Protein AF-A0A7K2KLT6-F1 (afdb_monomer)

Sequence (417 aa):
MTGYIWFFVAAAIFWMIYDQGGSTLSLFADDKTADTVFGFGFPATWYQSLNPLFVMALAPVFAWLWLWLARKNQEPSTVVKFAMGLVLVGASFFVFVVPMNMAGGGDKVSPMWLVSIYMIQTIGELCLSPVGLSVTTKMAPQKYASQMMGVWFLAVTAGDGTVNEVVNGLLHGGPDPDRLPGLAVVPGGSTNVFARALGLPNDAVEATGALLDALRERRARTVSLGLASGTPDTEDESVPSRWFTFCAGLGFDASVIGRVEQQRERGKRSTHALYLRQVVRQFLEEPHRRHGTITLERPGAEPVEDLVLSIICNTSPWTYLGNRPVYASPEASFETALDVLGLRRLSTPAVARYATQLLTSTPERGPRGKHATTLHDLTDFTLHSKVPLPLQMDGDHLGLRTSVTFTGVRRALRVIV

Foldseek 3Di:
DVVLVVLLLLLLLLLVLLVCCVPVQLVCLQQAADQDDPRDGDHSVVLVVLLVVLCVVCLVVLVVVQVVCVVVVNHDDLVVLSVQLSVLSVVLVVLVVVSVVVSVVVHHHYPVSSSVSSNSNSSSCSSRPVSSLVVLQVVDDPVCSVLSVVSNVCSNQEALVVVQVVLCVQQVVFFDPVDFDEDEHFQDYQWRVQCVLVVADNDRSRSSVLLVVLVVVVDKDFFKKKKKAADPPDPRNPPHIGIFRWKKKWLDDLCLVVVVVVVVVVVDPDDPVVSLVSLLVVCVPDPCQAFAFKWKFDPPDDIDPQFNMKMKTQGPPNTDPRPRTFRQPLQHHRQAFIKIKTFNHSDSVLSVQQSVQRVVDDSVGHDDDPRIDIDTRGAKMKMAGPDFTWMDGSSDTPGTDRMMIMGIGHSRHMYRD

Radius of gyration: 24.04 Å; Cα contacts (8 Å, |Δi|>4): 742; chains: 1; bounding box: 51×60×77 Å

Structure (mmCIF, N/CA/C/O backbone):
data_AF-A0A7K2KLT6-F1
#
_entry.id   AF-A0A7K2KLT6-F1
#
loop_
_atom_site.group_PDB
_atom_site.id
_atom_site.type_symbol
_atom_site.label_atom_id
_atom_site.label_alt_id
_atom_site.label_comp_id
_atom_site.label_asym_id
_atom_site.label_entity_id
_atom_site.label_seq_id
_atom_site.pdbx_PDB_ins_code
_atom_site.Cartn_x
_atom_site.Cartn_y
_atom_site.Cartn_z
_atom_site.occupancy
_atom_site.B_iso_or_equiv
_atom_site.auth_seq_id
_atom_site.auth_comp_id
_atom_site.auth_asym_id
_atom_site.auth_atom_id
_atom_site.pdbx_PDB_model_num
ATOM 1 N N . MET A 1 1 ? -9.830 14.707 24.391 1.00 48.97 1 MET A N 1
ATOM 2 C CA . MET A 1 1 ? -9.421 14.154 23.079 1.00 48.97 1 MET A CA 1
ATOM 3 C C . MET A 1 1 ? -8.037 13.503 23.115 1.00 48.97 1 MET A C 1
ATOM 5 O O . MET A 1 1 ? -7.914 12.402 22.605 1.00 48.97 1 MET A O 1
ATOM 9 N N . THR A 1 2 ? -7.029 14.070 23.791 1.00 55.75 2 THR A N 1
ATOM 10 C CA . THR A 1 2 ? -5.650 13.526 23.844 1.00 55.75 2 THR A CA 1
ATOM 11 C C . THR A 1 2 ? -5.527 12.092 24.384 1.00 55.75 2 THR A C 1
ATOM 13 O O . THR A 1 2 ? -4.686 11.339 23.914 1.00 55.75 2 THR A O 1
ATOM 16 N N . GLY A 1 3 ? -6.374 11.680 25.336 1.00 65.88 3 GLY A N 1
ATOM 17 C CA . GLY A 1 3 ? -6.362 10.310 25.878 1.00 65.88 3 GLY A CA 1
ATOM 18 C C . GLY A 1 3 ? -6.922 9.243 24.929 1.00 65.88 3 GLY A C 1
ATOM 19 O O . GLY A 1 3 ? -6.469 8.105 24.961 1.00 65.88 3 GLY A O 1
ATOM 20 N N . TYR A 1 4 ? -7.864 9.609 24.052 1.00 66.88 4 TYR A N 1
ATOM 21 C CA . TYR A 1 4 ? -8.463 8.680 23.087 1.00 66.88 4 TYR A CA 1
ATOM 22 C C . TYR A 1 4 ? -7.458 8.230 22.021 1.00 66.88 4 TYR A C 1
ATOM 24 O O . TYR A 1 4 ? -7.455 7.066 21.638 1.00 66.88 4 TYR A O 1
ATOM 32 N N . ILE A 1 5 ? -6.560 9.131 21.606 1.00 64.94 5 ILE A N 1
ATOM 33 C CA . ILE A 1 5 ? -5.508 8.846 20.618 1.00 64.94 5 ILE A CA 1
ATOM 34 C C . ILE A 1 5 ? -4.667 7.640 21.052 1.00 64.94 5 ILE A C 1
ATOM 36 O O . ILE A 1 5 ? -4.373 6.772 20.241 1.00 64.94 5 ILE A O 1
ATOM 40 N N . TRP A 1 6 ? -4.333 7.532 22.339 1.00 75.19 6 TRP A N 1
ATOM 41 C CA . TRP A 1 6 ? -3.556 6.403 22.851 1.00 75.19 6 TRP A CA 1
ATOM 42 C C . TRP A 1 6 ? -4.324 5.080 22.823 1.00 75.19 6 TRP A C 1
ATOM 44 O O . TRP A 1 6 ? -3.733 4.049 22.512 1.00 75.19 6 TRP A O 1
ATOM 54 N N . PHE A 1 7 ? -5.634 5.099 23.088 1.00 75.62 7 PHE A N 1
ATOM 55 C CA . PHE A 1 7 ? -6.478 3.911 22.926 1.00 75.62 7 PHE A CA 1
ATOM 56 C C . PHE A 1 7 ? -6.604 3.507 21.456 1.00 75.62 7 PHE A C 1
ATOM 58 O O . PHE A 1 7 ? -6.539 2.322 21.148 1.00 75.62 7 PHE A O 1
ATOM 65 N N . PHE A 1 8 ? -6.722 4.480 20.554 1.00 68.62 8 PHE A N 1
ATOM 66 C CA . PHE A 1 8 ? -6.750 4.236 19.115 1.00 68.62 8 PHE A CA 1
ATOM 67 C C . PHE A 1 8 ? -5.437 3.620 18.611 1.00 68.62 8 PHE A C 1
ATOM 69 O O . PHE A 1 8 ? -5.465 2.589 17.951 1.00 68.62 8 PHE A O 1
ATOM 76 N N . VAL A 1 9 ? -4.283 4.181 18.986 1.00 70.62 9 VAL A N 1
ATOM 77 C CA . VAL A 1 9 ? -2.963 3.631 18.622 1.00 70.62 9 VAL A CA 1
ATOM 78 C C . VAL A 1 9 ? -2.781 2.216 19.174 1.00 70.62 9 VAL A C 1
ATOM 80 O O . VAL A 1 9 ? -2.306 1.334 18.465 1.00 70.62 9 VAL A O 1
ATOM 83 N N . ALA A 1 10 ? -3.189 1.973 20.421 1.00 78.06 10 ALA A N 1
ATOM 84 C CA . ALA A 1 10 ? -3.154 0.638 21.009 1.00 78.06 10 ALA A CA 1
ATOM 85 C C . ALA A 1 10 ? -4.048 -0.357 20.246 1.00 78.06 10 ALA A C 1
ATOM 87 O O . ALA A 1 10 ? -3.628 -1.485 20.002 1.00 78.06 10 ALA A O 1
ATOM 88 N N . ALA A 1 11 ? -5.248 0.060 19.832 1.00 74.19 11 ALA A N 1
ATOM 89 C CA . ALA A 1 11 ? -6.126 -0.758 18.999 1.00 74.19 11 ALA A CA 1
ATOM 90 C C . ALA A 1 11 ? -5.510 -1.040 17.621 1.00 74.19 11 ALA A C 1
ATOM 92 O O . ALA A 1 11 ? -5.527 -2.185 17.185 1.00 74.19 11 ALA A O 1
ATOM 93 N N . ALA A 1 12 ? -4.904 -0.043 16.974 1.00 69.88 12 ALA A N 1
ATOM 94 C CA . ALA A 1 12 ? -4.254 -0.215 15.676 1.00 69.88 12 ALA A CA 1
ATOM 95 C C . ALA A 1 12 ? -3.084 -1.211 15.736 1.00 69.88 12 ALA A C 1
ATOM 97 O O . ALA A 1 12 ? -2.983 -2.103 14.898 1.00 69.88 12 ALA A O 1
ATOM 98 N N . ILE A 1 13 ? -2.230 -1.120 16.765 1.00 76.19 13 ILE A N 1
ATOM 99 C CA . ILE A 1 13 ? -1.141 -2.089 16.983 1.00 76.19 13 ILE A CA 1
ATOM 100 C C . ILE A 1 13 ? -1.703 -3.492 17.227 1.00 76.19 13 ILE A C 1
ATOM 102 O O . ILE A 1 13 ? -1.163 -4.467 16.709 1.00 76.19 13 ILE A O 1
ATOM 106 N N . PHE A 1 14 ? -2.777 -3.599 18.014 1.00 81.75 14 PHE A N 1
ATOM 107 C CA . PHE A 1 14 ? -3.423 -4.879 18.269 1.00 81.75 14 PHE A CA 1
ATOM 108 C C . PHE A 1 14 ? -3.915 -5.520 16.967 1.00 81.75 14 PHE A C 1
ATOM 110 O O . PHE A 1 14 ? -3.520 -6.647 16.681 1.00 81.75 14 PHE A O 1
ATOM 117 N N . TRP A 1 15 ? -4.704 -4.795 16.166 1.00 73.75 15 TRP A N 1
ATOM 118 C CA . TRP A 1 15 ? -5.257 -5.301 14.905 1.00 73.75 15 TRP A CA 1
ATOM 119 C C . TRP A 1 15 ? -4.168 -5.638 13.884 1.00 73.75 15 TRP A C 1
ATOM 121 O O . TRP A 1 15 ? -4.218 -6.702 13.281 1.00 73.75 15 TRP A O 1
ATOM 131 N N . MET A 1 16 ? -3.105 -4.830 13.791 1.00 73.88 16 MET A N 1
ATOM 132 C CA . MET A 1 16 ? -1.951 -5.114 12.924 1.00 73.88 16 MET A CA 1
ATOM 133 C C . MET A 1 16 ? -1.314 -6.488 13.192 1.00 73.88 16 MET A C 1
ATOM 135 O O . MET A 1 16 ? -0.868 -7.162 12.263 1.00 73.88 16 MET A O 1
ATOM 139 N N . ILE A 1 17 ? -1.227 -6.889 14.464 1.00 76.06 17 ILE A N 1
ATOM 140 C CA . ILE A 1 17 ? -0.652 -8.178 14.872 1.00 76.06 17 ILE A CA 1
ATOM 141 C C . ILE A 1 17 ? -1.704 -9.287 14.755 1.00 76.06 17 ILE A C 1
ATOM 143 O O . ILE A 1 17 ? -1.400 -10.389 14.306 1.00 76.06 17 ILE A O 1
ATOM 147 N N . TYR A 1 18 ? -2.934 -8.994 15.159 1.00 77.25 18 TYR A N 1
ATOM 148 C CA . TYR A 1 18 ? -4.047 -9.932 15.180 1.00 77.25 18 TYR A CA 1
ATOM 149 C C . TYR A 1 18 ? -4.447 -10.408 13.771 1.00 77.25 18 TYR A C 1
ATOM 151 O O . TYR A 1 18 ? -4.601 -11.607 13.542 1.00 77.25 18 TYR A O 1
ATOM 159 N N . ASP A 1 19 ? -4.508 -9.498 12.795 1.00 70.94 19 ASP A N 1
ATOM 160 C CA . ASP A 1 19 ? -4.946 -9.793 11.421 1.00 70.94 19 ASP A CA 1
ATOM 161 C C . ASP A 1 19 ? -3.951 -10.666 10.633 1.00 70.94 19 ASP A C 1
ATOM 163 O O . ASP A 1 19 ? -4.281 -11.211 9.578 1.00 70.94 19 ASP A O 1
ATOM 167 N N . GLN A 1 20 ? -2.753 -10.907 11.179 1.00 64.81 20 GLN A N 1
ATOM 168 C CA . GLN A 1 20 ? -1.789 -11.879 10.643 1.00 64.81 20 GLN A CA 1
ATOM 169 C C . GLN A 1 20 ? -2.317 -13.326 10.661 1.00 64.81 20 GLN A C 1
ATOM 171 O O . GLN A 1 20 ? -1.728 -14.203 10.020 1.00 64.81 20 GLN A O 1
ATOM 176 N N . GLY A 1 21 ? -3.429 -13.585 11.365 1.00 61.34 21 GLY A N 1
ATOM 177 C CA . GLY A 1 21 ? -4.203 -14.826 11.270 1.00 61.34 21 GLY A CA 1
ATOM 178 C C . GLY A 1 21 ? -4.571 -15.185 9.827 1.00 61.34 21 GLY A C 1
ATOM 179 O O . GLY A 1 21 ? -4.397 -16.326 9.398 1.00 61.34 21 GLY A O 1
ATOM 180 N N . GLY A 1 22 ? -5.009 -14.189 9.050 1.00 58.78 22 GLY A N 1
ATOM 181 C CA . GLY A 1 22 ? -5.448 -14.378 7.665 1.00 58.78 22 GLY A CA 1
ATOM 182 C C . GLY A 1 22 ? -4.316 -14.613 6.661 1.00 58.78 22 GLY A C 1
ATOM 183 O O . GLY A 1 22 ? -4.572 -15.145 5.585 1.00 58.78 22 GLY A O 1
ATOM 184 N N . SER A 1 23 ? -3.078 -14.247 7.009 1.00 66.88 23 SER A N 1
ATOM 185 C CA . SER A 1 23 ? -1.910 -14.311 6.123 1.00 66.88 23 SER A CA 1
ATOM 186 C C . SER A 1 23 ? -0.838 -15.262 6.664 1.00 66.88 23 SER A C 1
ATOM 188 O O . SER A 1 23 ? -0.858 -16.453 6.361 1.00 66.88 23 SER A O 1
ATOM 190 N N . THR A 1 24 ? 0.078 -14.768 7.498 1.00 73.94 24 THR A N 1
ATOM 191 C CA . THR A 1 24 ? 1.268 -15.485 7.982 1.00 73.94 24 THR A CA 1
ATOM 192 C C . THR A 1 24 ? 0.921 -16.809 8.666 1.00 73.94 24 THR A C 1
ATOM 194 O O . THR A 1 24 ? 1.542 -17.835 8.389 1.00 73.94 24 THR A O 1
ATOM 197 N N . LEU A 1 25 ? -0.091 -16.811 9.539 1.00 73.12 25 LEU A N 1
ATOM 198 C CA . LEU A 1 25 ? -0.534 -18.025 10.233 1.00 73.12 25 LEU A CA 1
ATOM 199 C C . LEU A 1 25 ? -1.247 -18.998 9.285 1.00 73.12 25 LEU A C 1
ATOM 201 O O . LEU A 1 25 ? -1.096 -20.206 9.447 1.00 73.12 25 LEU A O 1
ATOM 205 N N . SER A 1 26 ? -1.977 -18.490 8.287 1.00 75.00 26 SER A N 1
ATOM 206 C CA . SER A 1 26 ? -2.643 -19.315 7.273 1.00 75.00 26 SER A CA 1
ATOM 207 C C . SER A 1 26 ? -1.640 -19.995 6.336 1.00 75.00 26 SER A C 1
ATOM 209 O O . SER A 1 26 ? -1.791 -21.176 6.046 1.00 75.00 26 SER A O 1
ATOM 211 N N . LEU A 1 27 ? -0.585 -19.290 5.914 1.00 75.00 27 LEU A N 1
ATOM 212 C CA . LEU A 1 27 ? 0.502 -19.866 5.107 1.00 75.00 27 LEU A CA 1
ATOM 213 C C . LEU A 1 27 ? 1.293 -20.913 5.899 1.00 75.00 27 LEU A C 1
ATOM 215 O O . LEU A 1 27 ? 1.580 -21.998 5.404 1.00 75.00 27 LEU A O 1
ATOM 219 N N . PHE A 1 28 ? 1.587 -20.634 7.171 1.00 80.62 28 PHE A N 1
ATOM 220 C CA . PHE A 1 28 ? 2.237 -21.611 8.045 1.00 80.62 28 PHE A CA 1
ATOM 221 C C . PHE A 1 28 ? 1.363 -22.855 8.293 1.00 80.62 28 PHE A C 1
ATOM 223 O O . PHE A 1 28 ? 1.876 -23.969 8.433 1.00 80.62 28 PHE A O 1
ATOM 230 N N . ALA A 1 29 ? 0.042 -22.680 8.353 1.00 77.25 29 ALA A N 1
ATOM 231 C CA . ALA A 1 29 ? -0.899 -23.787 8.456 1.00 77.25 29 ALA A CA 1
ATOM 232 C C . ALA A 1 29 ? -0.858 -24.699 7.222 1.00 77.25 29 ALA A C 1
ATOM 234 O O . ALA A 1 29 ? -0.879 -25.916 7.387 1.00 77.25 29 ALA A O 1
ATOM 235 N N . ASP A 1 30 ? -0.754 -24.118 6.027 1.00 77.69 30 ASP A N 1
ATOM 236 C CA . ASP A 1 30 ? -0.734 -24.853 4.758 1.00 77.69 30 ASP A CA 1
ATOM 237 C C . ASP A 1 30 ? 0.596 -25.597 4.543 1.00 77.69 30 ASP A C 1
ATOM 239 O O . ASP A 1 30 ? 0.624 -26.803 4.294 1.00 77.69 30 ASP A O 1
ATOM 243 N N . ASP A 1 31 ? 1.719 -24.906 4.757 1.00 74.69 31 ASP A N 1
ATOM 244 C CA . ASP A 1 31 ? 3.044 -25.434 4.414 1.00 74.69 31 ASP A CA 1
ATOM 245 C C . ASP A 1 31 ? 3.674 -26.305 5.507 1.00 74.69 31 ASP A C 1
ATOM 247 O O . ASP A 1 31 ? 4.504 -27.178 5.227 1.00 74.69 31 ASP A O 1
ATOM 251 N N . LYS A 1 32 ? 3.376 -26.014 6.780 1.00 74.44 32 LYS A N 1
ATOM 252 C CA . LYS A 1 32 ? 4.188 -26.470 7.924 1.00 74.44 32 LYS A CA 1
ATOM 253 C C . LYS A 1 32 ? 3.398 -27.145 9.032 1.00 74.44 32 LYS A C 1
ATOM 255 O O . LYS A 1 32 ? 4.006 -27.640 9.979 1.00 74.44 32 LYS A O 1
ATOM 260 N N . THR A 1 33 ? 2.077 -27.218 8.930 1.00 75.75 33 THR A N 1
ATOM 261 C CA . THR A 1 33 ? 1.235 -27.847 9.954 1.00 75.75 33 THR A CA 1
ATOM 262 C C . THR A 1 33 ? 0.643 -29.152 9.432 1.00 75.75 33 THR A C 1
ATOM 264 O O . THR A 1 33 ? 0.423 -29.316 8.234 1.00 75.75 33 THR A O 1
ATOM 267 N N . ALA A 1 34 ? 0.428 -30.126 10.318 1.00 69.50 34 ALA A N 1
ATOM 268 C CA . ALA A 1 34 ? -0.265 -31.348 9.935 1.00 69.50 34 ALA A CA 1
ATOM 269 C C . ALA A 1 34 ? -1.694 -31.020 9.475 1.00 69.50 34 ALA A C 1
ATOM 271 O O . ALA A 1 34 ? -2.482 -30.417 10.200 1.00 69.50 34 ALA A O 1
ATOM 272 N N . ASP A 1 35 ? -2.009 -31.454 8.265 1.00 68.25 35 ASP A N 1
ATOM 273 C CA . ASP A 1 35 ? -3.278 -31.289 7.558 1.00 68.25 35 ASP A CA 1
ATOM 274 C C . ASP A 1 35 ? -4.270 -32.411 7.878 1.00 68.25 35 ASP A C 1
ATOM 276 O O . ASP A 1 35 ? -5.376 -32.434 7.350 1.00 68.25 35 ASP A O 1
ATOM 280 N N . THR A 1 36 ? -3.892 -33.349 8.752 1.00 67.31 36 THR A N 1
ATOM 281 C CA . THR A 1 36 ? -4.724 -34.486 9.145 1.00 67.31 36 THR A CA 1
ATOM 282 C C . THR A 1 36 ? -4.985 -34.498 10.647 1.00 67.31 36 THR A C 1
ATOM 284 O O . THR A 1 36 ? -4.071 -34.425 11.468 1.00 67.31 36 THR A O 1
ATOM 287 N N . VAL A 1 37 ? -6.258 -34.624 11.019 1.00 65.69 37 VAL A N 1
ATOM 288 C CA . VAL A 1 37 ? -6.705 -34.831 12.404 1.00 65.69 37 VAL A CA 1
ATOM 289 C C . VAL A 1 37 ? -7.540 -36.109 12.423 1.00 65.69 37 VAL A C 1
ATOM 291 O O . VAL A 1 37 ? -8.513 -36.238 11.685 1.00 65.69 37 VAL A O 1
ATOM 294 N N . PHE A 1 38 ? -7.116 -37.102 13.212 1.00 64.06 38 PHE A N 1
ATOM 295 C CA . PHE A 1 38 ? -7.723 -38.447 13.259 1.00 64.06 38 PHE A CA 1
ATOM 296 C C . PHE A 1 38 ? -7.853 -39.154 11.890 1.00 64.06 38 PHE A C 1
ATOM 298 O O . PHE A 1 38 ? -8.733 -39.991 11.707 1.00 64.06 38 PHE A O 1
ATOM 305 N N . GLY A 1 39 ? -6.981 -38.833 10.927 1.00 66.62 39 GLY A N 1
ATOM 306 C CA . GLY A 1 39 ? -6.994 -39.412 9.575 1.00 66.62 39 GLY A CA 1
ATOM 307 C C . GLY A 1 39 ? -7.874 -38.677 8.557 1.00 66.62 39 GLY A C 1
ATOM 308 O O . GLY A 1 39 ? -7.868 -39.051 7.388 1.00 66.62 39 GLY A O 1
ATOM 309 N N . PHE A 1 40 ? -8.582 -37.616 8.959 1.00 70.75 40 PHE A N 1
ATOM 310 C CA . PHE A 1 40 ? -9.310 -36.735 8.043 1.00 70.75 40 PHE A CA 1
ATOM 311 C C . PHE A 1 40 ? -8.448 -35.535 7.657 1.00 70.75 40 PHE A C 1
ATOM 313 O O . PHE A 1 40 ? -7.968 -34.815 8.534 1.00 70.75 40 PHE A O 1
ATOM 320 N N . GLY A 1 41 ? -8.266 -35.334 6.351 1.00 73.75 41 GLY A N 1
ATOM 321 C CA . GLY A 1 41 ? -7.636 -34.138 5.798 1.00 73.75 41 GLY A CA 1
ATOM 322 C C . GLY A 1 41 ? -8.552 -32.922 5.936 1.00 73.75 41 GLY A C 1
ATOM 323 O O . GLY A 1 41 ? -9.746 -33.031 5.652 1.00 73.75 41 GLY A O 1
ATOM 324 N N . PHE A 1 42 ? -8.024 -31.775 6.356 1.00 77.56 42 PHE A N 1
ATOM 325 C CA . PHE A 1 42 ? -8.778 -30.521 6.420 1.00 77.56 42 PHE A CA 1
ATOM 326 C C . PHE A 1 42 ? -7.952 -29.348 5.871 1.00 77.56 42 PHE A C 1
ATOM 328 O O . PHE A 1 42 ? -6.732 -29.326 6.034 1.00 77.56 42 PHE A O 1
ATOM 335 N N . PRO A 1 43 ? -8.592 -28.370 5.206 1.00 76.75 43 PRO A N 1
ATOM 336 C CA . PRO A 1 43 ? -7.884 -27.240 4.621 1.00 76.75 43 PRO A CA 1
ATOM 337 C C . PRO A 1 43 ? -7.426 -26.248 5.698 1.00 76.75 43 PRO A C 1
ATOM 339 O O . PRO A 1 43 ? -8.119 -26.023 6.694 1.00 76.75 43 PRO A O 1
ATOM 342 N N . ALA A 1 44 ? -6.299 -25.575 5.450 1.00 69.94 44 ALA A N 1
ATOM 343 C CA . ALA A 1 44 ? -5.744 -24.549 6.337 1.00 69.94 44 ALA A CA 1
ATOM 344 C C . ALA A 1 44 ? -6.736 -23.407 6.650 1.00 69.94 44 ALA A C 1
ATOM 346 O O . ALA A 1 44 ? -6.717 -22.828 7.738 1.00 69.94 44 ALA A O 1
ATOM 347 N N . THR A 1 45 ? -7.674 -23.123 5.744 1.00 71.44 45 THR A N 1
ATOM 348 C CA . THR A 1 45 ? -8.717 -22.102 5.933 1.00 71.44 45 THR A CA 1
ATOM 349 C C . THR A 1 45 ? -9.631 -22.376 7.131 1.00 71.44 45 THR A C 1
ATOM 351 O O . THR A 1 45 ? -10.188 -21.439 7.703 1.00 71.44 45 THR A O 1
ATOM 354 N N . TRP A 1 46 ? -9.756 -23.629 7.586 1.00 79.38 46 TRP A N 1
ATOM 355 C CA . TRP A 1 46 ? -10.555 -23.960 8.771 1.00 79.38 46 TRP A CA 1
ATOM 356 C C . TRP A 1 46 ? -9.987 -23.367 10.061 1.00 79.38 46 TRP A C 1
ATOM 358 O O . TRP A 1 46 ? -10.759 -23.069 10.974 1.00 79.38 46 TRP A O 1
ATOM 368 N N . TYR A 1 47 ? -8.677 -23.109 10.139 1.00 79.19 47 TYR A N 1
ATOM 369 C CA . TYR A 1 47 ? -8.097 -22.437 11.304 1.00 79.19 47 TYR A CA 1
ATOM 370 C C . TYR A 1 47 ? -8.664 -21.024 11.501 1.00 79.19 47 TYR A C 1
ATOM 372 O O . TYR A 1 47 ? -8.825 -20.598 12.642 1.00 79.19 47 TYR A O 1
ATOM 380 N N . GLN A 1 48 ? -9.073 -20.333 10.430 1.00 69.75 48 GLN A N 1
ATOM 381 C CA . GLN A 1 48 ? -9.722 -19.019 10.544 1.00 69.75 48 GLN A CA 1
ATOM 382 C C . GLN A 1 48 ? -11.091 -19.102 11.236 1.00 69.75 48 GLN A C 1
ATOM 384 O O . GLN A 1 48 ? -11.524 -18.148 11.878 1.00 69.75 48 GLN A O 1
ATOM 389 N N . SER A 1 49 ? -11.755 -20.262 11.180 1.00 79.81 49 SER A N 1
ATOM 390 C CA . SER A 1 49 ? -13.032 -20.491 11.871 1.00 79.81 49 SER A CA 1
ATOM 391 C C . SER A 1 49 ? -12.872 -20.665 13.385 1.00 79.81 49 SER A C 1
ATOM 393 O O . SER A 1 49 ? -13.856 -20.563 14.120 1.00 79.81 49 SER A O 1
ATOM 395 N N . LEU A 1 50 ? -11.649 -20.897 13.880 1.00 84.00 50 LEU A N 1
ATOM 396 C CA . LEU A 1 50 ? -11.394 -21.011 15.318 1.00 84.00 50 LEU A CA 1
ATOM 397 C C . LEU A 1 50 ? -11.667 -19.703 16.050 1.00 84.00 50 LEU A C 1
ATOM 399 O O . LEU A 1 50 ? -12.156 -19.737 17.176 1.00 84.00 50 LEU A O 1
ATOM 403 N N . ASN A 1 51 ? -11.400 -18.558 15.419 1.00 78.25 51 ASN A N 1
ATOM 404 C CA . ASN A 1 51 ? -11.659 -17.278 16.056 1.00 78.25 51 ASN A CA 1
ATOM 405 C C . ASN A 1 51 ? -13.152 -17.052 16.376 1.00 78.25 51 ASN A C 1
ATOM 407 O O . ASN A 1 51 ? -13.469 -16.933 17.560 1.00 78.25 51 ASN A O 1
ATOM 411 N N . PRO A 1 52 ? -14.095 -17.068 15.410 1.00 78.81 52 PRO A N 1
ATOM 412 C CA . PRO A 1 52 ? -15.511 -16.889 15.731 1.00 78.81 52 PRO A CA 1
ATOM 413 C C . PRO A 1 52 ? -16.028 -17.974 16.684 1.00 78.81 52 PRO A C 1
ATOM 415 O O . PRO A 1 52 ? -16.850 -17.678 17.551 1.00 78.81 52 PRO A O 1
ATOM 418 N N . LEU A 1 53 ? -15.517 -19.208 16.595 1.00 87.44 53 LEU A N 1
ATOM 419 C CA . LEU A 1 53 ? -15.839 -20.278 17.541 1.00 87.44 53 LEU A CA 1
ATOM 420 C C . LEU A 1 53 ? -15.437 -19.918 18.980 1.00 87.44 53 LEU A C 1
ATOM 422 O O . LEU A 1 53 ? -16.252 -20.022 19.901 1.00 87.44 53 LEU A O 1
ATOM 426 N N . PHE A 1 54 ? -14.196 -19.476 19.182 1.00 89.19 54 PHE A N 1
ATOM 427 C CA . PHE A 1 54 ? -13.702 -19.066 20.493 1.00 89.19 54 PHE A CA 1
ATOM 428 C C . PHE A 1 54 ? -14.394 -17.809 21.003 1.00 89.19 54 PHE A C 1
ATOM 430 O O . PHE A 1 54 ? -14.713 -17.755 22.188 1.00 89.19 54 PHE A O 1
ATOM 437 N N . VAL A 1 55 ? -14.695 -16.836 20.142 1.00 84.81 55 VAL A N 1
ATOM 438 C CA . VAL A 1 55 ? -15.474 -15.651 20.523 1.00 84.81 55 VAL A CA 1
ATOM 439 C C . VAL A 1 55 ? -16.860 -16.068 21.008 1.00 84.81 55 VAL A C 1
ATOM 441 O O . VAL A 1 55 ? -17.261 -15.666 22.098 1.00 84.81 55 VAL A O 1
ATOM 444 N N . MET A 1 56 ? -17.574 -16.924 20.270 1.00 90.38 56 MET A N 1
ATOM 445 C CA . MET A 1 56 ? -18.894 -17.416 20.687 1.00 90.38 56 MET A CA 1
ATOM 446 C C . MET A 1 56 ? -18.848 -18.145 22.036 1.00 90.38 56 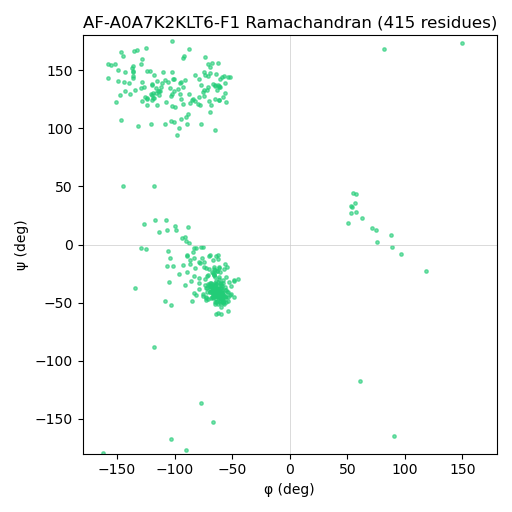MET A C 1
ATOM 448 O O . MET A 1 56 ? -19.745 -17.968 22.861 1.00 90.38 56 MET A O 1
ATOM 452 N N . ALA A 1 57 ? -17.797 -18.930 22.286 1.00 92.25 57 ALA A N 1
ATOM 453 C CA . ALA A 1 57 ? -17.637 -19.670 23.535 1.00 92.25 57 ALA A CA 1
ATOM 454 C C . ALA A 1 57 ? -17.210 -18.780 24.719 1.00 92.25 57 ALA A C 1
ATOM 456 O O . ALA A 1 57 ? -17.719 -18.930 25.831 1.00 92.25 57 ALA A O 1
ATOM 457 N N . LEU A 1 58 ? -16.270 -17.857 24.502 1.00 91.50 58 LEU A N 1
ATOM 458 C CA . LEU A 1 58 ? -15.602 -17.104 25.565 1.00 91.50 58 LEU A CA 1
ATOM 459 C C . LEU A 1 58 ? -16.223 -15.726 25.819 1.00 91.50 58 LEU A C 1
ATOM 461 O O . LEU A 1 58 ? -16.132 -15.233 26.944 1.00 91.50 58 LEU A O 1
ATOM 465 N N . ALA A 1 59 ? -16.889 -15.098 24.846 1.00 88.56 59 ALA A N 1
ATOM 466 C CA . ALA A 1 59 ? -17.483 -13.772 25.034 1.00 88.56 59 ALA A CA 1
ATOM 467 C C . ALA A 1 59 ? -18.503 -13.717 26.192 1.00 88.56 59 ALA A C 1
ATOM 469 O O . ALA A 1 59 ? -18.398 -12.794 27.007 1.00 88.56 59 ALA A O 1
ATOM 470 N N . PRO A 1 60 ? -19.427 -14.691 26.364 1.00 89.00 60 PRO A N 1
ATOM 471 C CA . PRO A 1 60 ? -20.331 -14.705 27.518 1.00 89.00 60 PRO A CA 1
ATOM 472 C C . PRO A 1 60 ? -19.580 -14.834 28.849 1.00 89.00 60 PRO A C 1
ATOM 474 O O . PRO A 1 60 ? -19.944 -14.194 29.837 1.00 89.00 60 PRO A O 1
ATOM 477 N N . VAL A 1 61 ? -18.500 -15.624 28.867 1.00 92.56 61 VAL A N 1
ATOM 478 C CA . VAL A 1 61 ? -17.657 -15.840 30.051 1.00 92.56 61 VAL A CA 1
ATOM 479 C C . VAL A 1 61 ? -16.935 -14.551 30.438 1.00 92.56 61 VAL A C 1
ATOM 481 O O . VAL A 1 61 ? -16.961 -14.160 31.604 1.00 92.56 61 VAL A O 1
ATOM 484 N N . PHE A 1 62 ? -16.347 -13.849 29.466 1.00 88.44 62 PHE A N 1
ATOM 485 C CA . PHE A 1 62 ? -15.677 -12.567 29.690 1.00 88.44 62 PHE A CA 1
ATOM 486 C C . PHE A 1 62 ? -16.657 -11.471 30.113 1.00 88.44 62 PHE A C 1
ATOM 488 O O . PHE A 1 62 ? -16.374 -10.725 31.050 1.00 88.44 62 PHE A O 1
ATOM 495 N N . ALA A 1 63 ? -17.833 -11.399 29.486 1.00 85.88 63 ALA A N 1
ATOM 496 C CA . ALA A 1 63 ? -18.880 -10.467 29.895 1.00 85.88 63 ALA A CA 1
ATOM 497 C C . ALA A 1 63 ? -19.304 -10.704 31.355 1.00 85.88 63 ALA A C 1
ATOM 499 O O . ALA A 1 63 ? -19.373 -9.757 32.144 1.00 85.88 63 ALA A O 1
ATOM 500 N N . TRP A 1 64 ? -19.521 -11.967 31.743 1.00 91.44 64 TRP A N 1
ATOM 501 C CA . TRP A 1 64 ? -19.825 -12.337 33.127 1.00 91.44 64 TRP A CA 1
ATOM 502 C C . TRP A 1 64 ? -18.681 -11.993 34.089 1.00 91.44 64 TRP A C 1
ATOM 504 O O . TRP A 1 64 ? -18.930 -11.406 35.143 1.00 91.44 64 TRP A O 1
ATOM 514 N N . LEU A 1 65 ? -17.433 -12.289 33.713 1.00 89.81 65 LEU A N 1
ATOM 515 C CA . LEU A 1 65 ? -16.240 -11.991 34.507 1.00 89.81 65 LEU A CA 1
ATOM 516 C C . LEU A 1 65 ? -16.111 -10.489 34.793 1.00 89.81 65 LEU A C 1
ATOM 518 O O . LEU A 1 65 ? -15.891 -10.098 35.941 1.00 89.81 65 LEU A O 1
ATOM 522 N N . TRP A 1 66 ? -16.296 -9.640 33.777 1.00 86.56 66 TRP A N 1
ATOM 523 C CA . TRP A 1 66 ? -16.233 -8.187 33.946 1.00 86.56 66 TRP A CA 1
ATOM 524 C C . TRP A 1 66 ? -17.335 -7.663 34.861 1.00 86.56 66 TRP A C 1
ATOM 526 O O . TRP A 1 66 ? -17.052 -6.875 35.762 1.00 86.56 66 TRP A O 1
ATOM 536 N N . LEU A 1 67 ? -18.568 -8.151 34.703 1.00 86.06 67 LEU A N 1
ATOM 537 C CA . LEU A 1 67 ? -19.683 -7.782 35.579 1.00 86.06 67 LEU A CA 1
ATOM 538 C C . LEU A 1 67 ? -19.466 -8.250 37.024 1.00 86.06 67 LEU A C 1
ATOM 540 O O . LEU A 1 67 ? -19.801 -7.534 37.968 1.00 86.06 67 LEU A O 1
ATOM 544 N N . TRP A 1 68 ? -18.897 -9.440 37.217 1.00 90.19 68 TRP A N 1
ATOM 545 C CA . TRP A 1 68 ? -18.579 -9.969 38.542 1.00 90.19 68 TRP A CA 1
ATOM 546 C C . TRP A 1 68 ? -17.481 -9.157 39.241 1.00 90.19 68 TRP A C 1
ATOM 548 O O . TRP A 1 68 ? -17.647 -8.793 40.407 1.00 90.19 68 TRP A O 1
ATOM 558 N N . LEU A 1 69 ? -16.406 -8.802 38.528 1.00 89.00 69 LEU A N 1
ATOM 559 C CA . LEU A 1 69 ? -15.350 -7.924 39.048 1.00 89.00 69 LEU A CA 1
ATOM 560 C C . LEU A 1 69 ? -15.882 -6.518 39.361 1.00 89.00 69 LEU A C 1
ATOM 562 O O . LEU A 1 69 ? -15.539 -5.955 40.401 1.00 89.00 69 LEU A O 1
ATOM 566 N N . ALA A 1 70 ? -16.776 -5.985 38.522 1.00 86.94 70 ALA A N 1
ATOM 567 C CA . ALA A 1 70 ? -17.429 -4.698 38.757 1.00 86.94 70 ALA A CA 1
ATOM 568 C C . ALA A 1 70 ? -18.281 -4.704 40.037 1.00 86.94 70 ALA A C 1
ATOM 570 O O . ALA A 1 70 ? -18.183 -3.780 40.841 1.00 86.94 70 ALA A O 1
ATOM 571 N N . ARG A 1 71 ? -19.040 -5.779 40.307 1.00 90.25 71 ARG A N 1
ATOM 572 C CA . ARG A 1 71 ? -19.807 -5.935 41.565 1.00 90.25 71 ARG A CA 1
ATOM 573 C C . ARG A 1 71 ? -18.922 -5.966 42.811 1.00 90.25 71 ARG A C 1
ATOM 575 O O . ARG A 1 71 ? -19.376 -5.593 43.887 1.00 90.25 71 ARG A O 1
ATOM 582 N N . LYS A 1 72 ? -17.675 -6.414 42.671 1.00 90.44 72 LYS A N 1
ATOM 583 C CA . LYS A 1 72 ? -16.670 -6.424 43.744 1.00 90.44 72 LYS A CA 1
ATOM 584 C C . LYS A 1 72 ? -15.836 -5.145 43.813 1.00 90.44 72 LYS A C 1
ATOM 586 O O . LYS A 1 72 ? -14.930 -5.073 44.635 1.00 90.44 72 LYS A O 1
ATOM 591 N N . ASN A 1 73 ? -16.124 -4.150 42.971 1.00 85.62 73 ASN A N 1
ATOM 592 C CA . ASN A 1 73 ? -15.344 -2.917 42.854 1.00 85.62 73 ASN A CA 1
ATOM 593 C C . ASN A 1 73 ? -13.857 -3.168 42.503 1.00 85.62 73 ASN A C 1
ATOM 595 O O . ASN A 1 73 ? -12.976 -2.395 42.870 1.00 85.62 73 ASN A O 1
ATOM 599 N N . GLN A 1 74 ? -13.582 -4.275 41.803 1.00 87.69 74 GLN A N 1
ATOM 600 C CA . GLN A 1 74 ? -12.247 -4.731 41.389 1.00 87.69 74 GLN A CA 1
ATOM 601 C C . GLN A 1 74 ? -12.108 -4.776 39.861 1.00 87.69 74 GLN A C 1
ATOM 603 O O . GLN A 1 74 ? -11.269 -5.500 39.326 1.00 87.69 74 GLN A O 1
ATOM 608 N N . GLU A 1 75 ? -12.953 -4.046 39.133 1.00 84.81 75 GLU A N 1
ATOM 609 C CA . GLU A 1 75 ? -12.868 -4.007 37.678 1.00 84.81 75 GLU A CA 1
ATOM 610 C C . GLU A 1 75 ? -11.541 -3.362 37.232 1.00 84.81 75 GLU A C 1
ATOM 612 O O . GLU A 1 75 ? -11.251 -2.229 37.629 1.00 84.81 75 GLU A O 1
ATOM 617 N N . PRO A 1 76 ? -10.731 -4.039 36.391 1.00 86.00 76 PRO A N 1
ATOM 618 C CA . PRO A 1 76 ? -9.528 -3.436 35.837 1.00 86.00 76 PRO A CA 1
ATOM 619 C C . PRO A 1 76 ? -9.873 -2.193 35.018 1.00 86.00 76 PRO A C 1
ATOM 621 O O . PRO A 1 76 ? -10.865 -2.174 34.284 1.00 86.00 76 PRO A O 1
ATOM 624 N N . SER A 1 77 ? -9.034 -1.161 35.096 1.00 88.00 77 SER A N 1
ATOM 625 C CA . SER A 1 77 ? -9.235 0.043 34.289 1.00 88.00 77 SER A CA 1
ATOM 626 C C . SER A 1 77 ? -9.146 -0.277 32.793 1.00 88.00 77 SER A C 1
ATOM 628 O O . SER A 1 77 ? -8.486 -1.235 32.385 1.00 88.00 77 SER A O 1
ATOM 630 N N . THR A 1 78 ? -9.763 0.554 31.948 1.00 85.88 78 THR A N 1
ATOM 631 C CA . THR A 1 78 ? -9.679 0.411 30.484 1.00 85.88 78 THR A CA 1
ATOM 632 C C . THR A 1 78 ? -8.234 0.279 30.004 1.00 85.88 78 THR A C 1
ATOM 634 O O . THR A 1 78 ? -7.942 -0.570 29.170 1.00 85.88 78 THR A O 1
ATOM 637 N N . VAL A 1 79 ? -7.321 1.082 30.560 1.00 86.31 79 VAL A N 1
ATOM 638 C CA . VAL A 1 79 ? -5.892 1.046 30.211 1.00 86.31 79 VAL A CA 1
ATOM 639 C C . VAL A 1 79 ? -5.296 -0.333 30.488 1.00 86.31 79 VAL A C 1
ATOM 641 O O . VAL A 1 79 ? -4.587 -0.865 29.642 1.00 86.31 79 VAL A O 1
ATOM 644 N N . VAL A 1 80 ? -5.623 -0.938 31.633 1.00 89.50 80 VAL A N 1
ATOM 645 C CA . VAL A 1 80 ? -5.148 -2.283 31.986 1.00 89.50 80 VAL A CA 1
ATOM 646 C C . VAL A 1 80 ? -5.723 -3.329 31.033 1.00 89.50 80 VAL A C 1
ATOM 648 O O . VAL A 1 80 ? -4.974 -4.170 30.552 1.00 89.50 80 VAL A O 1
ATOM 651 N N . LYS A 1 81 ? -7.015 -3.253 30.689 1.00 89.62 81 LYS A N 1
ATOM 652 C CA . LYS A 1 81 ? -7.637 -4.192 29.738 1.00 89.62 81 LYS A CA 1
ATOM 653 C C . LYS A 1 81 ? -7.021 -4.097 28.334 1.00 89.62 81 LYS A C 1
ATOM 655 O O . LYS A 1 81 ? -6.730 -5.121 27.723 1.00 89.62 81 LYS A O 1
ATOM 660 N N . PHE A 1 82 ? -6.736 -2.884 27.857 1.00 86.88 82 PHE A N 1
ATOM 661 C CA . PHE A 1 82 ? -6.023 -2.666 26.591 1.00 86.88 82 PHE A CA 1
ATOM 662 C C . PHE A 1 82 ? -4.586 -3.193 26.635 1.00 86.88 82 PHE A C 1
ATOM 664 O O . PHE A 1 82 ? -4.147 -3.863 25.703 1.00 86.88 82 PHE A O 1
ATOM 671 N N . ALA A 1 83 ? -3.863 -2.933 27.728 1.00 90.50 83 ALA A N 1
ATOM 672 C CA . ALA A 1 83 ? -2.514 -3.454 27.918 1.00 90.50 83 ALA A CA 1
ATOM 673 C C . ALA A 1 83 ? -2.503 -4.990 27.953 1.00 90.50 83 ALA A C 1
ATOM 675 O O . ALA A 1 83 ? -1.637 -5.599 27.335 1.00 90.50 83 ALA A O 1
ATOM 676 N N . MET A 1 84 ? -3.488 -5.620 28.604 1.00 91.88 84 MET A N 1
ATOM 677 C CA . MET A 1 84 ? -3.666 -7.074 28.573 1.00 91.88 84 MET A CA 1
ATOM 678 C C . MET A 1 84 ? -3.859 -7.580 27.141 1.00 91.88 84 MET A C 1
ATOM 680 O O . MET A 1 84 ? -3.174 -8.518 26.749 1.00 91.88 84 MET A O 1
ATOM 684 N N . GLY A 1 85 ? -4.724 -6.936 26.348 1.00 91.50 85 GLY A N 1
ATOM 685 C CA . GLY A 1 85 ? -4.925 -7.287 24.938 1.00 91.50 85 GLY A CA 1
ATOM 686 C C . GLY A 1 85 ? -3.629 -7.229 24.123 1.00 91.50 85 GLY A C 1
ATOM 687 O O . GLY A 1 85 ? -3.278 -8.197 23.451 1.00 91.50 85 GLY A O 1
ATOM 688 N N . LEU A 1 86 ? -2.870 -6.135 24.248 1.00 89.94 86 LEU A N 1
ATOM 689 C CA . LEU A 1 86 ? -1.579 -5.956 23.570 1.00 89.94 86 LEU A CA 1
ATOM 690 C C . LEU A 1 86 ? -0.512 -6.967 24.015 1.00 89.94 86 LEU A C 1
ATOM 692 O O . LEU A 1 86 ? 0.227 -7.502 23.190 1.00 89.94 86 LEU A O 1
ATOM 696 N N . VAL A 1 87 ? -0.424 -7.248 25.315 1.00 94.19 87 VAL A N 1
ATOM 697 C CA . VAL A 1 87 ? 0.522 -8.239 25.844 1.00 94.19 87 VAL A CA 1
ATOM 698 C C . VAL A 1 87 ? 0.160 -9.637 25.357 1.00 94.19 87 VAL A C 1
ATOM 700 O O . VAL A 1 87 ? 1.051 -10.381 24.966 1.00 94.19 87 VAL A O 1
ATOM 703 N N . LEU A 1 88 ? -1.126 -9.992 25.337 1.00 93.88 88 LEU A N 1
ATOM 704 C CA . LEU A 1 88 ? -1.587 -11.302 24.879 1.00 93.88 88 LEU A CA 1
ATOM 705 C C . LEU A 1 88 ? -1.356 -11.497 23.379 1.00 93.88 88 LEU A C 1
ATOM 707 O O . LEU A 1 88 ? -0.831 -12.536 22.981 1.00 93.88 88 LEU A O 1
ATOM 711 N N . VAL A 1 89 ? -1.675 -10.497 22.550 1.00 89.69 89 VAL A N 1
ATOM 712 C CA . VAL A 1 89 ? -1.433 -10.599 21.104 1.00 89.69 89 VAL A CA 1
ATOM 713 C C . VAL A 1 89 ? 0.068 -10.672 20.802 1.00 89.69 89 VAL A C 1
ATOM 715 O O . VAL A 1 89 ? 0.486 -11.511 20.006 1.00 89.69 89 VAL A O 1
ATOM 718 N N . GLY A 1 90 ? 0.907 -9.912 21.515 1.00 88.75 90 GLY A N 1
ATOM 719 C CA . GLY A 1 90 ? 2.365 -10.031 21.415 1.00 88.75 90 GLY A CA 1
ATOM 720 C C . GLY A 1 90 ? 2.884 -11.391 21.899 1.00 88.75 90 GLY A C 1
ATOM 721 O O . GLY A 1 90 ? 3.693 -12.024 21.224 1.00 88.75 90 GLY A O 1
ATOM 722 N N . ALA A 1 91 ? 2.377 -11.892 23.029 1.00 92.06 91 ALA A N 1
ATOM 723 C CA . ALA A 1 91 ? 2.716 -13.212 23.562 1.00 92.06 91 ALA A CA 1
ATOM 724 C C . ALA A 1 91 ? 2.359 -14.339 22.584 1.00 92.06 91 ALA A C 1
ATOM 726 O O . ALA A 1 91 ? 3.109 -15.308 22.476 1.00 92.06 91 ALA A O 1
ATOM 727 N N . SER A 1 92 ? 1.270 -14.194 21.823 1.00 91.06 92 SER A N 1
ATOM 728 C CA . SER A 1 92 ? 0.881 -15.171 20.800 1.00 91.06 92 SER A CA 1
ATOM 729 C C . SER A 1 92 ? 1.971 -15.374 19.736 1.00 91.06 92 SER A C 1
ATOM 731 O O . SER A 1 92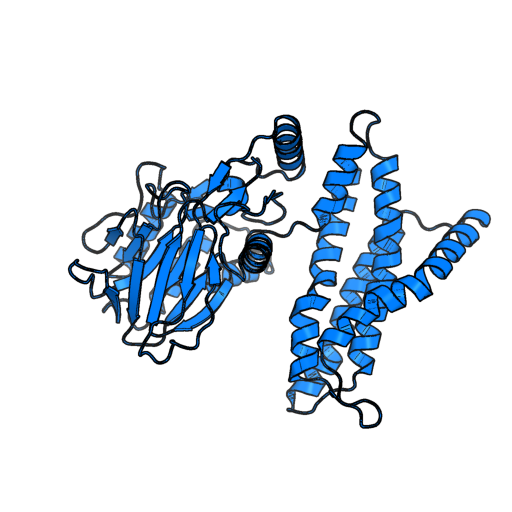 ? 2.222 -16.505 19.323 1.00 91.06 92 SER A O 1
ATOM 733 N N . PHE A 1 93 ? 2.706 -14.316 19.376 1.00 84.19 93 PHE A N 1
ATOM 734 C CA . PHE A 1 93 ? 3.829 -14.400 18.439 1.00 84.19 93 PHE A CA 1
ATOM 735 C C . PHE A 1 93 ? 5.061 -15.067 19.049 1.00 84.19 93 PHE A C 1
ATOM 737 O O . PHE A 1 93 ? 5.745 -15.824 18.367 1.00 84.19 93 PHE A O 1
ATOM 744 N N . PHE A 1 94 ? 5.327 -14.871 20.342 1.00 86.69 94 PHE A N 1
ATOM 745 C CA . PHE A 1 94 ? 6.383 -15.627 21.024 1.00 86.69 94 PHE A CA 1
ATOM 746 C C . PHE A 1 94 ? 6.059 -17.120 21.090 1.00 86.69 94 PHE A C 1
ATOM 748 O O . PHE A 1 94 ? 6.947 -17.948 20.894 1.00 86.69 94 PHE A O 1
ATOM 755 N N . VAL A 1 95 ? 4.787 -17.471 21.302 1.00 88.06 95 VAL A N 1
ATOM 756 C CA . VAL A 1 95 ? 4.329 -18.864 21.216 1.00 88.06 95 VAL A CA 1
ATOM 757 C C . VAL A 1 95 ? 4.522 -19.406 19.799 1.00 88.06 95 VAL A C 1
ATOM 759 O O . VAL A 1 95 ? 4.955 -20.544 19.661 1.00 88.06 95 VAL A O 1
ATOM 762 N N . PHE A 1 96 ? 4.291 -18.596 18.761 1.00 86.38 96 PHE A N 1
ATOM 763 C CA . PHE A 1 96 ? 4.483 -18.976 17.356 1.00 86.38 96 PHE A CA 1
ATOM 764 C C . PHE A 1 96 ? 5.946 -19.253 16.962 1.00 86.38 96 PHE A C 1
ATOM 766 O O . PHE A 1 96 ? 6.202 -20.079 16.086 1.00 86.38 96 PHE A O 1
ATOM 773 N N . VAL A 1 97 ? 6.928 -18.655 17.645 1.00 86.69 97 VAL A N 1
ATOM 774 C CA . VAL A 1 97 ? 8.358 -18.930 17.393 1.00 86.69 97 VAL A CA 1
ATOM 775 C C . VAL A 1 97 ? 8.712 -20.403 17.637 1.00 86.69 97 VAL A C 1
ATOM 777 O O . VAL A 1 97 ? 9.564 -20.955 16.942 1.00 86.69 97 VAL A O 1
ATOM 780 N N . VAL A 1 98 ? 8.060 -21.070 18.593 1.00 86.81 98 VAL A N 1
ATOM 781 C CA . VAL A 1 98 ? 8.333 -22.480 18.920 1.00 86.81 98 VAL A CA 1
ATOM 782 C C . VAL A 1 98 ? 8.008 -23.421 17.748 1.00 86.81 98 VAL A C 1
ATOM 784 O O . VAL A 1 98 ? 8.939 -24.060 17.251 1.00 86.81 98 VAL A O 1
ATOM 787 N N . PRO A 1 99 ? 6.758 -23.496 17.240 1.00 84.94 99 PRO A N 1
ATOM 788 C CA . PRO A 1 99 ? 6.438 -24.330 16.087 1.00 84.94 99 PRO A CA 1
ATOM 789 C C . PRO A 1 99 ? 7.200 -23.895 14.831 1.00 84.94 99 PRO A C 1
ATOM 791 O O . PRO A 1 99 ? 7.584 -24.754 14.044 1.00 84.94 99 PRO A O 1
ATOM 794 N N . MET A 1 100 ? 7.493 -22.602 14.657 1.00 82.25 100 MET A N 1
ATOM 795 C CA . MET A 1 100 ? 8.294 -22.131 13.524 1.00 82.25 100 MET A CA 1
ATOM 796 C C . MET A 1 100 ? 9.708 -22.734 13.513 1.00 82.25 100 MET A C 1
ATOM 798 O O . MET A 1 100 ? 10.171 -23.183 12.466 1.00 82.25 100 MET A O 1
ATOM 802 N N . ASN A 1 101 ? 10.383 -22.803 14.666 1.00 83.31 101 ASN A N 1
ATOM 803 C CA . ASN A 1 101 ? 11.699 -23.443 14.764 1.00 83.31 101 ASN A CA 1
ATOM 804 C C . ASN A 1 101 ? 11.617 -24.965 14.594 1.00 83.31 101 ASN A C 1
ATOM 806 O O . ASN A 1 101 ? 12.482 -25.553 13.949 1.00 83.31 101 ASN A O 1
ATOM 810 N N . MET A 1 102 ? 10.572 -25.600 15.133 1.00 82.50 102 MET A N 1
ATOM 811 C CA . MET A 1 102 ? 10.354 -27.043 14.975 1.00 82.50 102 MET A CA 1
ATOM 812 C C . MET A 1 102 ? 10.122 -27.427 13.508 1.00 82.50 102 MET A C 1
ATOM 814 O O . MET A 1 102 ? 10.665 -28.423 13.041 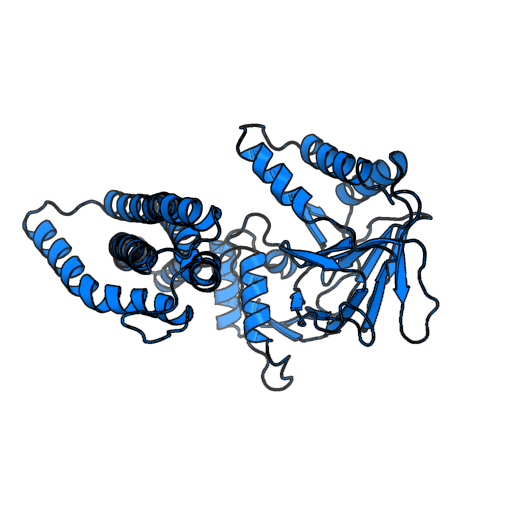1.00 82.50 102 MET A O 1
ATOM 818 N N . ALA A 1 103 ? 9.382 -26.603 12.764 1.00 80.00 103 ALA A N 1
ATOM 819 C CA . ALA A 1 103 ? 9.104 -26.826 11.349 1.00 80.00 103 ALA A CA 1
ATOM 820 C C . ALA A 1 103 ? 10.284 -26.493 10.413 1.00 80.00 103 ALA A C 1
ATOM 822 O O . ALA A 1 103 ? 10.262 -26.834 9.226 1.00 80.00 103 ALA A O 1
ATOM 823 N N . GLY A 1 104 ? 11.330 -25.831 10.926 1.00 68.19 104 GLY A N 1
ATOM 824 C CA . GLY A 1 104 ? 12.528 -25.461 10.165 1.00 68.19 104 GLY A CA 1
ATOM 825 C C . GLY A 1 104 ? 13.347 -26.660 9.671 1.00 68.19 104 GLY A C 1
ATOM 826 O O . GLY A 1 104 ? 14.072 -26.534 8.688 1.00 68.19 104 GLY A O 1
ATOM 827 N N . GLY A 1 105 ? 13.194 -27.828 10.305 1.00 66.88 105 GLY A N 1
ATOM 828 C CA . GLY A 1 105 ? 13.828 -29.087 9.896 1.00 66.88 105 GLY A CA 1
ATOM 829 C C . GLY A 1 105 ? 13.119 -29.833 8.757 1.00 66.88 105 GLY A C 1
ATOM 830 O O . GLY A 1 105 ? 13.620 -30.863 8.322 1.00 66.88 105 GLY A O 1
ATOM 831 N N . GLY A 1 106 ? 11.976 -29.330 8.270 1.00 67.06 106 GLY A N 1
ATOM 832 C CA . GLY A 1 106 ? 11.146 -29.993 7.253 1.00 67.06 106 GLY A CA 1
ATOM 833 C C . GLY A 1 106 ? 9.978 -30.810 7.818 1.00 67.06 106 GLY A C 1
ATOM 834 O O . GLY A 1 106 ? 9.109 -31.224 7.054 1.00 67.06 106 GLY A O 1
ATOM 835 N N . ASP A 1 107 ? 9.914 -30.984 9.138 1.00 75.44 107 ASP A N 1
ATOM 836 C CA . ASP A 1 107 ? 8.834 -31.704 9.812 1.00 75.44 107 ASP A CA 1
ATOM 837 C C . ASP A 1 107 ? 7.570 -30.840 9.964 1.00 75.44 107 ASP A C 1
ATOM 839 O O . ASP A 1 107 ? 7.640 -29.642 10.250 1.00 75.44 107 ASP A O 1
ATOM 843 N N . LYS A 1 108 ? 6.390 -31.453 9.810 1.00 81.00 108 LYS A N 1
ATOM 844 C CA . LYS A 1 108 ? 5.103 -30.793 10.081 1.00 81.00 108 LYS A CA 1
ATOM 845 C C . LYS A 1 108 ? 4.848 -30.714 11.590 1.00 81.00 108 LYS A C 1
ATOM 847 O O . LYS A 1 108 ? 5.035 -31.694 12.312 1.00 81.00 108 LYS A O 1
ATOM 852 N N . VAL A 1 109 ? 4.358 -29.573 12.074 1.00 84.62 109 VAL A N 1
ATOM 853 C CA . VAL A 1 109 ? 4.009 -29.378 13.493 1.00 84.62 109 VAL A CA 1
ATOM 854 C C . VAL A 1 109 ? 2.546 -29.696 13.793 1.00 84.62 109 VAL A C 1
ATOM 856 O O . VAL A 1 109 ? 1.689 -29.719 12.911 1.00 84.62 109 VAL A O 1
ATOM 859 N N . SER A 1 110 ? 2.250 -29.933 15.073 1.00 85.62 110 SER A N 1
ATOM 860 C CA . SER A 1 110 ? 0.890 -30.222 15.534 1.00 85.62 110 SER A CA 1
ATOM 861 C C . SER A 1 110 ? -0.067 -29.029 15.333 1.00 85.62 110 SER A C 1
ATOM 863 O O . SER A 1 110 ? 0.276 -27.915 15.745 1.00 85.62 110 SER A O 1
ATOM 865 N N . PRO A 1 111 ? -1.302 -29.267 14.839 1.00 83.88 111 PRO A N 1
ATOM 866 C CA . PRO A 1 111 ? -2.402 -28.296 14.772 1.00 83.88 111 PRO A CA 1
ATOM 867 C C . PRO A 1 111 ? -2.660 -27.532 16.069 1.00 83.88 111 PRO A C 1
ATOM 869 O O . PRO A 1 111 ? -3.062 -26.368 16.053 1.00 83.88 111 PRO A O 1
ATOM 872 N N . MET A 1 112 ? -2.405 -28.175 17.213 1.00 86.75 112 MET A N 1
ATOM 873 C CA . MET A 1 112 ? -2.694 -27.609 18.531 1.00 86.75 112 MET A CA 1
ATOM 874 C C . MET A 1 112 ? -1.899 -26.337 18.832 1.00 86.75 112 MET A C 1
ATOM 876 O O . MET A 1 112 ? -2.347 -25.522 19.642 1.00 86.75 112 MET A O 1
ATOM 880 N N . TRP A 1 113 ? -0.760 -26.126 18.167 1.00 89.25 113 TRP A N 1
ATOM 881 C CA . TRP A 1 113 ? -0.017 -24.872 18.268 1.00 89.25 113 TRP A CA 1
ATOM 882 C C . TRP A 1 113 ? -0.813 -23.700 17.704 1.00 89.25 113 TRP A C 1
ATOM 884 O O . TRP A 1 113 ? -0.987 -22.697 18.396 1.00 89.25 113 TRP A O 1
ATOM 894 N N . LEU A 1 114 ? -1.363 -23.849 16.497 1.00 87.06 114 LEU A N 1
ATOM 895 C CA . LEU A 1 114 ? -2.206 -22.826 15.880 1.00 87.06 114 LEU A CA 1
ATOM 896 C C . LEU A 1 114 ? -3.474 -22.599 16.698 1.00 87.06 114 LEU A C 1
ATOM 898 O O . LEU A 1 114 ? -3.801 -21.455 16.999 1.00 87.06 114 LEU A O 1
ATOM 902 N N . VAL A 1 115 ? -4.130 -23.675 17.144 1.00 89.50 115 VAL A N 1
ATOM 903 C CA . VAL A 1 115 ? -5.306 -23.589 18.028 1.00 89.50 115 VAL A CA 1
ATOM 904 C C . VAL A 1 115 ? -5.000 -22.751 19.274 1.00 89.50 115 VAL A C 1
ATOM 906 O O . VAL A 1 115 ? -5.776 -21.867 19.634 1.00 89.50 115 VAL A O 1
ATOM 909 N N . SER A 1 116 ? -3.843 -22.978 19.900 1.00 90.19 116 SER A N 1
ATOM 910 C CA . SER A 1 116 ? -3.413 -22.235 21.090 1.00 90.19 116 SER A CA 1
ATOM 911 C C . SER A 1 116 ? -3.133 -20.761 20.787 1.00 90.19 116 SER A C 1
ATOM 913 O O . SER A 1 116 ? -3.529 -19.895 21.564 1.00 90.19 116 SER A O 1
ATOM 915 N N . ILE A 1 117 ? -2.493 -20.460 19.653 1.00 90.31 117 ILE A N 1
ATOM 916 C CA . ILE A 1 117 ? -2.209 -19.084 19.214 1.00 90.31 117 ILE A CA 1
ATOM 917 C C . ILE A 1 117 ? -3.516 -18.321 18.978 1.00 90.31 117 ILE A C 1
ATOM 919 O O . ILE A 1 117 ? -3.707 -17.260 19.574 1.00 90.31 117 ILE A O 1
ATOM 923 N N . TYR A 1 118 ? -4.444 -18.890 18.201 1.00 87.19 118 TYR A N 1
ATOM 924 C CA . TYR A 1 118 ? -5.761 -18.293 17.954 1.00 87.19 118 TYR A CA 1
ATOM 925 C C . TYR A 1 118 ? -6.559 -18.102 19.246 1.00 87.19 118 TYR A C 1
ATOM 927 O O . TYR A 1 118 ? -7.232 -17.084 19.412 1.00 87.19 118 TYR A O 1
ATOM 935 N N . MET A 1 119 ? -6.461 -19.036 20.197 1.00 92.38 119 MET A N 1
ATOM 936 C CA . MET A 1 119 ? -7.109 -18.902 21.503 1.00 92.38 119 MET A CA 1
ATOM 937 C C . MET A 1 119 ? -6.537 -17.722 22.303 1.00 92.38 119 MET A C 1
ATOM 939 O O . MET A 1 119 ? -7.302 -16.909 22.820 1.00 92.38 119 MET A O 1
ATOM 943 N N . ILE A 1 120 ? -5.208 -17.586 22.378 1.00 93.44 120 ILE A N 1
ATOM 944 C CA . ILE A 1 120 ? -4.550 -16.464 23.071 1.00 93.44 120 ILE A CA 1
ATOM 945 C C . ILE A 1 120 ? -4.931 -15.129 22.418 1.00 93.44 120 ILE A C 1
ATOM 947 O O . ILE A 1 120 ? -5.281 -14.180 23.123 1.00 93.44 120 ILE A O 1
ATOM 951 N N . GLN A 1 121 ? -4.907 -15.066 21.084 1.00 89.31 121 GLN A N 1
ATOM 952 C CA . GLN A 1 121 ? -5.307 -13.879 20.326 1.00 89.31 121 GLN A CA 1
ATOM 953 C C . GLN A 1 121 ? -6.768 -13.512 20.589 1.00 89.31 121 GLN A C 1
ATOM 955 O O . GLN A 1 121 ? -7.056 -12.354 20.883 1.00 89.31 121 GLN A O 1
ATOM 960 N N . THR A 1 122 ? -7.670 -14.496 20.590 1.00 90.31 122 THR A N 1
ATOM 961 C CA . THR A 1 122 ? -9.097 -14.281 20.876 1.00 90.31 122 THR A CA 1
ATOM 962 C C . THR A 1 122 ? -9.314 -13.778 22.306 1.00 90.31 122 THR A C 1
ATOM 964 O O . THR A 1 122 ? -10.100 -12.865 22.543 1.00 90.31 122 THR A O 1
ATOM 967 N N . ILE A 1 123 ? -8.585 -14.311 23.291 1.00 92.81 123 ILE A N 1
ATOM 968 C CA . ILE A 1 123 ? -8.652 -13.799 24.670 1.00 92.81 123 ILE A CA 1
ATOM 969 C C . ILE A 1 123 ? -8.181 -12.336 24.729 1.00 92.81 123 ILE A C 1
ATOM 971 O O . ILE A 1 123 ? -8.798 -11.511 25.411 1.00 92.81 123 ILE A O 1
ATOM 975 N N . GLY A 1 124 ? -7.120 -11.997 23.990 1.00 91.31 124 GLY A N 1
ATOM 976 C CA . GLY A 1 124 ? -6.667 -10.616 23.825 1.00 91.31 124 GLY A CA 1
ATOM 977 C C . GLY A 1 124 ? -7.733 -9.717 23.189 1.00 91.31 124 GLY A C 1
ATOM 978 O O . GLY A 1 124 ? -7.988 -8.619 23.687 1.00 91.31 124 GLY A O 1
ATOM 979 N N . GLU A 1 125 ? -8.412 -10.211 22.154 1.00 88.12 125 GLU A N 1
ATOM 980 C CA . GLU A 1 125 ? -9.494 -9.513 21.450 1.00 88.12 125 GLU A CA 1
ATOM 981 C C . GLU A 1 125 ? -10.655 -9.193 22.397 1.00 88.12 125 GLU A C 1
ATOM 983 O O . GLU A 1 125 ? -11.124 -8.055 22.452 1.00 88.12 125 GLU A O 1
ATOM 988 N N . LEU A 1 126 ? -11.063 -10.155 23.230 1.00 90.25 126 LEU A N 1
ATOM 989 C CA . LEU A 1 126 ? -12.139 -9.978 24.211 1.00 90.25 126 LEU A CA 1
ATOM 990 C C . LEU A 1 126 ? -11.798 -8.966 25.316 1.00 90.25 126 LEU A C 1
ATOM 992 O O . LEU A 1 126 ? -12.702 -8.427 25.964 1.00 90.25 126 LEU A O 1
ATOM 996 N N . CYS A 1 127 ? -10.512 -8.673 25.526 1.00 88.81 127 CYS A N 1
ATOM 997 C CA . CYS A 1 127 ? -10.063 -7.617 26.434 1.00 88.81 127 CYS A CA 1
ATOM 998 C C . CYS A 1 127 ? -10.088 -6.227 25.779 1.00 88.81 127 CYS A C 1
ATOM 1000 O O . CYS A 1 127 ? -10.247 -5.229 26.486 1.00 88.81 127 CYS A O 1
ATOM 1002 N N . LEU A 1 128 ? -9.942 -6.150 24.452 1.00 86.50 128 LEU A N 1
ATOM 1003 C CA . LEU A 1 128 ? -9.794 -4.893 23.718 1.00 86.50 128 LEU A CA 1
ATOM 1004 C C . LEU A 1 128 ? -11.077 -4.465 22.993 1.00 86.50 128 LEU A C 1
ATOM 1006 O O . LEU A 1 128 ? -11.535 -3.343 23.195 1.00 86.50 128 LEU A O 1
ATOM 1010 N N . SER A 1 129 ? -11.686 -5.344 22.195 1.00 79.06 129 SER A N 1
ATOM 1011 C CA . SER A 1 129 ? -12.790 -5.028 21.276 1.00 79.06 129 SER A CA 1
ATOM 1012 C C . SER A 1 129 ? -14.045 -4.463 21.978 1.00 79.06 129 SER A C 1
ATOM 1014 O O . SER A 1 129 ? -14.391 -3.299 21.742 1.00 79.06 129 SER A O 1
ATOM 1016 N N . PRO A 1 130 ? -14.697 -5.174 22.924 1.00 77.00 130 PRO A N 1
ATOM 1017 C CA . PRO A 1 130 ? -15.903 -4.660 23.587 1.00 77.00 130 PRO A CA 1
ATOM 1018 C C . PRO A 1 130 ? -15.616 -3.456 24.498 1.00 77.00 130 PRO A C 1
ATOM 1020 O O . PRO A 1 130 ? -16.435 -2.541 24.631 1.00 77.00 130 PRO A O 1
ATOM 1023 N N . VAL A 1 131 ? -14.433 -3.428 25.117 1.00 84.12 131 VAL A N 1
ATOM 1024 C CA . VAL A 1 131 ? -13.999 -2.339 26.003 1.00 84.12 131 VAL A CA 1
ATOM 1025 C C . VAL A 1 131 ? -13.737 -1.066 25.202 1.00 84.12 131 VAL A C 1
ATOM 1027 O O . VAL A 1 131 ? -14.121 0.025 25.626 1.00 84.12 131 VAL A O 1
ATOM 1030 N N . GLY A 1 132 ? -13.120 -1.203 24.034 1.00 76.06 132 GLY A N 1
ATOM 1031 C CA . GLY A 1 132 ? -12.824 -0.110 23.128 1.00 76.06 132 GLY A CA 1
ATOM 1032 C C . GLY A 1 132 ? -14.065 0.505 22.497 1.00 76.06 132 GLY A C 1
ATOM 1033 O O . GLY A 1 132 ? -14.189 1.730 22.499 1.00 76.06 132 GLY A O 1
ATOM 1034 N N . LEU A 1 133 ? -15.050 -0.310 22.104 1.00 71.44 133 LEU A N 1
ATOM 1035 C CA . LEU A 1 133 ? -16.375 0.178 21.691 1.00 71.44 133 LEU A CA 1
ATOM 1036 C C . LEU A 1 133 ? -17.050 0.989 22.817 1.00 71.44 133 LEU A C 1
ATOM 1038 O O . LEU A 1 133 ? -17.592 2.076 22.588 1.00 71.44 133 LEU A O 1
ATOM 1042 N N . SER A 1 134 ? -16.968 0.511 24.066 1.00 80.81 134 SER A N 1
ATOM 1043 C CA . SER A 1 134 ? -17.520 1.227 25.227 1.00 80.81 134 SER A CA 1
ATOM 1044 C C . SER A 1 134 ? -16.788 2.538 25.532 1.00 80.81 134 SER A C 1
ATOM 1046 O O . SER A 1 134 ? -17.424 3.542 25.849 1.00 80.81 134 SER A O 1
ATOM 1048 N N . VAL A 1 135 ? -15.456 2.567 25.455 1.00 79.94 135 VAL A N 1
ATOM 1049 C CA . VAL A 1 135 ? -14.693 3.795 25.724 1.00 79.94 135 VAL A CA 1
ATOM 1050 C C . VAL A 1 135 ? -14.845 4.816 24.612 1.00 79.94 135 VAL A C 1
ATOM 1052 O O . VAL A 1 135 ? -14.981 6.000 24.912 1.00 79.94 135 VAL A O 1
ATOM 1055 N N . THR A 1 136 ? -14.903 4.375 23.360 1.00 68.56 136 THR A N 1
ATOM 1056 C CA . THR A 1 136 ? -15.143 5.256 22.214 1.00 68.56 136 THR A CA 1
ATOM 1057 C C . THR A 1 136 ? -16.464 5.994 22.369 1.00 68.56 136 THR A C 1
ATOM 10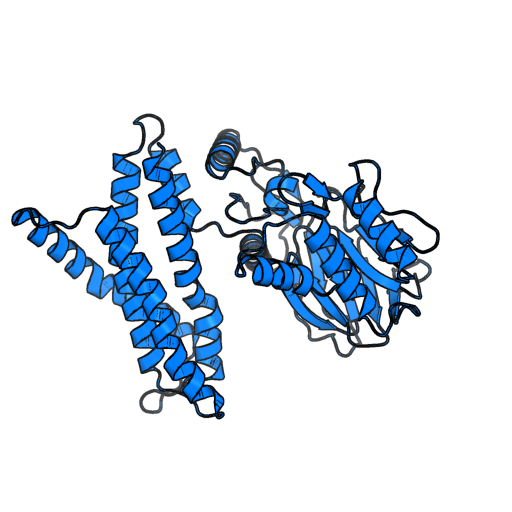59 O O . THR A 1 136 ? -16.496 7.218 22.294 1.00 68.56 136 THR A O 1
ATOM 1062 N N . THR A 1 137 ? -17.543 5.275 22.684 1.00 71.56 137 THR A N 1
ATOM 1063 C CA . THR A 1 137 ? -18.858 5.891 22.919 1.00 71.56 137 THR A CA 1
ATOM 1064 C C . THR A 1 137 ? -18.873 6.813 24.141 1.00 71.56 137 THR A C 1
ATOM 1066 O O . THR A 1 137 ? -19.441 7.900 24.066 1.00 71.56 137 THR A O 1
ATOM 1069 N N . LYS A 1 138 ? -18.219 6.435 25.249 1.00 76.12 138 LYS A N 1
ATOM 1070 C CA . LYS A 1 138 ? -18.161 7.252 26.480 1.00 76.12 138 LYS A CA 1
ATOM 1071 C C . LYS A 1 138 ? -17.313 8.517 26.344 1.00 76.12 138 LYS A C 1
ATOM 1073 O O . LYS A 1 138 ? -17.613 9.519 26.985 1.00 76.12 138 LYS A O 1
ATOM 1078 N N . MET A 1 139 ? -16.232 8.462 25.568 1.00 72.69 139 MET A N 1
ATOM 1079 C CA . MET A 1 139 ? -15.321 9.593 25.364 1.00 72.69 139 MET A CA 1
ATOM 1080 C C . MET A 1 139 ? -15.725 10.478 24.185 1.00 72.69 139 MET A C 1
ATOM 1082 O O . MET A 1 139 ? -15.149 11.558 24.019 1.00 72.69 139 MET A O 1
ATOM 1086 N N . ALA A 1 140 ? -16.697 10.047 23.379 1.00 65.38 140 ALA A N 1
ATOM 1087 C CA . ALA A 1 140 ? -17.149 10.826 22.249 1.00 65.38 140 ALA A CA 1
ATOM 1088 C C . ALA A 1 140 ? -17.949 12.063 22.681 1.00 65.38 140 ALA A C 1
ATOM 1090 O O . ALA A 1 140 ? -18.878 11.958 23.486 1.00 65.38 140 ALA A O 1
ATOM 1091 N N . PRO A 1 141 ? -17.653 13.248 22.115 1.00 62.53 141 PRO A N 1
ATOM 1092 C CA . PRO A 1 141 ? -18.538 14.398 22.240 1.00 62.53 141 PRO A CA 1
ATOM 1093 C C . PRO A 1 141 ? -19.933 14.034 21.716 1.00 62.53 141 PRO A C 1
ATOM 1095 O O . PRO A 1 141 ? -20.036 13.412 20.660 1.00 62.53 141 PRO A O 1
ATOM 1098 N N . GLN A 1 142 ? -21.008 14.458 22.395 1.00 56.62 142 GLN A N 1
ATOM 1099 C CA . GLN A 1 142 ? -22.388 14.085 22.025 1.00 56.62 142 GLN A CA 1
ATOM 1100 C C . GLN A 1 142 ? -22.730 14.364 20.550 1.00 56.62 142 GLN A C 1
ATOM 1102 O O . GLN A 1 142 ? -23.472 13.607 19.933 1.00 56.62 142 GLN A O 1
ATOM 1107 N N . LYS A 1 143 ? -22.144 15.412 19.958 1.00 49.28 143 LYS A N 1
ATOM 1108 C CA . LYS A 1 143 ? -22.328 15.775 18.543 1.00 49.28 143 LYS A CA 1
ATOM 1109 C C . LYS A 1 143 ? -21.608 14.835 17.554 1.00 49.28 143 LYS A C 1
ATOM 1111 O O . LYS A 1 143 ? -21.976 14.796 16.385 1.00 49.28 143 LYS A O 1
ATOM 1116 N N . TYR A 1 144 ? -20.598 14.088 18.003 1.00 54.41 144 TYR A N 1
ATOM 1117 C CA . TYR A 1 144 ? -19.650 13.343 17.161 1.00 54.41 144 TYR A CA 1
ATOM 1118 C C . TYR A 1 144 ? -19.543 11.849 17.522 1.00 54.41 144 TYR A C 1
ATOM 1120 O O . TYR A 1 144 ? -18.602 11.178 17.106 1.00 54.41 144 TYR A O 1
ATOM 1128 N N . ALA A 1 145 ? -20.510 11.299 18.264 1.00 52.91 145 ALA A N 1
ATOM 1129 C CA . ALA A 1 145 ? -20.512 9.898 18.701 1.00 52.91 145 ALA A CA 1
ATOM 1130 C C . ALA A 1 145 ? -20.383 8.889 17.547 1.00 52.91 145 ALA A C 1
ATOM 1132 O O . ALA A 1 145 ? -19.566 7.972 17.612 1.00 52.91 145 ALA A O 1
ATOM 1133 N N . SER A 1 146 ? -21.127 9.093 16.458 1.00 50.56 146 SER A N 1
ATOM 1134 C CA . SER A 1 146 ? -21.043 8.257 15.253 1.00 50.56 146 SER A CA 1
ATOM 1135 C C . SER A 1 146 ? -19.708 8.398 14.518 1.00 50.56 146 SER A C 1
ATOM 1137 O O . SER A 1 146 ? -19.195 7.419 13.986 1.00 50.56 146 SER A O 1
ATOM 1139 N N . GLN A 1 147 ? -19.110 9.590 14.532 1.00 54.22 147 GLN A N 1
ATOM 1140 C CA . GLN A 1 147 ? -17.819 9.851 13.892 1.00 54.22 147 GLN A CA 1
ATOM 1141 C C . GLN A 1 147 ? -16.676 9.193 14.663 1.00 54.22 147 GLN A C 1
ATOM 1143 O O . GLN A 1 147 ? -15.797 8.588 14.063 1.00 54.22 147 GLN A O 1
ATOM 1148 N N . MET A 1 148 ? -16.718 9.244 15.996 1.00 58.09 148 MET A N 1
ATOM 1149 C CA . MET A 1 148 ? -15.733 8.578 16.847 1.00 58.09 148 MET A CA 1
ATOM 1150 C C . MET A 1 148 ? -15.825 7.055 16.765 1.00 58.09 148 MET A C 1
ATOM 1152 O O . MET A 1 148 ? -14.791 6.396 16.750 1.00 58.09 148 MET A O 1
ATOM 1156 N N . MET A 1 149 ? -17.033 6.499 16.630 1.00 62.53 149 MET A N 1
ATOM 1157 C CA . MET A 1 149 ? -17.210 5.078 16.309 1.00 62.53 149 MET A CA 1
ATOM 1158 C C . MET A 1 149 ? -16.645 4.727 14.931 1.00 62.53 149 MET A C 1
ATOM 1160 O O . MET A 1 149 ? -16.025 3.679 14.790 1.00 62.53 149 MET A O 1
ATOM 1164 N N . GLY A 1 150 ? -16.786 5.625 13.949 1.00 59.16 150 GLY A N 1
ATOM 1165 C CA . GLY A 1 150 ? -16.066 5.541 12.679 1.00 59.16 150 GLY A CA 1
ATOM 1166 C C . GLY A 1 150 ? -14.561 5.431 12.911 1.00 59.16 150 GLY A C 1
ATOM 1167 O O . GLY A 1 150 ? -13.975 4.421 12.550 1.00 59.16 150 GLY A O 1
ATOM 1168 N N . VAL A 1 151 ? -13.957 6.392 13.619 1.00 60.31 151 VAL A N 1
ATOM 1169 C CA . VAL A 1 151 ? -12.525 6.364 13.974 1.00 60.31 151 VAL A CA 1
ATOM 1170 C C . VAL A 1 151 ? -12.134 5.064 14.677 1.00 60.31 151 VAL A C 1
ATOM 1172 O O . VAL A 1 151 ? -11.101 4.511 14.355 1.00 60.31 151 VAL A O 1
ATOM 1175 N N . TRP A 1 152 ? -12.944 4.517 15.582 1.00 61.16 152 TRP A N 1
ATOM 1176 C CA . TRP A 1 152 ? -12.641 3.231 16.223 1.00 61.16 152 TRP A CA 1
ATOM 1177 C C . TRP A 1 152 ? -12.521 2.067 15.230 1.00 61.16 152 TRP A C 1
ATOM 1179 O O . TRP A 1 152 ? -11.562 1.302 15.301 1.00 61.16 152 TRP A O 1
ATOM 1189 N N . PHE A 1 153 ? -13.443 1.950 14.272 1.00 61.22 153 PHE A N 1
ATOM 1190 C CA . PHE A 1 153 ? -13.350 0.922 13.228 1.00 61.22 153 PHE A CA 1
ATOM 1191 C C . PHE A 1 153 ? -12.213 1.181 12.238 1.00 61.22 153 PHE A C 1
ATOM 1193 O O . PHE A 1 153 ? -11.705 0.249 11.623 1.00 61.22 153 PHE A O 1
ATOM 1200 N N . LEU A 1 154 ? -11.746 2.424 12.146 1.00 60.25 154 LEU A N 1
ATOM 1201 C CA . LEU A 1 154 ? -10.560 2.779 11.376 1.00 60.25 154 LEU A CA 1
ATOM 1202 C C . LEU A 1 154 ? -9.257 2.412 12.093 1.00 60.25 154 LEU A C 1
ATOM 1204 O O . LEU A 1 154 ? -8.192 2.531 11.506 1.00 60.25 154 LEU A O 1
ATOM 1208 N N . ALA A 1 155 ? -9.298 1.876 13.317 1.00 50.19 155 ALA A N 1
ATOM 1209 C CA . ALA A 1 155 ? -8.112 1.240 13.895 1.00 50.19 155 ALA A CA 1
ATOM 1210 C C . ALA A 1 155 ? -7.654 0.031 13.052 1.00 50.19 155 ALA A C 1
ATOM 1212 O O . ALA A 1 155 ? -6.500 -0.369 13.141 1.00 50.19 155 ALA A O 1
ATOM 1213 N N . VAL A 1 156 ? -8.547 -0.505 12.208 1.00 47.97 156 VAL A N 1
ATOM 1214 C CA . VAL A 1 156 ? -8.281 -1.565 11.224 1.00 47.97 156 VAL A CA 1
ATOM 1215 C C . VAL A 1 156 ? -7.705 -1.005 9.908 1.00 47.97 156 VAL A C 1
ATOM 1217 O O . VAL A 1 156 ? -7.297 -1.768 9.037 1.00 47.97 156 VAL A O 1
ATOM 1220 N N . THR A 1 157 ? -7.614 0.320 9.714 1.00 55.81 157 THR A N 1
ATOM 1221 C CA . THR A 1 157 ? -6.965 0.854 8.506 1.00 55.81 157 THR A CA 1
ATOM 1222 C C . THR A 1 157 ? -5.456 0.767 8.627 1.00 55.81 157 THR A C 1
ATOM 1224 O O . THR A 1 157 ? -4.826 1.566 9.317 1.00 55.81 157 THR A O 1
ATOM 1227 N N . ALA A 1 158 ? -4.881 -0.205 7.932 1.00 56.38 158 ALA A N 1
ATOM 1228 C CA . ALA A 1 158 ? -3.462 -0.262 7.643 1.00 56.38 158 ALA A CA 1
ATOM 1229 C C . ALA A 1 158 ? -3.162 0.422 6.291 1.00 56.38 158 ALA A C 1
ATOM 1231 O O . ALA A 1 158 ? -4.069 0.760 5.532 1.00 56.38 158 ALA A O 1
ATOM 1232 N N . GLY A 1 159 ? -1.887 0.761 6.082 1.00 66.06 159 GLY A N 1
ATOM 1233 C CA . GLY A 1 159 ? -1.414 1.678 5.040 1.00 66.06 159 GLY A CA 1
ATOM 1234 C C . GLY A 1 159 ? -1.578 1.185 3.600 1.00 66.06 159 GLY A C 1
ATOM 1235 O O . GLY A 1 159 ? -2.442 0.377 3.280 1.00 66.06 159 GLY A O 1
ATOM 1236 N N . ASP A 1 160 ? -0.709 1.672 2.717 1.00 71.62 160 ASP A N 1
ATOM 1237 C CA . ASP A 1 160 ? -0.784 1.417 1.274 1.00 71.62 160 ASP A CA 1
ATOM 1238 C C . ASP A 1 160 ? -0.906 -0.082 0.902 1.00 71.62 160 ASP A C 1
ATOM 1240 O O . ASP A 1 160 ? -1.680 -0.420 0.011 1.00 71.62 160 ASP A O 1
ATOM 1244 N N . GLY A 1 161 ? -0.251 -0.991 1.639 1.00 74.38 161 GLY A N 1
ATOM 1245 C CA . GLY A 1 161 ? -0.372 -2.441 1.416 1.00 74.38 161 GLY A CA 1
ATOM 1246 C C . GLY A 1 161 ? -1.773 -3.002 1.697 1.00 74.38 161 GLY A C 1
ATOM 1247 O O . GLY A 1 161 ? -2.302 -3.787 0.920 1.00 74.38 161 GLY A O 1
ATOM 1248 N N . THR A 1 162 ? -2.451 -2.551 2.754 1.00 78.19 162 THR A N 1
ATOM 1249 C CA . THR A 1 162 ? -3.826 -3.003 3.047 1.00 78.19 162 THR A CA 1
ATOM 1250 C C . THR A 1 162 ? -4.816 -2.477 2.024 1.00 78.19 162 THR A C 1
ATOM 1252 O O . THR A 1 162 ? -5.738 -3.189 1.632 1.00 78.19 162 THR A O 1
ATOM 1255 N N . VAL A 1 163 ? -4.602 -1.252 1.540 1.00 82.12 163 VAL A N 1
ATOM 1256 C CA . VAL A 1 163 ? -5.364 -0.721 0.407 1.00 82.12 163 VAL A CA 1
ATOM 1257 C C . VAL A 1 163 ? -5.151 -1.594 -0.831 1.00 82.12 163 VAL A C 1
ATOM 1259 O O . VAL A 1 163 ? -6.130 -1.937 -1.493 1.00 82.12 163 VAL A O 1
ATOM 1262 N N . ASN A 1 164 ? -3.907 -1.994 -1.120 1.00 83.75 164 ASN A N 1
ATOM 1263 C CA . ASN A 1 164 ? -3.589 -2.866 -2.250 1.00 83.75 164 ASN A CA 1
ATOM 1264 C C . ASN A 1 164 ? -4.324 -4.217 -2.166 1.00 83.75 164 ASN A C 1
ATOM 1266 O O . ASN A 1 164 ? -4.940 -4.633 -3.148 1.00 83.75 164 ASN A O 1
ATOM 1270 N N . GLU A 1 165 ? -4.330 -4.868 -1.001 1.00 82.06 165 GLU A N 1
ATOM 1271 C CA . GLU A 1 165 ? -5.026 -6.150 -0.804 1.00 82.06 165 GLU A CA 1
ATOM 1272 C C . GLU A 1 165 ? -6.549 -6.017 -0.962 1.00 82.06 165 GLU A C 1
ATOM 1274 O O . GLU A 1 165 ? -7.185 -6.832 -1.633 1.00 82.06 165 GLU A O 1
ATOM 1279 N N . VAL A 1 166 ? -7.145 -4.942 -0.430 1.00 76.69 166 VAL A N 1
ATOM 1280 C CA . VAL A 1 166 ? -8.580 -4.667 -0.617 1.00 76.69 166 VAL A CA 1
ATOM 1281 C C . VAL A 1 166 ? -8.907 -4.450 -2.094 1.00 76.69 166 VAL A C 1
ATOM 1283 O O . VAL A 1 166 ? -9.895 -4.995 -2.583 1.00 76.69 166 VAL A O 1
ATOM 1286 N N . VAL A 1 167 ? -8.086 -3.693 -2.827 1.00 82.81 167 VAL A N 1
ATOM 1287 C CA . VAL A 1 167 ? -8.286 -3.463 -4.266 1.00 82.81 167 VAL A CA 1
ATOM 1288 C C . VAL A 1 167 ? -8.194 -4.771 -5.053 1.00 82.81 167 VAL A C 1
ATOM 1290 O O . VAL A 1 167 ? -9.063 -5.034 -5.883 1.00 82.81 167 VAL A O 1
ATOM 1293 N N . ASN A 1 168 ? -7.206 -5.618 -4.758 1.00 84.25 168 ASN A N 1
ATOM 1294 C CA . ASN A 1 168 ? -7.066 -6.924 -5.403 1.00 84.25 168 ASN A CA 1
ATOM 1295 C C . ASN A 1 168 ? -8.249 -7.857 -5.101 1.00 84.25 168 ASN A C 1
ATOM 1297 O O . ASN A 1 168 ? -8.718 -8.551 -6.001 1.00 84.25 168 ASN A O 1
ATOM 1301 N N . GLY A 1 169 ? -8.782 -7.830 -3.876 1.00 74.75 169 GLY A N 1
ATOM 1302 C CA . GLY A 1 169 ? -9.992 -8.574 -3.520 1.00 74.75 169 GLY A CA 1
ATOM 1303 C C . GLY A 1 169 ? -11.248 -8.056 -4.230 1.00 74.75 169 GLY A C 1
ATOM 1304 O O . GLY A 1 169 ? -12.022 -8.843 -4.773 1.00 74.75 169 GLY A O 1
ATOM 1305 N N . LEU A 1 170 ? -11.441 -6.732 -4.273 1.00 73.00 170 LEU A N 1
ATOM 1306 C CA . LEU A 1 170 ? -12.590 -6.095 -4.931 1.00 73.00 170 LEU A CA 1
ATOM 1307 C C . LEU A 1 170 ? -12.601 -6.311 -6.449 1.00 73.00 170 LEU A C 1
ATOM 1309 O O . LEU A 1 170 ? -13.674 -6.425 -7.038 1.00 73.00 170 LEU A O 1
ATOM 1313 N N . LEU A 1 171 ? -11.421 -6.351 -7.072 1.00 81.94 171 LEU A N 1
ATOM 1314 C CA . LEU A 1 171 ? -11.246 -6.458 -8.523 1.00 81.94 171 LEU A CA 1
ATOM 1315 C C . LEU A 1 171 ? -10.743 -7.835 -8.966 1.00 81.94 171 LEU A C 1
ATOM 1317 O O . LEU A 1 171 ? -10.220 -7.969 -10.073 1.00 81.94 171 LEU A O 1
ATOM 1321 N N . HIS A 1 172 ? -10.918 -8.868 -8.138 1.00 77.94 172 HIS A N 1
ATOM 1322 C CA . HIS A 1 172 ? -10.500 -10.232 -8.471 1.00 77.94 172 HIS A CA 1
ATOM 1323 C C . HIS A 1 172 ? -11.130 -10.736 -9.784 1.00 77.94 172 HIS A C 1
ATOM 1325 O O . HIS A 1 172 ? -10.471 -11.414 -10.565 1.00 77.94 172 HIS A O 1
ATOM 1331 N N . GLY A 1 173 ? -12.386 -10.359 -10.056 1.00 72.69 173 GLY A N 1
ATOM 1332 C CA . GLY A 1 173 ? -13.087 -10.651 -11.315 1.00 72.69 173 GLY A CA 1
ATOM 1333 C C . GLY A 1 173 ? -12.942 -9.579 -12.404 1.00 72.69 173 GLY A C 1
ATOM 1334 O O . GLY A 1 173 ? -13.614 -9.668 -13.427 1.00 72.69 173 GLY A O 1
ATOM 1335 N N . GLY A 1 174 ? -12.106 -8.560 -12.184 1.00 78.62 174 GLY A N 1
ATOM 1336 C CA . GLY A 1 174 ? -12.008 -7.367 -13.027 1.00 78.62 174 GLY A CA 1
ATOM 1337 C C . GLY A 1 174 ? -13.074 -6.298 -12.725 1.00 78.62 174 GLY A C 1
ATOM 1338 O O . GLY A 1 174 ? -14.011 -6.540 -11.961 1.00 78.62 174 GLY A O 1
ATOM 1339 N N . PRO A 1 175 ? -12.924 -5.082 -13.280 1.00 81.88 175 PRO A N 1
ATOM 1340 C CA . PRO A 1 175 ? -13.886 -4.003 -13.085 1.00 81.88 175 PRO A CA 1
ATOM 1341 C C . PRO A 1 175 ? -15.162 -4.231 -13.907 1.00 81.88 175 PRO A C 1
ATOM 1343 O O . PRO A 1 175 ? -15.104 -4.394 -15.123 1.00 81.88 175 PRO A O 1
ATOM 1346 N N . ASP A 1 176 ? -16.318 -4.172 -13.245 1.00 77.06 176 ASP A N 1
ATOM 1347 C CA . ASP A 1 176 ? -17.638 -4.110 -13.884 1.00 77.06 176 ASP A CA 1
ATOM 1348 C C . ASP A 1 176 ? -18.012 -2.634 -14.143 1.00 77.06 176 ASP A C 1
ATOM 1350 O O . ASP A 1 176 ? -18.229 -1.892 -13.174 1.00 77.06 176 ASP A O 1
ATOM 1354 N N . PRO A 1 177 ? -18.097 -2.177 -15.411 1.00 73.31 177 PRO A N 1
ATOM 1355 C CA . PRO A 1 177 ? -18.411 -0.786 -15.742 1.00 73.31 177 PRO A CA 1
ATOM 1356 C C . PRO A 1 177 ? -19.755 -0.298 -15.188 1.00 73.31 177 PRO A C 1
ATOM 1358 O O . PRO A 1 177 ? -19.881 0.885 -14.859 1.00 73.31 177 PRO A O 1
ATOM 1361 N N . ASP A 1 178 ? -20.734 -1.194 -15.052 1.00 71.56 178 ASP A N 1
ATOM 1362 C CA . ASP A 1 178 ? -22.076 -0.864 -14.569 1.00 71.56 178 ASP A CA 1
ATOM 1363 C C . ASP A 1 178 ? -22.160 -0.908 -13.036 1.00 71.56 178 ASP A C 1
ATOM 1365 O O . ASP A 1 178 ? -23.083 -0.347 -12.433 1.00 71.56 178 ASP A O 1
ATOM 1369 N N . ARG A 1 179 ? -21.184 -1.550 -12.375 1.00 68.06 179 ARG A N 1
ATOM 1370 C CA . ARG A 1 179 ? -21.229 -1.821 -10.935 1.00 68.06 179 ARG A CA 1
ATOM 1371 C C . ARG A 1 179 ? -19.866 -1.750 -10.243 1.00 68.06 179 ARG A C 1
ATOM 1373 O O . ARG A 1 179 ? -19.511 -2.615 -9.443 1.00 68.06 179 ARG A O 1
ATOM 1380 N N . LEU A 1 180 ? -19.134 -0.662 -10.480 1.00 70.44 180 LEU A N 1
ATOM 1381 C CA . LEU A 1 180 ? -17.847 -0.419 -9.823 1.00 70.44 180 LEU A CA 1
ATOM 1382 C C . LEU A 1 180 ? -17.979 -0.395 -8.284 1.00 70.44 180 LEU A C 1
ATOM 1384 O O . LEU A 1 180 ? -18.784 0.385 -7.749 1.00 70.44 180 LEU A O 1
ATOM 1388 N N . PRO A 1 181 ? -17.173 -1.187 -7.549 1.00 61.06 181 PRO A N 1
ATOM 1389 C CA . PRO A 1 181 ? -17.181 -1.173 -6.094 1.00 61.06 181 PRO A CA 1
ATOM 1390 C C . PRO A 1 181 ? -16.702 0.187 -5.574 1.00 61.06 181 PRO A C 1
ATOM 1392 O O . PRO A 1 181 ? -15.751 0.774 -6.091 1.00 61.06 181 PRO A O 1
ATOM 1395 N N . GLY A 1 182 ? -17.395 0.706 -4.559 1.00 70.44 182 GLY A N 1
ATOM 1396 C CA . GLY A 1 182 ? -17.024 1.947 -3.887 1.00 70.44 182 GLY A CA 1
ATOM 1397 C C . GLY A 1 182 ? -15.990 1.689 -2.796 1.00 70.44 182 GLY A C 1
ATOM 1398 O O . GLY A 1 182 ? -16.259 0.908 -1.887 1.00 70.44 182 GLY A O 1
ATOM 1399 N N . LEU A 1 183 ? -14.850 2.375 -2.854 1.00 78.75 183 LEU A N 1
ATOM 1400 C CA . LEU A 1 183 ? -13.801 2.317 -1.839 1.00 78.75 183 LEU A CA 1
ATOM 1401 C C . LEU A 1 183 ? -13.649 3.670 -1.133 1.00 78.75 183 LEU A C 1
ATOM 1403 O O . LEU A 1 183 ? -13.535 4.711 -1.776 1.00 78.75 183 LEU A O 1
ATOM 1407 N N . ALA A 1 184 ? -13.603 3.655 0.195 1.00 77.38 184 ALA A N 1
ATOM 1408 C CA . ALA A 1 184 ? -13.166 4.782 1.013 1.00 77.38 184 ALA A CA 1
ATOM 1409 C C . ALA A 1 184 ? -11.895 4.364 1.753 1.00 77.38 184 ALA A C 1
ATOM 1411 O O . ALA A 1 184 ? -11.842 3.264 2.300 1.00 77.38 184 ALA A O 1
ATOM 1412 N N . VAL A 1 185 ? -10.882 5.228 1.769 1.00 79.88 185 VAL A N 1
ATOM 1413 C CA . VAL A 1 185 ? -9.583 4.916 2.376 1.00 79.88 185 VAL A CA 1
ATOM 1414 C C . VAL A 1 185 ? -9.302 5.902 3.487 1.00 79.88 185 VAL A C 1
ATOM 1416 O O . VAL A 1 185 ? -9.255 7.103 3.241 1.00 79.88 185 VAL A O 1
ATOM 1419 N N . VAL A 1 186 ? -9.055 5.400 4.693 1.00 80.81 186 VAL A N 1
ATOM 1420 C CA . VAL A 1 186 ? -8.529 6.229 5.779 1.00 80.81 186 VAL A CA 1
ATOM 1421 C C . VAL A 1 186 ? -7.039 5.954 5.929 1.00 80.81 186 VAL A C 1
ATOM 1423 O O . VAL A 1 186 ? -6.640 4.793 6.000 1.00 80.81 186 VAL A O 1
ATOM 1426 N N . PRO A 1 187 ? -6.205 7.003 5.954 1.00 76.56 187 PRO A N 1
ATOM 1427 C CA . PRO A 1 187 ? -4.771 6.859 6.120 1.00 76.56 187 PRO A CA 1
ATOM 1428 C C . PRO A 1 187 ? -4.442 6.390 7.539 1.00 76.56 187 PRO A C 1
ATOM 1430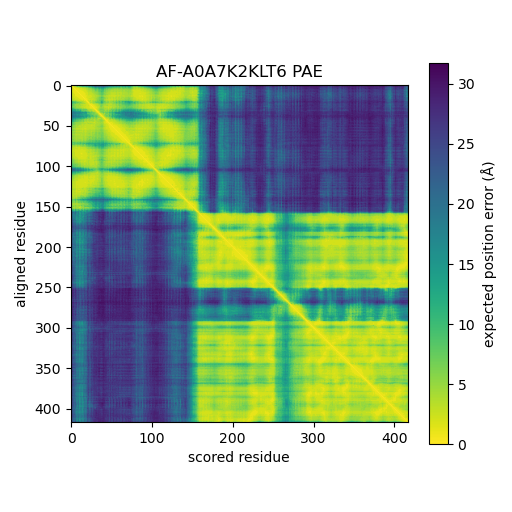 O O . PRO A 1 187 ? -4.641 7.125 8.504 1.00 76.56 187 PRO A O 1
ATOM 1433 N N . GLY A 1 188 ? -3.906 5.175 7.654 1.00 68.44 188 GLY A N 1
ATOM 1434 C CA . GLY A 1 188 ? -3.399 4.618 8.915 1.00 68.44 188 GLY A CA 1
ATOM 1435 C C . GLY A 1 188 ? -1.944 4.137 8.861 1.00 68.44 188 GLY A C 1
ATOM 1436 O O . GLY A 1 188 ? -1.388 3.736 9.881 1.00 68.44 188 GLY A O 1
ATOM 1437 N N . GLY A 1 189 ? -1.299 4.193 7.691 1.00 63.25 189 GLY A N 1
ATOM 1438 C CA . GLY A 1 189 ? 0.113 3.858 7.490 1.00 63.25 189 GLY A CA 1
ATOM 1439 C C . GLY A 1 189 ? 1.069 5.044 7.662 1.00 63.25 189 GLY A C 1
ATOM 1440 O O . GLY A 1 189 ? 0.673 6.162 7.985 1.00 63.25 189 GLY A O 1
ATOM 1441 N N . SER A 1 190 ? 2.362 4.804 7.429 1.00 58.81 190 SER A N 1
ATOM 1442 C CA . SER A 1 190 ? 3.418 5.824 7.541 1.00 58.81 190 SER A CA 1
ATOM 1443 C C . SER A 1 190 ? 3.495 6.770 6.336 1.00 58.81 190 SER A C 1
ATOM 1445 O O . SER A 1 190 ? 3.837 7.942 6.512 1.00 58.81 190 SER A O 1
ATOM 1447 N N . THR A 1 191 ? 3.183 6.278 5.132 1.00 66.19 191 THR A N 1
ATOM 1448 C CA . THR A 1 191 ? 3.311 7.044 3.879 1.00 66.19 191 THR A CA 1
ATOM 1449 C C . THR A 1 191 ? 1.951 7.441 3.299 1.00 66.19 191 THR A C 1
ATOM 1451 O O . THR A 1 191 ? 1.761 8.624 3.001 1.00 66.19 191 THR A O 1
ATOM 1454 N N . ASN A 1 192 ? 1.010 6.493 3.199 1.00 80.44 192 ASN A N 1
ATOM 1455 C CA . ASN A 1 192 ? -0.364 6.685 2.708 1.00 80.44 192 ASN A CA 1
ATOM 1456 C C . ASN A 1 192 ? -0.417 7.321 1.312 1.00 80.44 192 ASN A C 1
ATOM 1458 O O . ASN A 1 192 ? -1.178 8.265 1.083 1.00 80.44 192 ASN A O 1
ATOM 1462 N N . VAL A 1 193 ? 0.428 6.845 0.393 1.00 84.38 193 VAL A N 1
ATOM 1463 C CA . VAL A 1 193 ? 0.564 7.390 -0.963 1.00 84.38 193 VAL A CA 1
ATOM 1464 C C . VAL A 1 193 ? -0.788 7.456 -1.661 1.00 84.38 193 VAL A C 1
ATOM 1466 O O . VAL A 1 193 ? -1.135 8.522 -2.168 1.00 84.38 193 VAL A O 1
ATOM 1469 N N . PHE A 1 194 ? -1.575 6.375 -1.636 1.00 89.62 194 PHE A N 1
ATOM 1470 C CA . PHE A 1 194 ? -2.853 6.343 -2.348 1.00 89.62 194 PHE A CA 1
ATOM 1471 C C . PHE A 1 194 ? -3.852 7.351 -1.766 1.00 89.62 194 PHE A C 1
ATOM 1473 O O . PHE A 1 194 ? -4.352 8.207 -2.491 1.00 89.62 194 PHE A O 1
ATOM 1480 N N . ALA A 1 195 ? -4.079 7.337 -0.448 1.00 88.00 195 ALA A N 1
ATOM 1481 C CA . ALA A 1 195 ? -5.005 8.266 0.211 1.00 88.00 195 ALA A CA 1
ATOM 1482 C C . ALA A 1 195 ? -4.610 9.739 -0.007 1.00 88.00 195 ALA A C 1
ATOM 1484 O O . ALA A 1 195 ? -5.455 10.586 -0.300 1.00 88.00 195 ALA A O 1
ATOM 1485 N N . ARG A 1 196 ? -3.313 10.050 0.074 1.00 90.19 196 ARG A N 1
ATOM 1486 C CA . ARG A 1 196 ? -2.807 11.415 -0.117 1.00 90.19 196 ARG A CA 1
ATOM 1487 C C . ARG A 1 196 ? -2.849 11.855 -1.577 1.00 90.19 196 ARG A C 1
ATOM 1489 O O . ARG A 1 196 ? -3.186 13.007 -1.840 1.00 90.19 196 ARG A O 1
ATOM 1496 N N . ALA A 1 197 ? -2.571 10.956 -2.523 1.00 90.62 197 ALA A N 1
ATOM 1497 C CA . ALA A 1 197 ? -2.751 11.211 -3.953 1.00 90.62 197 ALA A CA 1
ATOM 1498 C C . ALA A 1 197 ? -4.235 11.408 -4.310 1.00 90.62 197 ALA A C 1
ATOM 1500 O O . ALA A 1 197 ? -4.571 12.142 -5.240 1.00 90.62 197 ALA A O 1
ATOM 1501 N N . LEU A 1 198 ? -5.145 10.805 -3.536 1.00 90.88 198 LEU A N 1
ATOM 1502 C CA . LEU A 1 198 ? -6.572 11.084 -3.638 1.00 90.88 198 LEU A CA 1
ATOM 1503 C C . LEU A 1 198 ? -6.976 12.480 -3.126 1.00 90.88 198 LEU A C 1
ATOM 1505 O O . LEU A 1 198 ? -8.103 12.908 -3.366 1.00 90.88 198 LEU A O 1
ATOM 1509 N N . GLY A 1 199 ? -6.064 13.200 -2.469 1.00 90.75 199 GLY A N 1
ATOM 1510 C CA . GLY A 1 199 ? -6.313 14.512 -1.874 1.00 90.75 199 GLY A CA 1
ATOM 1511 C C . GLY A 1 199 ? -6.837 14.455 -0.439 1.00 90.75 199 GLY A C 1
ATOM 1512 O O . GLY A 1 199 ? -7.207 15.495 0.104 1.00 90.75 199 GLY A O 1
ATOM 1513 N N . LEU A 1 200 ? -6.866 13.276 0.193 1.00 88.19 200 LEU A N 1
ATOM 1514 C CA . LEU A 1 200 ? -7.291 13.158 1.585 1.00 88.19 200 LEU A CA 1
ATOM 1515 C C . LEU A 1 200 ? -6.214 13.708 2.539 1.00 88.19 200 LEU A C 1
ATOM 1517 O O . LEU A 1 200 ? -5.012 13.549 2.280 1.00 88.19 200 LEU A O 1
ATOM 1521 N N . PRO A 1 201 ? -6.621 14.326 3.666 1.00 85.94 201 PRO A N 1
ATOM 1522 C CA . PRO A 1 201 ? -5.714 14.658 4.761 1.00 85.94 201 PRO A CA 1
ATOM 1523 C C . PRO A 1 201 ? -4.906 13.434 5.199 1.00 85.94 201 PRO A C 1
ATOM 1525 O O . PRO A 1 201 ? -5.435 12.334 5.214 1.00 85.94 201 PRO A O 1
ATOM 1528 N N . ASN A 1 202 ? -3.637 13.604 5.586 1.00 81.62 202 ASN A N 1
ATOM 1529 C CA . ASN A 1 202 ? -2.829 12.481 6.091 1.00 81.62 202 ASN A CA 1
ATOM 1530 C C . ASN A 1 202 ? -3.171 12.114 7.550 1.00 81.62 202 ASN A C 1
ATOM 1532 O O . ASN A 1 202 ? -2.774 11.055 8.024 1.00 81.62 202 ASN A O 1
ATOM 1536 N N . ASP A 1 203 ? -3.870 12.994 8.272 1.00 77.75 203 ASP A N 1
ATOM 1537 C CA . ASP A 1 203 ? -4.403 12.689 9.598 1.00 77.75 203 ASP A CA 1
ATOM 1538 C C . ASP A 1 203 ? -5.683 11.854 9.469 1.00 77.75 203 ASP A C 1
ATOM 1540 O O . ASP A 1 203 ? -6.620 12.233 8.763 1.00 77.75 203 ASP A O 1
ATOM 1544 N N . ALA A 1 204 ? -5.728 10.715 10.162 1.00 74.00 204 ALA A N 1
ATOM 1545 C CA . ALA A 1 204 ? -6.832 9.766 10.067 1.00 74.00 204 ALA A CA 1
ATOM 1546 C C . ALA A 1 204 ? -8.184 10.383 10.465 1.00 74.00 204 ALA A C 1
ATOM 1548 O O . ALA A 1 204 ? -9.208 10.081 9.849 1.00 74.00 204 ALA A O 1
ATOM 1549 N N . VAL A 1 205 ? -8.213 11.256 11.478 1.00 72.94 205 VAL A N 1
ATOM 1550 C CA . VAL A 1 205 ? -9.458 11.860 11.975 1.00 72.94 205 VAL A CA 1
ATOM 1551 C C . VAL A 1 205 ? -9.972 12.895 10.981 1.00 72.94 205 VAL A C 1
ATOM 1553 O O . VAL A 1 205 ? -11.159 12.885 10.648 1.00 72.94 205 VAL A O 1
ATOM 1556 N N . GLU A 1 206 ? -9.088 13.747 10.461 1.00 76.38 206 GLU A N 1
ATOM 1557 C CA . GLU A 1 206 ? -9.441 14.720 9.421 1.00 76.38 206 GLU A CA 1
ATOM 1558 C C . GLU A 1 206 ? -9.911 14.031 8.133 1.00 76.38 206 GLU A C 1
ATOM 1560 O O . GLU A 1 206 ? -10.945 14.406 7.575 1.00 76.38 206 GLU A O 1
ATOM 1565 N N . ALA A 1 207 ? -9.213 12.976 7.700 1.00 79.69 207 ALA A N 1
ATOM 1566 C CA . ALA A 1 207 ? -9.609 12.177 6.545 1.00 79.69 207 ALA A CA 1
ATOM 1567 C C . ALA A 1 207 ? -10.980 11.528 6.740 1.00 79.69 207 ALA A C 1
ATOM 1569 O O . ALA A 1 207 ? -11.818 11.570 5.844 1.00 79.69 207 ALA A O 1
ATOM 1570 N N . THR A 1 208 ? -11.253 10.994 7.932 1.00 74.31 208 THR A N 1
ATOM 1571 C CA . THR A 1 208 ? -12.576 10.446 8.270 1.00 74.31 208 THR A CA 1
ATOM 1572 C C . THR A 1 208 ? -13.663 11.507 8.143 1.00 74.31 208 THR A C 1
ATOM 1574 O O . THR A 1 208 ? -14.723 11.233 7.585 1.00 74.31 208 THR A O 1
ATOM 1577 N N . GLY A 1 209 ? -13.408 12.723 8.636 1.00 70.50 209 GLY A N 1
ATOM 1578 C CA . GLY A 1 209 ? -14.322 13.855 8.475 1.00 70.50 209 GLY A CA 1
ATOM 1579 C C . GLY A 1 209 ? -14.620 14.140 7.002 1.00 70.50 209 GLY A C 1
ATOM 1580 O O . GLY A 1 209 ? -15.785 14.137 6.607 1.00 70.50 209 GLY A O 1
ATOM 1581 N N . ALA A 1 210 ? -13.571 14.272 6.184 1.00 76.75 210 ALA A N 1
ATOM 1582 C CA . ALA A 1 210 ? -13.692 14.517 4.746 1.00 76.75 210 ALA A CA 1
ATOM 1583 C C . ALA A 1 210 ? -14.485 13.414 4.018 1.00 76.75 210 ALA A C 1
ATOM 1585 O O . ALA A 1 210 ? -15.344 13.710 3.185 1.00 76.75 210 ALA A O 1
ATOM 1586 N N . LEU A 1 211 ? -14.256 12.145 4.372 1.00 73.50 211 LEU A N 1
ATOM 1587 C CA . LEU A 1 211 ? -14.982 11.003 3.810 1.00 73.50 211 LEU A CA 1
ATOM 1588 C C . LEU A 1 211 ? -16.453 10.977 4.227 1.00 73.50 211 LEU A C 1
ATOM 1590 O O . LEU A 1 211 ? -17.318 10.653 3.417 1.00 73.50 211 LEU A O 1
ATOM 1594 N N . LEU A 1 212 ? -16.762 11.314 5.481 1.00 70.56 212 LEU A N 1
ATOM 1595 C CA . LEU A 1 212 ? -18.146 11.390 5.952 1.00 70.56 212 LEU A CA 1
ATOM 1596 C C . LEU A 1 212 ? -18.920 12.497 5.237 1.00 70.56 212 LEU A C 1
ATOM 1598 O O . LEU A 1 212 ? -20.089 12.298 4.897 1.00 70.56 212 LEU A O 1
ATOM 1602 N N . ASP A 1 213 ? -18.276 13.633 4.985 1.00 75.88 213 ASP A N 1
ATOM 1603 C CA . ASP A 1 213 ? -18.867 14.712 4.199 1.00 75.88 213 ASP A CA 1
ATOM 1604 C C . ASP A 1 213 ? -19.051 14.280 2.735 1.00 75.88 213 ASP A C 1
ATOM 1606 O O . ASP A 1 213 ? -20.138 14.456 2.182 1.00 75.88 213 ASP A O 1
ATOM 1610 N N . ALA A 1 214 ? -18.070 13.587 2.143 1.00 73.81 214 ALA A N 1
ATOM 1611 C CA . ALA A 1 214 ? -18.199 13.006 0.804 1.00 73.81 214 ALA A CA 1
ATOM 1612 C C . ALA A 1 214 ? -19.359 12.002 0.711 1.00 73.81 214 ALA A C 1
ATOM 1614 O O . ALA A 1 214 ? -20.151 12.055 -0.228 1.00 73.81 214 ALA A O 1
ATOM 1615 N N . LEU A 1 215 ? -19.536 11.134 1.711 1.00 69.31 215 LEU A N 1
ATOM 1616 C CA . LEU A 1 215 ? -20.658 10.192 1.779 1.00 69.31 215 LEU A CA 1
ATOM 1617 C C . LEU A 1 215 ? -22.013 10.900 1.884 1.00 69.31 215 LEU A C 1
ATOM 1619 O O . LEU A 1 215 ? -22.964 10.510 1.201 1.00 69.31 215 LEU A O 1
ATOM 1623 N N . ARG A 1 216 ? -22.111 11.943 2.719 1.00 71.19 216 ARG A N 1
ATOM 1624 C CA . ARG A 1 216 ? -23.339 12.742 2.882 1.00 71.19 216 ARG A CA 1
ATOM 1625 C C . ARG A 1 216 ? -23.728 13.450 1.591 1.00 71.19 216 ARG A C 1
ATOM 1627 O O . ARG A 1 216 ? -24.898 13.436 1.217 1.00 71.19 216 ARG A O 1
ATOM 1634 N N . GLU A 1 217 ? -22.745 14.014 0.902 1.00 85.44 217 GLU A N 1
ATOM 1635 C CA . GLU A 1 217 ? -22.916 14.718 -0.373 1.00 85.44 217 GLU A CA 1
ATOM 1636 C C . GLU A 1 217 ? -22.947 13.766 -1.578 1.00 85.44 217 GLU A C 1
ATOM 1638 O O . GLU A 1 217 ? -23.154 14.200 -2.710 1.00 85.44 217 GLU A O 1
ATOM 1643 N N . ARG A 1 218 ? -22.766 12.457 -1.345 1.00 80.38 218 ARG A N 1
ATOM 1644 C CA . ARG A 1 218 ? -22.643 11.407 -2.369 1.00 80.38 218 ARG A CA 1
ATOM 1645 C C . ARG A 1 218 ? -21.544 11.690 -3.400 1.00 80.38 218 ARG A C 1
ATOM 1647 O O . ARG A 1 218 ? -21.656 11.270 -4.554 1.00 80.38 218 ARG A O 1
ATOM 1654 N N . ARG A 1 219 ? -20.471 12.363 -2.984 1.00 82.94 219 ARG A N 1
ATOM 1655 C CA . ARG A 1 219 ? -19.288 12.598 -3.809 1.00 82.94 219 ARG A CA 1
ATOM 1656 C C . ARG A 1 219 ? -18.454 11.332 -3.921 1.00 82.94 219 ARG A C 1
ATOM 1658 O O . ARG A 1 219 ? -18.170 10.640 -2.946 1.00 82.94 219 ARG A O 1
ATOM 1665 N N . ALA A 1 220 ? -18.102 11.025 -5.157 1.00 82.50 220 ALA A N 1
ATOM 1666 C CA . ALA A 1 220 ? -17.184 9.968 -5.519 1.00 82.50 220 ALA A CA 1
ATOM 1667 C C . ALA A 1 220 ? -16.577 10.311 -6.879 1.00 82.50 220 ALA A C 1
ATOM 1669 O O . ALA A 1 220 ? -17.219 10.978 -7.693 1.00 82.50 220 ALA A O 1
ATOM 1670 N N . ARG A 1 221 ? -15.382 9.794 -7.147 1.00 90.94 221 ARG A N 1
ATOM 1671 C CA . ARG A 1 221 ? -14.758 9.840 -8.472 1.00 90.94 221 ARG A CA 1
ATOM 1672 C C . ARG A 1 221 ? -14.309 8.451 -8.892 1.00 90.94 221 ARG A C 1
ATOM 1674 O O . ARG A 1 221 ? -14.156 7.565 -8.055 1.00 90.94 221 ARG A O 1
ATOM 1681 N N . THR A 1 222 ? -14.113 8.248 -10.183 1.00 91.81 222 THR A N 1
ATOM 1682 C CA . THR A 1 222 ? -13.492 7.027 -10.703 1.00 91.81 222 THR A CA 1
ATOM 1683 C C . THR A 1 222 ? -12.010 7.264 -10.914 1.00 91.81 222 THR A C 1
ATOM 1685 O O . THR A 1 222 ? -11.646 8.324 -11.404 1.00 91.81 222 THR A O 1
ATOM 1688 N N . VAL A 1 223 ? -11.180 6.287 -10.574 1.00 93.50 223 VAL A N 1
ATOM 1689 C CA . VAL A 1 223 ? -9.728 6.346 -10.757 1.00 93.50 223 VAL A CA 1
ATOM 1690 C C . VAL A 1 223 ? -9.257 5.195 -11.634 1.00 93.50 223 VAL A C 1
ATOM 1692 O O . VAL A 1 223 ? -9.875 4.125 -11.648 1.00 93.50 223 VAL A O 1
ATOM 1695 N N . SER A 1 224 ? -8.186 5.419 -12.386 1.00 95.38 224 SER A N 1
ATOM 1696 C CA . SER A 1 224 ? -7.429 4.367 -13.051 1.00 95.38 224 SER A CA 1
ATOM 1697 C C . SER A 1 224 ? -6.648 3.527 -12.046 1.00 95.38 224 SER A C 1
ATOM 1699 O O . SER A 1 224 ? -6.331 3.975 -10.939 1.00 95.38 224 SER A O 1
ATOM 1701 N N . LEU A 1 225 ? -6.360 2.291 -12.439 1.00 95.62 225 LEU A N 1
ATOM 1702 C CA . LEU A 1 225 ? -5.469 1.381 -11.731 1.00 95.62 225 LEU A CA 1
ATOM 1703 C C . LEU A 1 225 ? -4.552 0.695 -12.735 1.00 95.62 225 LEU A C 1
ATOM 1705 O O . LEU A 1 225 ? -4.911 0.503 -13.899 1.00 95.62 225 LEU A O 1
ATOM 1709 N N . GLY A 1 226 ? -3.386 0.279 -12.260 1.00 96.62 226 GLY A N 1
ATOM 1710 C CA . GLY A 1 226 ? -2.509 -0.578 -13.031 1.00 96.62 226 GLY A CA 1
ATOM 1711 C C . GLY A 1 226 ? -2.792 -2.047 -12.758 1.00 96.62 226 GLY A C 1
ATOM 1712 O O . GLY A 1 226 ? -3.040 -2.441 -11.620 1.00 96.62 226 GLY A O 1
ATOM 1713 N N . LEU A 1 227 ? -2.728 -2.859 -13.803 1.00 96.25 227 LEU A N 1
ATOM 1714 C CA . LEU A 1 227 ? -2.771 -4.310 -13.742 1.00 96.25 227 LEU A CA 1
ATOM 1715 C C . LEU A 1 227 ? -1.443 -4.840 -14.262 1.00 96.25 227 LEU A C 1
ATOM 1717 O O . LEU A 1 227 ? -0.983 -4.432 -15.324 1.00 96.25 227 LEU A O 1
ATOM 1721 N N . ALA A 1 228 ? -0.824 -5.742 -13.522 1.00 95.25 228 ALA A N 1
ATOM 1722 C CA . ALA A 1 228 ? 0.348 -6.467 -13.971 1.00 95.25 228 ALA A CA 1
ATOM 1723 C C . ALA A 1 228 ? 0.015 -7.949 -14.079 1.00 95.25 228 ALA A C 1
ATOM 1725 O O . ALA A 1 228 ? -0.694 -8.478 -13.229 1.00 95.25 228 ALA A O 1
ATOM 1726 N N . SER A 1 229 ? 0.519 -8.620 -15.104 1.00 94.75 229 SER A N 1
ATOM 1727 C CA . SER A 1 229 ? 0.214 -10.023 -15.385 1.00 94.75 229 SER A CA 1
ATOM 1728 C C . SER A 1 229 ? 1.420 -10.753 -15.964 1.00 94.75 229 SER A C 1
ATOM 1730 O O . SER A 1 229 ? 2.384 -10.123 -16.424 1.00 94.75 229 SER A O 1
ATOM 1732 N N . GLY A 1 230 ? 1.366 -12.085 -15.907 1.00 92.94 230 GLY A N 1
ATOM 1733 C CA . GLY A 1 230 ? 2.271 -12.941 -16.661 1.00 92.94 230 GLY A CA 1
ATOM 1734 C C . GLY A 1 230 ? 2.257 -12.589 -18.145 1.00 92.94 230 GLY A C 1
ATOM 1735 O O . GLY A 1 230 ? 1.231 -12.188 -18.694 1.00 92.94 230 GLY A O 1
ATOM 1736 N N . THR A 1 231 ? 3.416 -12.684 -18.788 1.00 93.94 231 THR A N 1
ATOM 1737 C CA . THR A 1 231 ? 3.533 -12.405 -20.224 1.00 93.94 231 THR A CA 1
ATOM 1738 C C . THR A 1 231 ? 3.241 -13.690 -21.006 1.00 93.94 231 THR A C 1
ATOM 1740 O O . THR A 1 231 ? 3.831 -14.715 -20.673 1.00 93.94 231 THR A O 1
ATOM 1743 N N . PRO A 1 232 ? 2.356 -13.673 -22.018 1.00 91.62 232 PRO A N 1
ATOM 1744 C CA . PRO A 1 232 ? 2.116 -14.844 -22.862 1.00 91.62 232 PRO A CA 1
ATOM 1745 C C . PRO A 1 232 ? 3.399 -15.350 -23.531 1.00 91.62 232 PRO A C 1
ATOM 1747 O O . PRO A 1 232 ? 4.249 -14.540 -23.908 1.00 91.62 232 PRO A O 1
ATOM 1750 N N . ASP A 1 233 ? 3.521 -16.668 -23.699 1.00 90.94 233 ASP A N 1
ATOM 1751 C CA . ASP A 1 233 ? 4.659 -17.327 -24.355 1.00 90.94 233 ASP A CA 1
ATOM 1752 C C . ASP A 1 233 ? 6.014 -17.134 -23.632 1.00 90.94 233 ASP A C 1
ATOM 1754 O O . ASP A 1 233 ? 7.083 -17.273 -24.237 1.00 90.94 233 ASP A O 1
ATOM 1758 N N . THR A 1 234 ? 6.001 -16.831 -22.327 1.00 91.56 234 THR A N 1
ATOM 1759 C CA . THR A 1 234 ? 7.212 -16.721 -21.493 1.00 91.56 234 THR A CA 1
ATOM 1760 C C . THR A 1 234 ? 7.154 -17.618 -20.255 1.00 91.56 234 THR A C 1
ATOM 1762 O O . THR A 1 234 ? 6.113 -18.153 -19.883 1.00 91.56 234 THR A O 1
ATOM 1765 N N . GLU A 1 235 ? 8.288 -17.765 -19.561 1.00 88.94 235 GLU A N 1
ATOM 1766 C CA . GLU A 1 235 ? 8.359 -18.505 -18.290 1.00 88.94 235 GLU A CA 1
ATOM 1767 C C . GLU A 1 235 ? 7.481 -17.894 -17.181 1.00 88.94 235 GLU A C 1
ATOM 1769 O O . GLU A 1 235 ? 7.130 -18.583 -16.225 1.00 88.94 235 GLU A O 1
ATOM 1774 N N . ASP A 1 236 ? 7.114 -16.615 -17.306 1.00 91.06 236 ASP A N 1
ATOM 1775 C CA . ASP A 1 236 ? 6.282 -15.904 -16.334 1.00 91.06 236 ASP A CA 1
ATOM 1776 C C . ASP A 1 236 ? 4.782 -15.941 -16.693 1.00 91.06 236 ASP A C 1
ATOM 1778 O O . ASP A 1 236 ? 3.987 -15.308 -16.002 1.00 91.06 236 ASP A O 1
ATOM 1782 N N . GLU A 1 237 ? 4.360 -16.668 -17.735 1.00 91.88 237 GLU A N 1
ATOM 1783 C CA . GLU A 1 237 ? 2.961 -16.707 -18.203 1.00 91.88 237 GLU A CA 1
ATOM 1784 C C . GLU A 1 237 ? 1.972 -17.125 -17.104 1.00 91.88 237 GLU A C 1
ATOM 1786 O O . GLU A 1 237 ? 0.897 -16.544 -16.967 1.00 91.88 237 GLU A O 1
ATOM 1791 N N . SER A 1 238 ? 2.350 -18.087 -16.257 1.00 86.88 238 SER A N 1
ATOM 1792 C CA . SER A 1 238 ? 1.488 -18.586 -15.178 1.00 86.88 238 SER A CA 1
ATOM 1793 C C . SER A 1 238 ? 1.370 -17.638 -13.979 1.00 86.88 238 SER A C 1
ATOM 1795 O O . SER A 1 238 ? 0.703 -17.971 -12.996 1.00 86.88 238 SER A O 1
ATOM 1797 N N . VAL A 1 239 ? 2.061 -16.493 -13.991 1.00 86.25 239 VAL A N 1
ATOM 1798 C CA . VAL A 1 239 ? 2.034 -15.539 -12.879 1.00 86.25 239 VAL A CA 1
ATOM 1799 C C . VAL A 1 239 ? 0.656 -14.870 -12.822 1.00 86.25 239 VAL A C 1
ATOM 1801 O O . VAL A 1 239 ? 0.233 -14.252 -13.804 1.00 86.25 239 VAL A O 1
ATOM 1804 N N . PRO A 1 240 ? -0.050 -14.946 -11.677 1.00 85.25 240 PRO A N 1
ATOM 1805 C CA . PRO A 1 240 ? -1.385 -14.381 -11.556 1.00 85.25 240 PRO A CA 1
ATOM 1806 C C . PRO A 1 240 ? -1.356 -12.864 -11.720 1.00 85.25 240 PRO A C 1
ATOM 1808 O O . PRO A 1 240 ? -0.414 -12.186 -11.300 1.00 85.25 240 PRO A O 1
ATOM 1811 N N . SER A 1 241 ? -2.428 -12.331 -12.300 1.00 90.00 241 SER A N 1
ATOM 1812 C CA . SER A 1 241 ? -2.590 -10.894 -12.449 1.00 90.00 241 SER A CA 1
ATOM 1813 C C . SER A 1 241 ? -2.756 -10.211 -11.092 1.00 90.00 241 SER A C 1
ATOM 1815 O O . SER A 1 241 ? -3.512 -10.696 -10.247 1.00 90.00 241 SER A O 1
ATOM 1817 N N . ARG A 1 242 ? -2.104 -9.066 -10.897 1.00 91.19 242 ARG A N 1
ATOM 1818 C CA . ARG A 1 242 ? -2.166 -8.278 -9.666 1.00 91.19 242 ARG A CA 1
ATOM 1819 C C . ARG A 1 242 ? -2.373 -6.799 -9.968 1.00 91.19 242 ARG A C 1
ATOM 1821 O O . ARG A 1 242 ? -1.694 -6.222 -10.817 1.00 91.19 242 ARG A O 1
ATOM 1828 N N . TRP A 1 243 ? -3.310 -6.193 -9.251 1.00 93.00 243 TRP A N 1
ATOM 1829 C CA . TRP A 1 243 ? -3.611 -4.770 -9.313 1.00 93.00 243 TRP A CA 1
ATOM 1830 C C . TRP A 1 243 ? -2.645 -3.960 -8.447 1.00 93.00 243 TRP A C 1
ATOM 1832 O O . TRP A 1 243 ? -2.245 -4.389 -7.360 1.00 93.00 243 TRP A O 1
ATOM 1842 N N . PHE A 1 244 ? -2.330 -2.752 -8.902 1.00 93.88 244 PHE A N 1
ATOM 1843 C CA . PHE A 1 244 ? -1.611 -1.742 -8.139 1.00 93.88 244 PHE A CA 1
ATOM 1844 C C . PHE A 1 244 ? -2.252 -0.362 -8.313 1.00 93.88 244 PHE A C 1
ATOM 1846 O O . PHE A 1 244 ? -2.870 -0.035 -9.329 1.00 93.88 244 PHE A O 1
ATOM 1853 N N . THR A 1 245 ? -2.127 0.446 -7.272 1.00 91.44 245 THR A N 1
ATOM 1854 C CA . THR A 1 245 ? -2.887 1.671 -7.048 1.00 91.44 245 THR A CA 1
ATOM 1855 C C . THR A 1 245 ? -2.061 2.920 -7.304 1.00 91.44 245 THR A C 1
ATOM 1857 O O . THR A 1 245 ? -2.613 3.907 -7.789 1.00 91.44 245 THR A O 1
ATOM 1860 N N . PHE A 1 246 ? -0.749 2.903 -7.050 1.00 90.69 246 PHE A N 1
ATOM 1861 C CA . PHE A 1 246 ? 0.100 4.075 -7.280 1.00 90.69 246 PHE A CA 1
ATOM 1862 C C . PHE A 1 246 ? 1.411 3.765 -7.996 1.00 90.69 246 PHE A C 1
ATOM 1864 O O . PHE A 1 246 ? 1.819 4.579 -8.832 1.00 90.69 246 PHE A O 1
ATOM 1871 N N . CYS A 1 247 ? 2.074 2.632 -7.729 1.00 91.69 247 CYS A N 1
ATOM 1872 C CA . CYS A 1 247 ? 3.316 2.326 -8.440 1.00 91.69 247 CYS A CA 1
ATOM 1873 C C . CYS A 1 247 ? 3.632 0.841 -8.596 1.00 91.69 247 CYS A C 1
ATOM 1875 O O . CYS A 1 247 ? 3.271 0.010 -7.769 1.00 91.69 247 CYS A O 1
ATOM 1877 N N . ALA A 1 248 ? 4.415 0.540 -9.626 1.00 92.00 248 ALA A N 1
ATOM 1878 C CA . ALA A 1 248 ? 5.120 -0.722 -9.775 1.00 92.00 248 ALA A CA 1
ATOM 1879 C C . ALA A 1 248 ? 6.563 -0.462 -10.226 1.00 92.00 248 ALA A C 1
ATOM 1881 O O . ALA A 1 248 ? 6.912 0.645 -10.644 1.00 92.00 248 ALA A O 1
ATOM 1882 N N . GLY A 1 249 ? 7.427 -1.468 -10.148 1.00 89.94 249 GLY A N 1
ATOM 1883 C CA . GLY A 1 249 ? 8.795 -1.349 -10.639 1.00 89.94 249 GLY A CA 1
ATOM 1884 C C . GLY A 1 249 ? 9.442 -2.690 -10.949 1.00 89.94 249 GLY A C 1
ATOM 1885 O O . GLY A 1 249 ? 9.233 -3.658 -10.223 1.00 89.94 249 GLY A O 1
ATOM 1886 N N . LEU A 1 250 ? 10.252 -2.721 -12.010 1.00 89.44 250 LEU A N 1
ATOM 1887 C CA . LEU A 1 250 ? 11.071 -3.871 -12.406 1.00 89.44 250 LEU A CA 1
ATOM 1888 C C . LEU A 1 250 ? 12.552 -3.480 -12.377 1.00 89.44 250 LEU A C 1
ATOM 1890 O O . LEU A 1 250 ? 12.940 -2.436 -12.911 1.00 89.44 250 LEU A O 1
ATOM 1894 N N . GLY A 1 251 ? 13.368 -4.303 -11.718 1.00 78.19 251 GLY A N 1
ATOM 1895 C CA . GLY A 1 251 ? 14.763 -3.971 -11.405 1.00 78.19 251 GLY A CA 1
ATOM 1896 C C . GLY A 1 251 ? 14.900 -2.981 -10.243 1.00 78.19 251 GLY A C 1
ATOM 1897 O O . GLY A 1 251 ? 16.010 -2.577 -9.904 1.00 78.19 251 GLY A O 1
ATOM 1898 N N . PHE A 1 252 ? 13.776 -2.579 -9.633 1.00 68.69 252 PHE A N 1
ATOM 1899 C CA . PHE A 1 252 ? 13.731 -1.754 -8.430 1.00 68.69 252 PHE A CA 1
ATOM 1900 C C . PHE A 1 252 ? 13.412 -2.662 -7.251 1.00 68.69 252 PHE A C 1
ATOM 1902 O O . PHE A 1 252 ? 12.281 -3.118 -7.100 1.00 68.69 252 PHE A O 1
ATOM 1909 N N . ASP A 1 253 ? 14.407 -2.947 -6.419 1.00 57.78 253 ASP A N 1
ATOM 1910 C CA . ASP A 1 253 ? 14.182 -3.791 -5.252 1.00 57.78 253 ASP A CA 1
ATOM 1911 C C . ASP A 1 253 ? 13.502 -2.986 -4.125 1.00 57.78 253 ASP A C 1
ATOM 1913 O O . ASP A 1 253 ? 14.036 -1.991 -3.624 1.00 57.78 253 ASP A O 1
ATOM 1917 N N . ALA A 1 254 ? 12.314 -3.457 -3.736 1.00 51.06 254 ALA A N 1
ATOM 1918 C CA . ALA A 1 254 ? 11.493 -3.034 -2.601 1.00 51.06 254 ALA A CA 1
ATOM 1919 C C . ALA A 1 254 ? 12.266 -2.849 -1.289 1.00 51.06 254 ALA A C 1
ATOM 1921 O O . ALA A 1 254 ? 11.902 -2.038 -0.428 1.00 51.06 254 ALA A O 1
ATOM 1922 N N . SER A 1 255 ? 13.342 -3.626 -1.121 1.00 40.72 255 SER A N 1
ATOM 1923 C CA . SER A 1 255 ? 14.089 -3.761 0.127 1.00 40.72 255 SER A CA 1
ATOM 1924 C C . SER A 1 255 ? 14.764 -2.469 0.600 1.00 40.72 255 SER A C 1
ATOM 1926 O O . SER A 1 255 ? 15.221 -2.408 1.744 1.00 40.72 255 SER A O 1
ATOM 1928 N N . VAL A 1 256 ? 14.796 -1.405 -0.215 1.00 47.38 256 VAL A N 1
ATOM 1929 C CA . VAL A 1 256 ? 15.241 -0.063 0.215 1.00 47.38 256 VAL A CA 1
ATOM 1930 C C . VAL A 1 256 ? 14.435 0.437 1.397 1.00 47.38 256 VAL A C 1
ATOM 1932 O O . VAL A 1 256 ? 15.014 0.973 2.341 1.00 47.38 256 VAL A O 1
ATOM 1935 N N . ILE A 1 257 ? 13.113 0.261 1.350 1.00 44.22 257 ILE A N 1
ATOM 1936 C CA . ILE A 1 257 ? 12.212 0.779 2.379 1.00 44.22 257 ILE A CA 1
ATOM 1937 C C . ILE A 1 257 ? 12.411 -0.044 3.660 1.00 44.22 257 ILE A C 1
ATOM 1939 O O . ILE A 1 257 ? 12.713 0.522 4.712 1.00 44.22 257 ILE A O 1
ATOM 1943 N N . GLY A 1 258 ? 12.432 -1.379 3.546 1.00 38.28 258 GLY A N 1
ATOM 1944 C CA . GLY A 1 258 ? 12.673 -2.286 4.676 1.00 38.28 258 GLY A CA 1
ATOM 1945 C C . GLY A 1 258 ? 14.047 -2.120 5.345 1.00 38.28 258 GLY A C 1
ATOM 1946 O O . GLY A 1 258 ? 14.150 -2.155 6.570 1.00 38.28 258 GLY A O 1
ATOM 1947 N N . ARG A 1 259 ? 15.121 -1.863 4.582 1.00 43.97 259 ARG A N 1
ATOM 1948 C CA . ARG A 1 259 ? 16.477 -1.656 5.139 1.00 43.97 259 ARG A CA 1
ATOM 1949 C C . ARG A 1 259 ? 16.634 -0.321 5.866 1.00 43.97 259 ARG A C 1
ATOM 1951 O O . ARG A 1 259 ? 17.475 -0.217 6.763 1.00 43.97 259 ARG A O 1
ATOM 1958 N N . VAL A 1 260 ? 15.859 0.702 5.499 1.00 42.31 260 VAL A N 1
ATOM 1959 C CA . VAL A 1 260 ? 15.850 1.981 6.226 1.00 42.31 260 VAL A CA 1
ATOM 1960 C C . VAL A 1 260 ? 15.007 1.875 7.501 1.00 42.31 260 VAL A C 1
ATOM 1962 O O . VAL A 1 260 ? 15.450 2.355 8.548 1.00 42.31 260 VAL A O 1
ATOM 1965 N N . GLU A 1 261 ? 13.881 1.158 7.452 1.00 41.62 261 GLU A N 1
ATOM 1966 C CA . GLU A 1 261 ? 13.072 0.795 8.626 1.00 41.62 261 GLU A CA 1
ATOM 1967 C C . GLU A 1 261 ? 13.909 -0.009 9.649 1.00 41.62 261 GLU A C 1
ATOM 1969 O O . GLU A 1 261 ? 13.958 0.324 10.829 1.00 41.62 261 GLU A O 1
ATOM 1974 N N . GLN A 1 262 ? 14.721 -0.969 9.197 1.00 40.78 262 GLN A N 1
ATOM 1975 C CA . GLN A 1 262 ? 15.606 -1.761 10.066 1.00 40.78 262 GLN A CA 1
ATOM 1976 C C . GLN A 1 262 ? 16.746 -0.936 10.713 1.00 40.78 262 GLN A C 1
ATOM 1978 O O . GLN A 1 262 ? 17.276 -1.284 11.772 1.00 40.78 262 GLN A O 1
ATOM 1983 N N . GLN A 1 263 ? 17.151 0.193 10.110 1.00 42.81 263 GLN A N 1
ATOM 1984 C CA . GLN A 1 263 ? 18.086 1.144 10.738 1.00 42.81 263 GLN A CA 1
ATOM 1985 C C . GLN A 1 263 ? 17.396 2.119 11.706 1.00 42.81 263 GLN A C 1
ATOM 1987 O O . GLN A 1 263 ? 18.071 2.656 12.592 1.00 42.81 263 GLN A O 1
ATOM 1992 N N . ARG A 1 264 ? 16.075 2.307 11.573 1.00 43.47 264 ARG A N 1
ATOM 1993 C CA . ARG A 1 264 ? 15.204 3.049 12.502 1.00 43.47 264 ARG A CA 1
ATOM 1994 C C . ARG A 1 264 ? 15.138 2.349 13.861 1.00 43.47 264 ARG A C 1
ATOM 1996 O O . ARG A 1 264 ? 15.290 3.008 14.888 1.00 43.47 264 ARG A O 1
ATOM 2003 N N . GLU A 1 265 ? 15.038 1.018 13.860 1.00 41.69 265 GLU A N 1
ATOM 2004 C CA . GLU A 1 265 ? 15.052 0.170 15.068 1.00 41.69 265 GLU A CA 1
ATOM 2005 C C . GLU A 1 265 ? 16.377 0.247 15.845 1.00 41.69 265 GLU A C 1
ATOM 2007 O O . GLU A 1 265 ? 16.417 0.031 17.053 1.00 41.69 265 GLU A O 1
ATOM 2012 N N . ARG A 1 266 ? 17.473 0.638 15.179 1.00 40.97 266 ARG A N 1
ATOM 2013 C CA . ARG A 1 266 ? 18.801 0.830 15.796 1.00 40.97 266 ARG A CA 1
ATOM 2014 C C . ARG A 1 266 ? 19.029 2.242 16.355 1.00 40.97 266 ARG A C 1
ATOM 2016 O O . ARG A 1 266 ? 20.172 2.623 16.606 1.00 40.97 266 ARG A O 1
ATOM 2023 N N . GLY A 1 267 ? 17.972 3.040 16.518 1.00 36.28 267 GLY A N 1
ATOM 2024 C CA . GLY A 1 267 ? 18.018 4.326 17.224 1.00 36.28 267 GLY A CA 1
ATOM 2025 C C . GLY A 1 267 ? 18.683 5.481 16.465 1.00 36.28 267 GLY A C 1
ATOM 2026 O O . GLY A 1 267 ? 18.955 6.528 17.054 1.00 36.28 267 GLY A O 1
ATOM 2027 N N . LYS A 1 268 ? 18.950 5.343 15.158 1.00 41.53 268 LYS A N 1
ATOM 2028 C CA . LYS A 1 268 ? 19.494 6.445 14.346 1.00 41.53 268 LYS A CA 1
ATOM 2029 C C . LYS A 1 268 ? 18.359 7.348 13.860 1.00 41.53 268 LYS A C 1
ATOM 2031 O O . LYS A 1 268 ? 17.429 6.883 13.208 1.00 41.53 268 LYS A O 1
ATOM 2036 N N . ARG A 1 269 ? 18.443 8.656 14.148 1.00 37.28 269 ARG A N 1
ATOM 2037 C CA . ARG A 1 269 ? 17.504 9.657 13.608 1.00 37.28 269 ARG A CA 1
ATOM 2038 C C . ARG A 1 269 ? 17.506 9.595 12.076 1.00 37.28 269 ARG A C 1
ATOM 2040 O O . ARG A 1 269 ? 18.566 9.628 11.455 1.00 37.28 269 ARG A O 1
ATOM 2047 N N . SER A 1 270 ? 16.314 9.526 11.488 1.00 41.34 270 SER A N 1
ATOM 2048 C CA . SER A 1 270 ? 16.103 9.569 10.040 1.00 41.34 270 SER A CA 1
ATOM 2049 C C . SER A 1 270 ? 16.519 10.933 9.485 1.00 41.34 270 SER A C 1
ATOM 2051 O O . SER A 1 270 ? 15.762 11.899 9.551 1.00 41.34 270 SER A O 1
ATOM 2053 N N . THR A 1 271 ? 17.724 11.015 8.928 1.00 51.59 271 THR A N 1
ATOM 2054 C CA . THR A 1 271 ? 18.177 12.174 8.150 1.00 51.59 271 THR A CA 1
ATOM 2055 C C . THR A 1 271 ? 18.083 11.831 6.665 1.00 51.59 271 THR A C 1
ATOM 2057 O O . THR A 1 271 ? 18.437 10.718 6.277 1.00 51.59 271 THR A O 1
ATOM 2060 N N . HIS A 1 272 ? 17.693 12.782 5.808 1.00 50.88 272 HIS A N 1
ATOM 2061 C CA . HIS A 1 272 ? 17.652 12.605 4.343 1.00 50.88 272 HIS A CA 1
ATOM 2062 C C . HIS A 1 272 ? 18.948 12.003 3.760 1.00 50.88 272 HIS A C 1
ATOM 2064 O O . HIS A 1 272 ? 18.912 11.250 2.791 1.00 50.88 272 HIS A O 1
ATOM 2070 N N . ALA A 1 273 ? 20.094 12.273 4.395 1.00 53.81 273 ALA A N 1
ATOM 2071 C CA . ALA A 1 273 ? 21.391 11.711 4.030 1.00 53.81 273 ALA A CA 1
ATOM 2072 C C . ALA A 1 273 ? 21.485 10.178 4.189 1.00 53.81 273 ALA A C 1
ATOM 2074 O O . ALA A 1 273 ? 22.210 9.539 3.431 1.00 53.81 273 ALA A O 1
ATOM 2075 N N . LEU A 1 274 ? 20.771 9.572 5.145 1.00 56.22 274 LEU A N 1
ATOM 2076 C CA . LEU A 1 274 ? 20.767 8.118 5.351 1.00 56.22 274 LEU A CA 1
ATOM 2077 C C . LEU A 1 274 ? 19.941 7.403 4.280 1.00 56.22 274 LEU A C 1
ATOM 2079 O O . LEU A 1 274 ? 20.432 6.437 3.703 1.00 56.22 274 LEU A O 1
ATOM 2083 N N . TYR A 1 275 ? 18.753 7.923 3.956 1.00 53.91 275 TYR A N 1
ATOM 2084 C CA . TYR A 1 275 ? 17.946 7.438 2.830 1.00 53.91 275 TYR A CA 1
ATOM 2085 C C . TYR A 1 275 ? 18.728 7.527 1.519 1.00 53.91 275 TYR A C 1
ATOM 2087 O O . TYR A 1 275 ? 18.881 6.531 0.816 1.00 53.91 275 TYR A O 1
ATOM 2095 N N . LEU A 1 276 ? 19.318 8.696 1.243 1.00 56.72 276 LEU A N 1
ATOM 2096 C CA . LEU A 1 276 ? 20.137 8.907 0.053 1.00 56.72 276 LEU A CA 1
ATOM 2097 C C . LEU A 1 276 ? 21.325 7.937 -0.000 1.00 56.72 276 LEU A C 1
ATOM 2099 O O . LEU A 1 276 ? 21.608 7.368 -1.049 1.00 56.72 276 LEU A O 1
ATOM 2103 N N . ARG A 1 277 ? 22.002 7.701 1.130 1.00 63.69 277 ARG A N 1
ATOM 2104 C CA . ARG A 1 277 ? 23.130 6.764 1.204 1.00 63.69 277 ARG A CA 1
ATOM 2105 C C . ARG A 1 277 ? 22.710 5.318 0.937 1.00 63.69 277 ARG A C 1
ATOM 2107 O O . ARG A 1 277 ? 23.484 4.599 0.312 1.00 63.69 277 ARG A O 1
ATOM 2114 N N . GLN A 1 278 ? 21.534 4.890 1.395 1.00 62.53 278 GLN A N 1
ATOM 2115 C CA . GLN A 1 278 ? 21.038 3.530 1.151 1.00 62.53 278 GLN A CA 1
ATOM 2116 C C . GLN A 1 278 ? 20.604 3.328 -0.296 1.00 62.53 278 GLN A C 1
ATOM 2118 O O . GLN A 1 278 ? 21.042 2.366 -0.920 1.00 62.53 278 GLN A O 1
ATOM 2123 N N . VAL A 1 279 ? 19.849 4.281 -0.850 1.00 62.19 279 VAL A N 1
ATOM 2124 C CA . VAL A 1 279 ? 19.481 4.296 -2.274 1.00 62.19 279 VAL A CA 1
ATOM 2125 C C . VAL A 1 279 ? 20.744 4.230 -3.136 1.00 62.19 279 VAL A C 1
ATOM 2127 O O . VAL A 1 279 ? 20.873 3.369 -4.000 1.00 62.19 279 VAL A O 1
ATOM 2130 N N . VAL A 1 280 ? 21.738 5.080 -2.849 1.00 65.31 280 VAL A N 1
ATOM 2131 C CA . VAL A 1 280 ? 23.024 5.062 -3.561 1.00 65.31 280 VAL A CA 1
ATOM 2132 C C . VAL A 1 280 ? 23.721 3.712 -3.410 1.00 65.31 280 VAL A C 1
ATOM 2134 O O . VAL A 1 280 ? 24.189 3.170 -4.403 1.00 65.31 280 VAL A O 1
ATOM 2137 N N . ARG A 1 281 ? 23.798 3.153 -2.200 1.00 65.31 281 ARG A N 1
ATOM 2138 C CA . ARG A 1 281 ? 24.488 1.881 -1.954 1.00 65.31 281 ARG A CA 1
ATOM 2139 C C . ARG A 1 281 ? 23.853 0.715 -2.713 1.00 65.31 281 ARG A C 1
ATOM 2141 O O . ARG A 1 281 ? 24.588 -0.036 -3.340 1.00 65.31 281 ARG A O 1
ATOM 2148 N N . GLN A 1 282 ? 22.531 0.598 -2.704 1.00 64.31 282 GLN A N 1
ATOM 2149 C CA . GLN A 1 282 ? 21.822 -0.453 -3.431 1.00 64.31 282 GLN A CA 1
ATOM 2150 C C . GLN A 1 282 ? 22.101 -0.366 -4.937 1.00 64.31 282 GLN A C 1
ATOM 2152 O O . GLN A 1 282 ? 22.538 -1.336 -5.546 1.00 64.31 282 GLN A O 1
ATOM 2157 N N . PHE A 1 283 ? 21.978 0.826 -5.527 1.00 65.44 283 PHE A N 1
ATOM 2158 C CA . PHE A 1 283 ? 22.296 1.020 -6.944 1.00 65.44 283 PHE A CA 1
ATOM 2159 C C . PHE A 1 283 ? 23.784 0.830 -7.271 1.00 65.44 283 PHE A C 1
ATOM 2161 O O . PHE A 1 283 ? 24.154 0.605 -8.427 1.00 65.44 283 PHE A O 1
ATOM 2168 N N . LEU A 1 284 ? 24.669 0.937 -6.275 1.00 64.81 284 LEU A N 1
ATOM 2169 C CA . LEU A 1 284 ? 26.085 0.640 -6.447 1.00 64.81 284 LEU A CA 1
ATOM 2170 C C . LEU A 1 284 ? 26.391 -0.862 -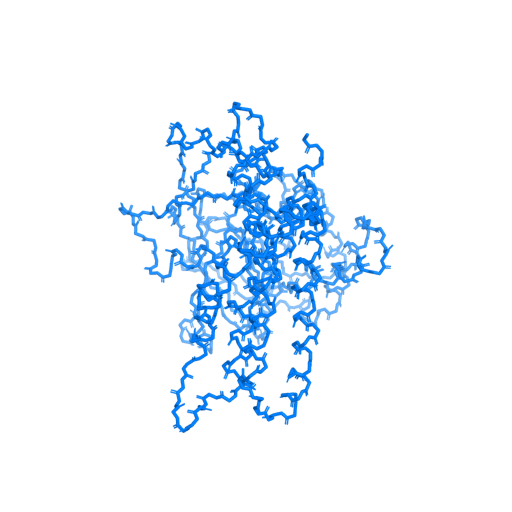6.425 1.00 64.81 284 LEU A C 1
ATOM 2172 O O . LEU A 1 284 ? 27.373 -1.250 -7.060 1.00 64.81 284 LEU A O 1
ATOM 2176 N N . GLU A 1 285 ? 25.590 -1.650 -5.710 1.00 64.31 285 GLU A N 1
ATOM 2177 C CA . GLU A 1 285 ? 25.711 -3.107 -5.589 1.00 64.31 285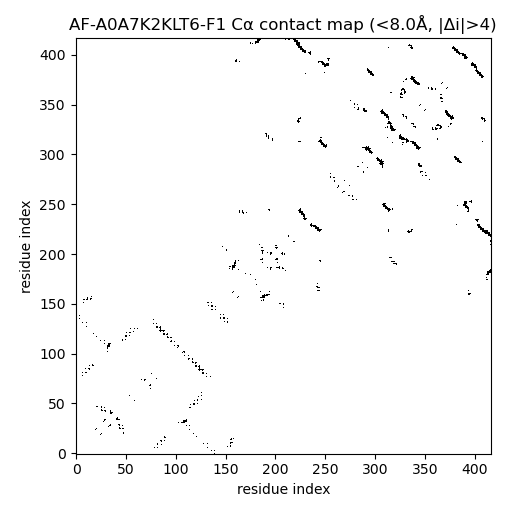 GLU A CA 1
ATOM 2178 C C . GLU A 1 285 ? 25.049 -3.846 -6.771 1.00 64.31 285 GLU A C 1
ATOM 2180 O O . GLU A 1 285 ? 25.335 -5.023 -6.969 1.00 64.31 285 GLU A O 1
ATOM 2185 N N . GLU A 1 286 ? 24.263 -3.158 -7.616 1.00 64.62 286 GLU A N 1
ATOM 2186 C CA . GLU A 1 286 ? 23.612 -3.793 -8.768 1.00 64.62 286 GLU A CA 1
ATOM 2187 C C . GLU A 1 286 ? 24.589 -4.240 -9.880 1.00 64.62 286 GLU A C 1
ATOM 2189 O O . GLU A 1 286 ? 25.266 -3.384 -10.480 1.00 64.62 286 GLU A O 1
ATOM 2194 N N . PRO A 1 287 ? 24.649 -5.546 -10.234 1.00 61.03 287 PRO A N 1
ATOM 2195 C CA . PRO A 1 287 ? 25.625 -6.080 -11.188 1.00 61.03 287 PRO A CA 1
ATOM 2196 C C . PRO A 1 287 ? 25.484 -5.493 -12.598 1.00 61.03 287 PRO A C 1
ATOM 2198 O O . PRO A 1 287 ? 26.483 -5.222 -13.267 1.00 61.03 287 PRO A O 1
ATOM 2201 N N . HIS A 1 288 ? 24.250 -5.218 -13.030 1.00 67.88 288 HIS A N 1
ATOM 2202 C CA . HIS A 1 288 ? 23.926 -4.793 -14.399 1.00 67.88 288 HIS A CA 1
ATOM 2203 C C . HIS A 1 288 ? 23.755 -3.272 -14.552 1.00 67.88 288 HIS A C 1
ATOM 2205 O O . HIS A 1 288 ? 23.354 -2.772 -15.598 1.00 67.88 288 HIS A O 1
ATOM 2211 N N . ARG A 1 289 ? 24.150 -2.475 -13.550 1.00 69.50 289 ARG A N 1
ATOM 2212 C CA . ARG A 1 289 ? 23.917 -1.013 -13.497 1.00 69.50 289 ARG A CA 1
ATOM 2213 C C . ARG A 1 289 ? 24.444 -0.177 -14.682 1.00 69.50 289 ARG A C 1
ATOM 2215 O O . ARG A 1 289 ? 24.117 1.007 -14.804 1.00 69.50 289 ARG A O 1
ATOM 2222 N N . ARG A 1 290 ? 25.348 -0.730 -15.503 1.00 66.62 290 ARG A N 1
ATOM 2223 C CA . ARG A 1 290 ? 25.969 -0.050 -16.660 1.00 66.62 290 ARG A CA 1
ATOM 2224 C C . ARG A 1 290 ? 25.464 -0.537 -18.020 1.00 66.62 290 ARG A C 1
ATOM 2226 O O . ARG A 1 290 ? 25.663 0.204 -18.977 1.00 66.62 290 ARG A O 1
ATOM 2233 N N . HIS A 1 291 ? 24.849 -1.715 -18.085 1.00 73.06 291 HIS A N 1
ATOM 2234 C CA . HIS A 1 291 ? 24.317 -2.319 -19.306 1.00 73.06 291 HIS A CA 1
ATOM 2235 C C . HIS A 1 291 ? 22.897 -2.778 -18.988 1.00 73.06 291 HIS A C 1
ATOM 2237 O O . HIS A 1 291 ? 22.725 -3.762 -18.270 1.00 73.06 291 HIS A O 1
ATOM 2243 N N . GLY A 1 292 ? 21.901 -2.011 -19.431 1.00 80.44 292 GLY A N 1
ATOM 2244 C CA . GLY A 1 292 ? 20.511 -2.332 -19.144 1.00 80.44 292 GLY A CA 1
ATOM 2245 C C . GLY A 1 292 ? 20.112 -3.668 -19.753 1.00 80.44 292 GLY A C 1
ATOM 2246 O O . GLY A 1 292 ? 20.498 -4.001 -20.869 1.00 80.44 292 GLY A O 1
ATOM 2247 N N . THR A 1 293 ? 19.378 -4.459 -18.982 1.00 89.75 293 THR A N 1
ATOM 2248 C CA . THR A 1 293 ? 18.900 -5.781 -19.396 1.00 89.75 293 THR A CA 1
ATOM 2249 C C . THR A 1 293 ? 17.427 -5.767 -19.765 1.00 89.75 293 THR A C 1
ATOM 2251 O O . THR A 1 293 ? 16.961 -6.755 -20.325 1.00 89.75 293 THR A O 1
ATOM 2254 N N . ILE A 1 294 ? 16.721 -4.676 -19.451 1.00 94.00 294 ILE A N 1
ATOM 2255 C CA . ILE A 1 294 ? 15.285 -4.514 -19.638 1.00 94.00 294 ILE A CA 1
ATOM 2256 C C . ILE A 1 294 ? 15.013 -3.862 -21.000 1.00 94.00 294 ILE A C 1
ATOM 2258 O O . ILE A 1 294 ? 15.640 -2.868 -21.368 1.00 94.00 294 ILE A O 1
ATOM 2262 N N . THR A 1 295 ? 14.039 -4.399 -21.720 1.00 96.62 295 THR A N 1
ATOM 2263 C CA . THR A 1 295 ? 13.461 -3.849 -22.946 1.00 96.62 295 THR A CA 1
ATOM 2264 C C . THR A 1 295 ? 11.981 -3.608 -22.698 1.00 96.62 295 THR A C 1
ATOM 2266 O O . THR A 1 295 ? 11.287 -4.489 -22.197 1.00 96.62 295 THR A O 1
ATOM 2269 N N . LEU A 1 296 ? 11.509 -2.402 -23.003 1.00 97.19 296 LEU A N 1
ATOM 2270 C CA . LEU A 1 296 ? 10.093 -2.058 -22.948 1.00 97.19 296 LEU A CA 1
ATOM 2271 C C . LEU A 1 296 ? 9.516 -2.117 -24.356 1.00 97.19 296 LEU A C 1
ATOM 2273 O O . LEU A 1 296 ? 9.915 -1.338 -25.223 1.00 97.19 296 LEU A O 1
ATOM 2277 N N . GLU A 1 297 ? 8.545 -2.996 -24.552 1.00 96.81 297 GLU A N 1
ATOM 2278 C CA . GLU A 1 297 ? 7.833 -3.181 -25.810 1.00 96.81 297 GLU A CA 1
ATOM 2279 C C . GLU A 1 297 ? 6.406 -2.649 -25.711 1.00 96.81 297 GLU A C 1
ATOM 2281 O O . GLU A 1 297 ? 5.741 -2.764 -24.680 1.00 96.81 297 GLU A O 1
ATOM 2286 N N . ARG A 1 298 ? 5.940 -2.027 -26.796 1.00 94.69 298 ARG A N 1
ATOM 2287 C CA . ARG A 1 298 ? 4.596 -1.455 -26.918 1.00 94.69 298 ARG A CA 1
ATOM 2288 C C . ARG A 1 298 ? 4.017 -1.816 -28.281 1.00 94.69 298 ARG A C 1
ATOM 2290 O O . ARG A 1 298 ? 4.759 -1.765 -29.266 1.00 94.69 298 ARG A O 1
ATOM 2297 N N . PRO A 1 299 ? 2.708 -2.084 -28.378 1.00 89.44 299 PRO A N 1
ATOM 2298 C CA . PRO A 1 299 ? 2.061 -2.299 -29.665 1.00 89.44 299 PRO A CA 1
ATOM 2299 C C . PRO A 1 299 ? 2.286 -1.111 -30.615 1.00 89.44 299 PRO A C 1
ATOM 2301 O O . PRO A 1 299 ? 1.954 0.028 -30.292 1.00 89.44 299 PRO A O 1
ATOM 2304 N N . GLY A 1 300 ? 2.860 -1.372 -31.792 1.00 88.12 300 GLY A N 1
ATOM 2305 C CA . GLY A 1 300 ? 3.008 -0.375 -32.859 1.00 88.12 300 GLY A CA 1
ATOM 2306 C C . GLY A 1 300 ? 4.044 0.732 -32.619 1.00 88.12 300 GLY A C 1
ATOM 2307 O O . GLY A 1 300 ? 4.034 1.720 -33.353 1.00 88.12 300 GLY A O 1
ATOM 2308 N N . ALA A 1 301 ? 4.936 0.596 -31.633 1.00 93.19 301 ALA A N 1
ATOM 2309 C CA . ALA A 1 301 ? 6.006 1.562 -31.374 1.00 93.19 301 ALA A CA 1
ATOM 2310 C C . ALA A 1 301 ? 7.375 0.881 -31.270 1.00 93.19 301 ALA A C 1
ATOM 2312 O O . ALA A 1 301 ? 7.471 -0.291 -30.915 1.00 93.19 301 ALA A O 1
ATOM 2313 N N . GLU A 1 302 ? 8.444 1.634 -31.542 1.00 93.62 302 GLU A N 1
ATOM 2314 C CA . GLU A 1 302 ? 9.804 1.121 -31.364 1.00 93.62 302 GLU A CA 1
ATOM 2315 C C . GLU A 1 302 ? 10.066 0.747 -29.889 1.00 93.62 302 GLU A C 1
ATOM 2317 O O . GLU A 1 302 ? 9.685 1.515 -28.982 1.00 93.62 302 GLU A O 1
ATOM 2322 N N . PRO A 1 303 ? 10.714 -0.411 -29.638 1.00 95.19 303 PRO A N 1
ATOM 2323 C CA . PRO A 1 303 ? 11.115 -0.820 -28.301 1.00 95.19 303 PRO A CA 1
ATOM 2324 C C . PRO A 1 303 ? 12.057 0.190 -27.643 1.00 95.19 303 PRO A C 1
ATOM 2326 O O . PRO A 1 303 ? 12.927 0.790 -28.278 1.00 95.19 303 PRO A O 1
ATOM 2329 N N . VAL A 1 304 ? 11.909 0.366 -26.332 1.00 95.38 304 VAL A N 1
ATOM 2330 C CA . VAL A 1 304 ? 12.873 1.114 -25.522 1.00 95.38 304 VAL A CA 1
ATOM 2331 C C . VAL A 1 304 ? 13.838 0.121 -24.892 1.00 95.38 304 VAL A C 1
ATOM 2333 O O . VAL A 1 304 ? 13.523 -0.521 -23.892 1.00 95.38 304 VAL A O 1
ATOM 2336 N N . GLU A 1 305 ? 15.014 0.011 -25.494 1.00 94.00 305 GLU A N 1
ATOM 2337 C CA . GLU A 1 305 ? 16.055 -0.934 -25.092 1.00 94.00 305 GLU A CA 1
ATOM 2338 C C . GLU A 1 305 ? 16.991 -0.384 -24.002 1.00 94.00 305 GLU A C 1
ATOM 2340 O O . GLU A 1 305 ? 17.032 0.820 -23.703 1.00 94.00 305 GLU A O 1
ATOM 2345 N N . ASP A 1 306 ? 17.787 -1.299 -23.443 1.00 91.50 306 ASP A N 1
ATOM 2346 C CA . ASP A 1 306 ? 18.867 -1.046 -22.488 1.00 91.50 306 ASP A CA 1
ATOM 2347 C C . ASP A 1 306 ? 18.425 -0.294 -21.225 1.00 91.50 306 ASP A C 1
ATOM 2349 O O . ASP A 1 306 ? 19.174 0.505 -20.649 1.00 91.50 306 ASP A O 1
ATOM 2353 N N . LEU A 1 307 ? 17.212 -0.562 -20.746 1.00 92.50 307 LEU A N 1
ATOM 2354 C CA . LEU A 1 307 ? 16.750 -0.095 -19.446 1.00 92.50 307 LEU A CA 1
ATOM 2355 C C . LEU A 1 307 ? 17.414 -0.926 -18.335 1.00 92.50 307 LEU A C 1
ATOM 2357 O O . LEU A 1 307 ? 17.500 -2.149 -18.385 1.00 92.50 307 LEU A O 1
ATOM 2361 N N . VAL A 1 308 ? 17.930 -0.248 -17.316 1.00 89.25 308 VAL A N 1
ATOM 2362 C CA . VAL A 1 308 ? 18.442 -0.871 -16.084 1.00 89.25 308 VAL A CA 1
ATOM 2363 C C . VAL A 1 308 ? 17.324 -0.966 -15.049 1.00 89.25 308 VAL A C 1
ATOM 2365 O O . VAL A 1 308 ? 17.278 -1.901 -14.259 1.00 89.25 308 VAL A O 1
ATOM 2368 N N . LEU A 1 309 ? 16.444 0.034 -15.048 1.00 88.50 309 LEU A N 1
ATOM 2369 C CA . LEU A 1 309 ? 15.363 0.197 -14.093 1.00 88.50 309 LEU A CA 1
ATOM 2370 C C . LEU A 1 309 ? 14.138 0.777 -14.788 1.00 88.50 309 LEU A C 1
ATOM 2372 O O . LEU A 1 309 ? 14.287 1.743 -15.541 1.00 88.50 309 LEU A O 1
ATOM 2376 N N . SER A 1 310 ? 12.955 0.280 -14.437 1.00 92.75 310 SER A N 1
ATOM 2377 C CA . SER A 1 310 ? 11.679 0.892 -14.813 1.00 92.75 310 SER A CA 1
ATOM 2378 C C . SER A 1 310 ? 10.829 1.151 -13.573 1.00 92.75 310 SER A C 1
ATOM 2380 O O . SER A 1 310 ? 10.591 0.237 -12.786 1.00 92.75 310 SER A O 1
ATOM 2382 N N . ILE A 1 311 ? 10.367 2.390 -13.410 1.00 93.31 311 ILE A N 1
ATOM 2383 C CA . ILE A 1 311 ? 9.357 2.791 -12.424 1.00 93.31 311 ILE A CA 1
ATOM 2384 C C . ILE A 1 311 ? 8.069 3.080 -13.186 1.00 93.31 311 ILE A C 1
ATOM 2386 O O . ILE A 1 311 ? 8.060 3.928 -14.075 1.00 93.31 311 ILE A O 1
ATOM 2390 N N . ILE A 1 312 ? 6.998 2.387 -12.828 1.00 96.06 312 ILE A N 1
ATOM 2391 C CA . ILE A 1 312 ? 5.666 2.546 -13.394 1.00 96.06 312 ILE A CA 1
ATOM 2392 C C . ILE A 1 312 ? 4.831 3.340 -12.388 1.00 96.06 312 ILE A C 1
ATOM 2394 O O . ILE A 1 312 ? 4.776 2.986 -11.209 1.00 96.06 312 ILE A O 1
ATOM 2398 N N . CYS A 1 313 ? 4.197 4.420 -12.829 1.00 95.69 313 CYS A N 1
ATOM 2399 C CA . CYS A 1 313 ? 3.374 5.295 -12.002 1.00 95.69 313 CYS A CA 1
ATOM 2400 C C . CYS A 1 313 ? 1.930 5.278 -12.506 1.00 95.69 313 CYS A C 1
ATOM 2402 O O . CYS A 1 313 ? 1.680 5.580 -13.668 1.00 95.69 313 CYS A O 1
ATOM 2404 N N . ASN A 1 314 ? 0.988 4.975 -11.614 1.00 96.56 314 ASN A N 1
ATOM 2405 C CA . ASN A 1 314 ? -0.444 5.145 -11.878 1.00 96.56 314 ASN A CA 1
ATOM 2406 C C . ASN A 1 314 ? -0.936 6.546 -11.470 1.00 96.56 314 ASN A C 1
ATOM 2408 O O . ASN A 1 314 ? -1.934 7.043 -11.971 1.00 96.56 314 ASN A O 1
ATOM 2412 N N . THR A 1 315 ? -0.227 7.208 -10.553 1.00 94.62 315 THR A N 1
ATOM 2413 C CA . THR A 1 315 ? -0.562 8.561 -10.101 1.00 94.62 315 THR A CA 1
ATOM 2414 C C . THR A 1 315 ? 0.690 9.362 -9.761 1.00 94.62 315 THR A C 1
ATOM 2416 O O . THR A 1 315 ? 1.784 8.820 -9.585 1.00 94.62 315 THR A O 1
ATOM 2419 N N . SER A 1 316 ? 0.496 10.670 -9.637 1.00 91.38 316 SER A N 1
ATOM 2420 C CA . SER A 1 316 ? 1.451 11.643 -9.128 1.00 91.38 316 SER A CA 1
ATOM 2421 C C . SER A 1 316 ? 0.951 12.184 -7.778 1.00 91.38 316 SER A C 1
ATOM 2423 O O . SER A 1 316 ? -0.239 12.481 -7.649 1.00 91.38 316 SER A O 1
ATOM 2425 N N . PRO A 1 317 ? 1.809 12.313 -6.749 1.00 90.12 317 PRO A N 1
ATOM 2426 C CA . PRO A 1 317 ? 3.234 11.976 -6.727 1.00 90.12 317 PRO A CA 1
ATOM 2427 C C . PRO A 1 317 ? 3.495 10.460 -6.683 1.00 90.12 317 PRO A C 1
ATOM 2429 O O . PRO A 1 317 ? 2.645 9.683 -6.264 1.00 90.12 317 PRO A O 1
ATOM 2432 N N . TRP A 1 318 ? 4.716 10.054 -7.052 1.00 86.12 318 TRP A N 1
ATOM 2433 C CA . TRP A 1 318 ? 5.156 8.650 -7.004 1.00 86.12 318 TRP A CA 1
ATOM 2434 C C . TRP A 1 318 ? 5.227 8.117 -5.569 1.00 86.12 318 TRP A C 1
ATOM 2436 O O . TRP A 1 318 ? 4.888 6.967 -5.305 1.00 86.12 318 TRP A O 1
ATOM 2446 N N . THR A 1 319 ? 5.699 8.946 -4.636 1.00 83.06 319 THR A N 1
ATOM 2447 C CA . THR A 1 319 ? 5.782 8.606 -3.212 1.00 83.06 319 THR A CA 1
ATOM 2448 C C . THR A 1 319 ? 5.945 9.868 -2.359 1.00 83.06 319 THR A C 1
ATOM 2450 O O . THR A 1 319 ? 6.018 10.986 -2.880 1.00 83.06 319 THR A O 1
ATOM 2453 N N . TYR A 1 320 ? 6.047 9.700 -1.040 1.00 74.75 320 TYR A N 1
ATOM 2454 C CA . TYR A 1 320 ? 6.303 10.774 -0.087 1.00 74.75 320 TYR A CA 1
ATOM 2455 C C . TYR A 1 320 ? 7.505 10.460 0.813 1.00 74.75 320 TYR A C 1
ATOM 2457 O O . TYR A 1 320 ? 7.624 9.377 1.377 1.00 74.75 320 TYR A O 1
ATOM 2465 N N . LEU A 1 321 ? 8.375 11.452 1.008 1.00 66.75 321 LEU A N 1
ATOM 2466 C CA . LEU A 1 321 ? 9.417 11.445 2.035 1.00 66.75 321 LEU A CA 1
ATOM 2467 C C . LEU A 1 321 ? 8.919 12.247 3.240 1.00 66.75 321 LEU A C 1
ATOM 2469 O O . LEU A 1 321 ? 9.004 13.480 3.277 1.00 66.75 321 LEU A O 1
ATOM 2473 N N . GLY A 1 322 ? 8.335 11.542 4.211 1.00 66.75 322 GLY A N 1
ATOM 2474 C CA . GLY A 1 322 ? 7.550 12.170 5.272 1.00 66.75 322 GLY A CA 1
ATOM 2475 C C . GLY A 1 322 ? 6.360 12.919 4.667 1.00 66.75 322 GLY A C 1
ATOM 2476 O O . GLY A 1 322 ? 5.518 12.329 3.994 1.00 66.75 322 GLY A O 1
ATOM 2477 N N . ASN A 1 323 ? 6.309 14.242 4.840 1.00 73.31 323 ASN A N 1
ATOM 2478 C CA . ASN A 1 323 ? 5.252 15.060 4.237 1.00 73.31 323 ASN A CA 1
ATOM 2479 C C . ASN A 1 323 ? 5.588 15.579 2.832 1.00 73.31 323 ASN A C 1
ATOM 2481 O O . ASN A 1 323 ? 4.693 16.090 2.162 1.00 73.31 323 ASN A O 1
ATOM 2485 N N . ARG A 1 324 ? 6.833 15.436 2.360 1.00 80.38 324 ARG A N 1
ATOM 2486 C CA . ARG A 1 324 ? 7.267 15.996 1.076 1.00 80.38 324 ARG A CA 1
ATOM 2487 C C . ARG A 1 324 ? 6.956 15.033 -0.082 1.00 80.38 324 ARG A C 1
ATOM 2489 O O . ARG A 1 324 ? 7.465 13.914 -0.053 1.00 80.38 324 ARG A O 1
ATOM 2496 N N . PRO A 1 325 ? 6.179 15.443 -1.099 1.00 85.56 325 PRO A N 1
ATOM 2497 C CA . PRO A 1 325 ? 5.932 14.621 -2.281 1.00 85.56 325 PRO A CA 1
ATOM 2498 C C . PRO A 1 325 ? 7.192 14.475 -3.144 1.00 85.56 325 PRO A C 1
ATOM 2500 O O . PRO A 1 325 ? 8.017 15.391 -3.214 1.00 85.56 325 PRO A O 1
ATOM 2503 N N . VAL A 1 326 ? 7.323 13.324 -3.800 1.00 86.62 326 VAL A N 1
ATOM 2504 C CA . VAL A 1 326 ? 8.400 12.997 -4.741 1.00 86.62 326 VAL A CA 1
ATOM 2505 C C . VAL A 1 326 ? 7.780 12.597 -6.077 1.00 86.62 326 VAL A C 1
ATOM 2507 O O . VAL A 1 326 ? 6.968 11.676 -6.143 1.00 86.62 326 VAL A O 1
ATOM 2510 N N . TYR A 1 327 ? 8.187 13.268 -7.150 1.00 90.81 327 TYR A N 1
ATOM 2511 C CA . TYR A 1 327 ? 7.595 13.128 -8.479 1.00 90.81 327 TYR A CA 1
ATOM 2512 C C . TYR A 1 327 ? 8.555 12.393 -9.421 1.00 90.81 327 TYR A C 1
ATOM 2514 O O . TYR A 1 327 ? 9.544 12.969 -9.879 1.00 90.81 327 TYR A O 1
ATOM 2522 N N . ALA A 1 328 ? 8.276 11.113 -9.695 1.00 90.31 328 ALA A N 1
ATOM 2523 C CA . ALA A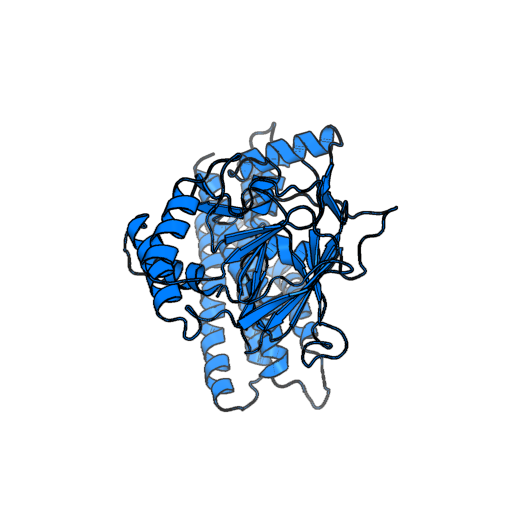 1 328 ? 9.009 10.324 -10.692 1.00 90.31 328 ALA A CA 1
ATOM 2524 C C . ALA A 1 328 ? 8.447 10.548 -12.105 1.00 90.31 328 ALA A C 1
ATOM 2526 O O . ALA A 1 328 ? 9.209 10.879 -13.010 1.00 90.31 328 ALA A O 1
ATOM 2527 N N . SER A 1 329 ? 7.123 10.468 -12.264 1.00 92.19 329 SER A N 1
ATOM 2528 C CA . SER A 1 329 ? 6.412 10.992 -13.432 1.00 92.19 329 SER A CA 1
ATOM 2529 C C . SER A 1 329 ? 5.398 12.039 -12.969 1.00 92.19 329 SER A C 1
ATOM 2531 O O . SER A 1 329 ? 4.389 11.671 -12.370 1.00 92.19 329 SER A O 1
ATOM 2533 N N . PRO A 1 330 ? 5.672 13.343 -13.147 1.00 92.69 330 PRO A N 1
ATOM 2534 C CA . PRO A 1 330 ? 4.748 14.382 -12.701 1.00 92.69 330 PRO A CA 1
ATOM 2535 C C . PRO A 1 330 ? 3.428 14.416 -13.484 1.00 92.69 330 PRO A C 1
ATOM 2537 O O . PRO A 1 330 ? 2.439 14.898 -12.945 1.00 92.69 330 PRO A O 1
ATOM 2540 N N . GLU A 1 331 ? 3.422 13.896 -14.717 1.00 93.44 331 GLU A N 1
ATOM 2541 C CA . GLU A 1 331 ? 2.253 13.849 -15.610 1.00 93.44 331 GLU A CA 1
ATOM 2542 C C . GLU A 1 331 ? 1.271 12.719 -15.255 1.00 93.44 331 GLU A C 1
ATOM 2544 O O . GLU A 1 331 ? 0.115 12.764 -15.669 1.00 93.44 331 GLU A O 1
ATOM 2549 N N . ALA A 1 332 ? 1.695 11.746 -14.438 1.00 95.00 332 ALA A N 1
ATOM 2550 C CA . ALA A 1 332 ? 0.864 10.617 -14.042 1.00 95.00 332 ALA A CA 1
ATOM 2551 C C . ALA A 1 332 ? -0.381 11.080 -13.275 1.00 95.00 332 ALA A C 1
ATOM 2553 O O . ALA A 1 332 ? -0.301 11.897 -12.353 1.00 95.00 332 ALA A O 1
ATOM 2554 N N . SER A 1 333 ? -1.536 10.512 -13.608 1.00 94.81 333 SER A N 1
ATOM 2555 C CA . SER A 1 333 ? -2.812 10.889 -13.013 1.00 94.81 333 SER A CA 1
ATOM 2556 C C . SER A 1 333 ? -3.770 9.708 -12.961 1.00 94.81 333 SER A C 1
ATOM 2558 O O . SER A 1 333 ? -3.802 8.881 -13.867 1.00 94.81 333 SER A O 1
ATOM 2560 N N . PHE A 1 334 ? -4.651 9.709 -11.961 1.00 95.44 334 PHE A N 1
ATOM 2561 C CA . PHE A 1 334 ? -5.770 8.769 -11.883 1.00 95.44 334 PHE A CA 1
ATOM 2562 C C . PHE A 1 334 ? -6.780 8.885 -13.042 1.00 95.44 334 PHE A C 1
ATOM 2564 O O . PHE A 1 334 ? -7.686 8.061 -13.150 1.00 95.44 334 PHE A O 1
ATOM 2571 N N . GLU A 1 335 ? -6.664 9.909 -13.887 1.00 94.12 335 GLU A N 1
ATOM 2572 C CA . GLU A 1 335 ? -7.494 10.083 -15.086 1.00 94.12 335 GLU A CA 1
ATOM 2573 C C . GLU A 1 335 ? -6.852 9.473 -16.349 1.00 94.12 335 GLU A C 1
ATOM 2575 O O . GLU A 1 335 ? -7.536 9.243 -17.351 1.00 94.12 335 GLU A O 1
ATOM 2580 N N . THR A 1 336 ? -5.544 9.205 -16.313 1.00 95.12 336 THR A N 1
ATOM 2581 C CA . THR A 1 336 ? -4.765 8.625 -17.418 1.00 95.12 336 THR A CA 1
ATOM 2582 C C . THR A 1 336 ? -4.508 7.136 -17.178 1.00 95.12 336 THR A C 1
ATOM 2584 O O . THR A 1 336 ? -4.895 6.586 -16.146 1.00 95.12 336 THR A O 1
ATOM 2587 N N . ALA A 1 337 ? -3.894 6.455 -18.145 1.00 95.00 337 ALA A N 1
ATOM 2588 C CA . ALA A 1 337 ? -3.378 5.102 -17.966 1.00 95.00 337 ALA A CA 1
ATOM 2589 C C . ALA A 1 337 ? -2.048 5.140 -17.175 1.00 95.00 337 ALA A C 1
ATOM 2591 O O . ALA A 1 337 ? -1.952 5.850 -16.175 1.00 95.00 337 ALA A O 1
ATOM 2592 N N . LEU A 1 338 ? -1.026 4.383 -17.583 1.00 97.50 338 LEU A N 1
ATOM 2593 C CA . LEU A 1 338 ? 0.228 4.271 -16.834 1.00 97.50 338 LEU A CA 1
ATOM 2594 C C . LEU A 1 338 ? 1.346 5.134 -17.410 1.00 97.50 338 LEU A C 1
ATOM 2596 O O . LEU A 1 338 ? 1.568 5.183 -18.617 1.00 97.50 338 LEU A O 1
ATOM 2600 N N . ASP A 1 339 ? 2.141 5.709 -16.521 1.00 97.12 339 ASP A N 1
ATOM 2601 C CA . ASP A 1 339 ? 3.382 6.384 -16.873 1.00 97.12 339 ASP A CA 1
ATOM 2602 C C . ASP A 1 339 ? 4.582 5.503 -16.554 1.00 97.12 339 ASP A C 1
ATOM 2604 O O . ASP A 1 339 ? 4.580 4.760 -15.574 1.00 97.12 339 ASP A O 1
ATOM 2608 N N . VAL A 1 340 ? 5.650 5.624 -17.339 1.00 96.31 340 VAL A N 1
ATOM 2609 C CA . VAL A 1 340 ? 6.893 4.881 -17.117 1.00 96.31 340 VAL A CA 1
ATOM 2610 C C . VAL A 1 340 ? 8.079 5.826 -17.098 1.00 96.31 340 VAL A C 1
ATOM 2612 O O . VAL A 1 340 ? 8.352 6.518 -18.075 1.00 96.31 340 VAL A O 1
ATOM 2615 N N . LEU A 1 341 ? 8.843 5.794 -16.009 1.00 95.31 341 LEU A N 1
ATOM 2616 C CA . LEU A 1 341 ? 10.194 6.330 -15.930 1.00 95.31 341 LEU A CA 1
ATOM 2617 C C . LEU A 1 341 ? 11.202 5.181 -16.059 1.00 95.31 341 LEU A C 1
ATOM 2619 O O . LEU A 1 341 ? 11.434 4.424 -15.116 1.00 95.31 341 LEU A O 1
ATOM 2623 N N . GLY A 1 342 ? 11.838 5.086 -17.220 1.00 93.81 342 GLY A N 1
ATOM 2624 C CA . GLY A 1 342 ? 12.929 4.161 -17.500 1.00 93.81 342 GLY A CA 1
ATOM 2625 C C . GLY A 1 342 ? 14.301 4.824 -17.350 1.00 93.81 342 GLY A C 1
ATOM 2626 O O . GLY A 1 342 ? 14.535 5.917 -17.871 1.00 93.81 342 GLY A O 1
ATOM 2627 N N . LEU A 1 343 ? 15.245 4.163 -16.677 1.00 91.88 343 LEU A N 1
ATOM 2628 C CA . LEU A 1 343 ? 16.634 4.619 -16.550 1.00 91.88 343 LEU A CA 1
ATOM 2629 C C . LEU A 1 343 ? 17.580 3.643 -17.251 1.00 91.88 343 LEU A C 1
ATOM 2631 O O . LEU A 1 343 ? 17.690 2.489 -16.852 1.00 91.88 343 LEU A O 1
ATOM 2635 N N . ARG A 1 344 ? 18.324 4.121 -18.253 1.00 90.62 344 ARG A N 1
ATOM 2636 C CA . ARG A 1 344 ? 19.265 3.310 -19.055 1.00 90.62 344 ARG A CA 1
ATOM 2637 C C . ARG A 1 344 ? 20.664 3.192 -18.455 1.00 90.62 344 ARG A C 1
ATOM 2639 O O . ARG A 1 344 ? 21.496 2.417 -18.912 1.00 90.62 344 ARG A O 1
ATOM 2646 N N . ARG A 1 345 ? 20.985 4.016 -17.452 1.00 84.88 345 ARG A N 1
ATOM 2647 C CA . ARG A 1 345 ? 22.330 4.046 -16.863 1.00 84.88 345 ARG A CA 1
ATOM 2648 C C . ARG A 1 345 ? 22.318 4.452 -15.400 1.00 84.88 345 ARG A C 1
ATOM 2650 O O . ARG A 1 345 ? 21.956 5.578 -15.071 1.00 84.88 345 ARG A O 1
ATOM 2657 N N . LEU A 1 346 ? 22.865 3.590 -14.549 1.00 82.06 346 LEU A N 1
ATOM 2658 C CA . LEU A 1 346 ? 22.996 3.799 -13.106 1.00 82.06 346 LEU A CA 1
ATOM 2659 C C . LEU A 1 346 ? 24.474 3.818 -12.681 1.00 82.06 346 LEU A C 1
ATOM 2661 O O . LEU A 1 346 ? 24.908 3.147 -11.747 1.00 82.06 346 LEU A O 1
ATOM 2665 N N . SER A 1 347 ? 25.297 4.615 -13.372 1.00 82.19 347 SER A N 1
ATOM 2666 C CA . SER A 1 347 ? 26.637 4.938 -12.865 1.00 82.19 347 SER A CA 1
ATOM 2667 C C . SER A 1 347 ? 26.541 5.807 -11.606 1.00 82.19 347 SER A C 1
ATOM 2669 O O . SER A 1 347 ? 25.571 6.538 -11.435 1.00 82.19 347 SER A O 1
ATOM 2671 N N . THR A 1 348 ? 27.564 5.805 -10.747 1.00 79.19 348 THR A N 1
ATOM 2672 C CA . THR A 1 348 ? 27.574 6.597 -9.500 1.00 79.19 348 THR A CA 1
ATOM 2673 C C . THR A 1 348 ? 27.173 8.071 -9.693 1.00 79.19 348 THR A C 1
ATOM 2675 O O . THR A 1 348 ? 26.316 8.545 -8.945 1.00 79.19 348 THR A O 1
ATOM 2678 N N . PRO A 1 349 ? 27.679 8.801 -10.714 1.00 83.56 349 PRO A N 1
ATOM 2679 C CA . PRO A 1 349 ? 27.244 10.178 -10.961 1.00 83.56 349 PRO A CA 1
ATOM 2680 C C . PRO A 1 349 ? 25.796 10.278 -11.461 1.00 83.56 349 PRO A C 1
ATOM 2682 O O . PRO A 1 349 ? 25.105 11.245 -11.149 1.00 83.56 349 PRO A O 1
ATOM 2685 N N . ALA A 1 350 ? 25.329 9.293 -12.235 1.00 84.19 350 ALA A N 1
ATOM 2686 C CA . ALA A 1 350 ? 23.955 9.256 -12.727 1.00 84.19 350 ALA A CA 1
ATOM 2687 C C . ALA A 1 350 ? 22.972 9.019 -11.575 1.00 84.19 350 ALA A C 1
ATOM 2689 O O . ALA A 1 350 ? 22.018 9.776 -11.437 1.00 84.19 350 ALA A O 1
ATOM 2690 N N . VAL A 1 351 ? 23.260 8.060 -10.690 1.00 81.75 351 VAL A N 1
ATOM 2691 C CA . VAL A 1 351 ? 22.466 7.790 -9.480 1.00 81.75 351 VAL A CA 1
ATOM 2692 C C . VAL A 1 351 ? 22.385 9.035 -8.598 1.00 81.75 351 VAL A C 1
ATOM 2694 O O . VAL A 1 351 ? 21.289 9.447 -8.229 1.00 81.75 351 VAL A O 1
ATOM 2697 N N . ALA A 1 352 ? 23.517 9.690 -8.316 1.00 82.25 352 ALA A N 1
ATOM 2698 C CA . ALA A 1 352 ? 23.530 10.922 -7.525 1.00 82.25 352 ALA A CA 1
ATOM 2699 C C . ALA A 1 352 ? 22.691 12.037 -8.176 1.00 82.25 352 ALA A C 1
ATOM 2701 O O . ALA A 1 352 ? 21.938 12.737 -7.493 1.00 82.25 352 ALA A O 1
ATOM 2702 N N . ARG A 1 353 ? 22.778 12.180 -9.506 1.00 87.06 353 ARG A N 1
ATOM 2703 C CA . ARG A 1 353 ? 21.975 13.139 -10.274 1.00 87.06 353 ARG A CA 1
ATOM 2704 C C . ARG A 1 353 ? 20.481 12.817 -10.197 1.00 87.06 353 ARG A C 1
ATOM 2706 O O . ARG A 1 353 ? 19.707 13.727 -9.918 1.00 87.06 353 ARG A O 1
ATOM 2713 N N . TYR A 1 354 ? 20.071 11.572 -10.434 1.00 87.00 354 TYR A N 1
ATOM 2714 C CA . TYR A 1 354 ? 18.658 11.177 -10.404 1.00 87.00 354 TYR A CA 1
ATOM 2715 C C . TYR A 1 354 ? 18.070 11.285 -9.003 1.00 87.00 354 TYR A C 1
ATOM 2717 O O . TYR A 1 354 ? 16.992 11.849 -8.845 1.00 87.00 354 TYR A O 1
ATOM 2725 N N . ALA A 1 355 ? 18.809 10.856 -7.980 1.00 82.31 355 ALA A N 1
ATOM 2726 C CA . ALA A 1 355 ? 18.392 11.024 -6.596 1.00 82.31 355 ALA A CA 1
ATOM 2727 C C . ALA A 1 355 ? 18.230 12.508 -6.230 1.00 82.31 355 ALA A C 1
ATOM 2729 O O . ALA A 1 355 ? 17.224 12.887 -5.638 1.00 82.31 355 ALA A O 1
ATOM 2730 N N . THR A 1 356 ? 19.165 13.371 -6.649 1.00 84.50 356 THR A N 1
ATOM 2731 C CA . THR A 1 356 ? 19.024 14.826 -6.464 1.00 84.50 356 THR A CA 1
ATOM 2732 C C . THR A 1 356 ? 17.779 15.354 -7.177 1.00 84.50 356 THR A C 1
ATOM 2734 O O . THR A 1 356 ? 17.012 16.092 -6.571 1.00 84.50 356 THR A O 1
ATOM 2737 N N . GLN A 1 357 ? 17.535 14.944 -8.427 1.00 89.81 357 GLN A N 1
ATOM 2738 C CA . GLN A 1 357 ? 16.355 15.375 -9.186 1.00 89.81 357 GLN A CA 1
ATOM 2739 C C . GLN A 1 357 ? 15.040 14.918 -8.550 1.00 89.81 357 GLN A C 1
ATOM 2741 O O . GLN A 1 357 ? 14.107 15.710 -8.510 1.00 89.81 357 GLN A O 1
ATOM 2746 N N . LEU A 1 358 ? 14.976 13.695 -8.016 1.00 86.31 358 LEU A N 1
ATOM 2747 C CA . LEU A 1 358 ? 13.817 13.202 -7.267 1.00 86.31 358 LEU A CA 1
ATOM 2748 C C . LEU A 1 358 ? 13.618 13.999 -5.971 1.00 86.31 358 LEU A C 1
ATOM 2750 O O . LEU A 1 358 ? 12.508 14.436 -5.682 1.00 86.31 358 LEU A O 1
ATOM 2754 N N . LEU A 1 359 ? 14.688 14.276 -5.220 1.00 82.12 359 LEU A N 1
ATOM 2755 C CA . LEU A 1 359 ? 14.611 15.070 -3.987 1.00 82.12 359 LEU A CA 1
ATOM 2756 C C . LEU A 1 359 ? 14.183 16.524 -4.242 1.00 82.12 359 LEU A C 1
ATOM 2758 O O . LEU A 1 359 ? 13.496 17.119 -3.410 1.00 82.12 359 LEU A O 1
ATOM 2762 N N . THR A 1 360 ? 14.564 17.101 -5.383 1.00 86.69 360 THR A N 1
ATOM 2763 C CA . THR A 1 360 ? 14.193 18.465 -5.796 1.00 86.69 360 THR A CA 1
ATOM 2764 C C . THR A 1 360 ? 13.032 18.500 -6.792 1.00 86.69 360 THR A C 1
ATOM 2766 O O . THR A 1 360 ? 12.856 19.511 -7.470 1.00 86.69 360 THR A O 1
ATOM 2769 N N . SER A 1 361 ? 12.290 17.402 -6.933 1.00 90.44 361 SER A N 1
ATOM 2770 C CA . SER A 1 361 ? 11.197 17.303 -7.901 1.00 90.44 361 SER A CA 1
ATOM 2771 C C . SER A 1 361 ? 10.010 18.193 -7.521 1.00 90.44 361 SER A C 1
ATOM 2773 O O . SER A 1 361 ? 9.804 18.515 -6.346 1.00 90.44 361 SER A O 1
ATOM 2775 N N . THR A 1 362 ? 9.249 18.608 -8.533 1.00 91.69 362 THR A N 1
ATOM 2776 C CA . THR A 1 362 ? 8.030 19.425 -8.406 1.00 91.69 362 THR A CA 1
ATOM 2777 C C . THR A 1 362 ? 6.912 18.822 -9.265 1.00 91.69 362 THR A C 1
ATOM 2779 O O . THR A 1 362 ? 7.214 17.980 -10.119 1.00 91.69 362 THR A O 1
ATOM 2782 N N . PRO A 1 363 ? 5.645 19.251 -9.094 1.00 90.50 363 PRO A N 1
ATOM 2783 C CA . PRO A 1 363 ? 4.535 18.808 -9.944 1.00 90.50 363 PRO A CA 1
ATOM 2784 C C . PRO A 1 363 ? 4.758 19.021 -11.452 1.00 90.50 363 PRO A C 1
ATOM 2786 O O . PRO A 1 363 ? 4.126 18.367 -12.266 1.00 90.50 363 PRO A O 1
ATOM 2789 N N . GLU A 1 364 ? 5.679 19.901 -11.845 1.00 89.19 364 GLU A N 1
ATOM 2790 C CA . GLU A 1 364 ? 6.010 20.209 -13.243 1.00 89.19 364 GLU A CA 1
ATOM 2791 C C . GLU A 1 364 ? 7.359 19.606 -13.680 1.00 89.19 364 GLU A C 1
ATOM 2793 O O . GLU A 1 364 ? 7.789 19.740 -14.835 1.00 89.19 364 GLU A O 1
ATOM 2798 N N . ARG A 1 365 ? 8.108 18.999 -12.748 1.00 88.88 365 ARG A N 1
ATOM 2799 C CA . ARG A 1 365 ? 9.497 18.595 -12.983 1.00 88.88 365 ARG A CA 1
ATOM 2800 C C . ARG A 1 365 ? 9.885 17.315 -12.251 1.00 88.88 365 ARG A C 1
ATOM 2802 O O . ARG A 1 365 ? 10.185 17.327 -11.060 1.00 88.88 365 ARG A O 1
ATOM 2809 N N . GLY A 1 366 ? 10.019 16.245 -13.032 1.00 89.12 366 GLY A N 1
ATOM 2810 C CA . GLY A 1 366 ? 10.598 14.965 -12.627 1.00 89.12 366 GLY A CA 1
ATOM 2811 C C . GLY A 1 366 ? 12.028 14.753 -13.151 1.00 89.12 366 GLY A C 1
ATOM 2812 O O . GLY A 1 366 ? 12.673 15.698 -13.633 1.00 89.12 366 GLY A O 1
ATOM 2813 N N . PRO A 1 367 ? 12.547 13.516 -13.064 1.00 89.88 367 PRO A N 1
ATOM 2814 C CA . PRO A 1 367 ? 13.856 13.138 -13.578 1.00 89.88 367 PRO A CA 1
ATOM 2815 C C . PRO A 1 367 ? 13.993 13.346 -15.091 1.00 89.88 367 PRO A C 1
ATOM 2817 O O . PRO A 1 367 ? 13.113 13.003 -15.870 1.00 89.88 367 PRO A O 1
ATOM 2820 N N . ARG A 1 368 ? 15.123 13.920 -15.522 1.00 88.75 368 ARG A N 1
ATOM 2821 C CA . ARG A 1 368 ? 15.422 14.251 -16.926 1.00 88.75 368 ARG A CA 1
ATOM 2822 C C . ARG A 1 368 ? 16.894 14.025 -17.262 1.00 88.75 368 ARG A C 1
ATOM 2824 O O . ARG A 1 368 ? 17.801 14.282 -16.454 1.00 88.75 368 ARG A O 1
ATOM 2831 N N . GLY A 1 369 ? 17.165 13.660 -18.509 1.00 87.94 369 GLY A N 1
ATOM 2832 C CA . GLY A 1 369 ? 18.509 13.586 -19.084 1.00 87.94 369 GLY A CA 1
ATOM 2833 C C . GLY A 1 369 ? 18.619 12.511 -20.158 1.00 87.94 369 GLY A C 1
ATOM 2834 O O . GLY A 1 369 ? 17.714 11.712 -20.320 1.00 87.94 369 GLY A O 1
ATOM 2835 N N . LYS A 1 370 ? 19.765 12.449 -20.841 1.00 86.75 370 LYS A N 1
ATOM 2836 C CA . LYS A 1 370 ? 19.995 11.534 -21.976 1.00 86.75 370 LYS A CA 1
ATOM 2837 C C . LYS A 1 370 ? 19.793 10.035 -21.696 1.00 86.75 370 LYS A C 1
ATOM 2839 O O . LYS A 1 370 ? 19.635 9.272 -22.632 1.00 86.75 370 LYS A O 1
ATOM 2844 N N . HIS A 1 371 ? 19.849 9.625 -20.427 1.00 88.50 371 HIS A N 1
ATOM 2845 C CA . HIS A 1 371 ? 19.706 8.226 -19.995 1.00 88.50 371 HIS A CA 1
ATOM 2846 C C . HIS A 1 371 ? 18.428 7.989 -19.180 1.00 88.50 371 HIS A C 1
ATOM 2848 O O . HIS A 1 371 ? 18.307 6.955 -18.534 1.00 88.50 371 HIS A O 1
ATOM 2854 N N . ALA A 1 372 ? 17.522 8.968 -19.145 1.00 91.00 372 ALA A N 1
ATOM 2855 C CA . ALA A 1 372 ? 16.187 8.823 -18.581 1.00 91.00 372 ALA A CA 1
ATOM 2856 C C . ALA A 1 372 ? 15.170 8.933 -19.718 1.00 91.00 372 ALA A C 1
ATOM 2858 O O . ALA A 1 372 ? 15.250 9.848 -20.537 1.00 91.00 372 ALA A O 1
ATOM 2859 N N . THR A 1 373 ? 14.234 7.999 -19.763 1.00 93.25 373 THR A N 1
ATOM 2860 C CA . THR A 1 373 ? 13.119 7.989 -20.704 1.00 93.25 373 THR A CA 1
ATOM 2861 C C . THR A 1 373 ? 11.839 8.044 -19.888 1.00 93.25 373 THR A C 1
ATOM 2863 O O . THR A 1 373 ? 11.659 7.229 -18.990 1.00 93.25 373 THR A O 1
ATOM 2866 N N . THR A 1 374 ? 10.975 9.006 -20.192 1.00 94.00 374 THR A N 1
ATOM 2867 C CA . THR A 1 374 ? 9.642 9.106 -19.599 1.00 94.00 374 THR A CA 1
ATOM 2868 C C . THR A 1 374 ? 8.626 8.865 -20.700 1.00 94.00 374 THR A C 1
ATOM 2870 O O . THR A 1 374 ? 8.731 9.467 -21.769 1.00 94.00 374 THR A O 1
ATOM 2873 N N . LEU A 1 375 ? 7.691 7.960 -20.453 1.00 95.31 375 LEU A N 1
ATOM 2874 C CA . LEU A 1 375 ? 6.556 7.667 -21.317 1.00 95.31 375 LEU A CA 1
ATOM 2875 C C . LEU A 1 375 ? 5.285 7.952 -20.521 1.00 95.31 375 LEU A C 1
ATOM 2877 O O . LEU A 1 375 ? 5.231 7.616 -19.339 1.00 95.31 375 LEU A O 1
ATOM 2881 N N . HIS A 1 376 ? 4.301 8.569 -21.164 1.00 96.19 376 HIS A N 1
ATOM 2882 C CA . HIS A 1 376 ? 3.058 8.999 -20.535 1.00 96.19 376 HIS A CA 1
ATOM 2883 C C . HIS A 1 376 ? 1.863 8.279 -21.163 1.00 96.19 376 HIS A C 1
ATOM 2885 O O . HIS A 1 376 ? 1.874 8.017 -22.370 1.00 96.19 376 HIS A O 1
ATOM 2891 N N . ASP A 1 377 ? 0.854 7.994 -20.341 1.00 96.19 377 ASP A N 1
ATOM 2892 C CA . ASP A 1 377 ? -0.463 7.495 -20.756 1.00 96.19 377 ASP A CA 1
ATOM 2893 C C . ASP A 1 377 ? -0.426 6.183 -21.572 1.00 96.19 377 ASP A C 1
ATOM 2895 O O . ASP A 1 377 ? -1.117 6.005 -22.577 1.00 96.19 377 ASP A O 1
ATOM 2899 N N . LEU A 1 378 ? 0.403 5.233 -21.134 1.00 96.38 378 LEU A N 1
ATOM 2900 C CA . LEU A 1 378 ? 0.519 3.906 -21.734 1.00 96.38 378 LEU A CA 1
ATOM 2901 C C . LEU A 1 378 ? -0.622 2.998 -21.271 1.00 96.38 378 LEU A C 1
ATOM 2903 O O . LEU A 1 378 ? -0.765 2.724 -20.079 1.00 96.38 378 LEU A O 1
ATOM 2907 N N . THR A 1 379 ? -1.408 2.502 -22.229 1.00 95.75 379 THR A N 1
ATOM 2908 C CA . THR A 1 379 ? -2.499 1.552 -21.950 1.00 95.75 379 THR A CA 1
ATOM 2909 C C . THR A 1 379 ? -1.983 0.126 -21.818 1.00 95.75 379 THR A C 1
ATOM 2911 O O . THR A 1 379 ? -2.356 -0.533 -20.863 1.00 95.75 379 THR A O 1
ATOM 2914 N N . ASP A 1 380 ? -1.079 -0.318 -22.694 1.00 95.81 380 ASP A N 1
ATOM 2915 C CA . ASP A 1 380 ? -0.511 -1.669 -22.657 1.00 95.81 380 ASP A CA 1
ATOM 2916 C C . ASP A 1 380 ? 0.966 -1.639 -23.054 1.00 95.81 380 ASP A C 1
ATOM 2918 O O . ASP A 1 380 ? 1.348 -1.018 -24.055 1.00 95.81 380 ASP A O 1
ATOM 2922 N N . PHE A 1 381 ? 1.809 -2.298 -22.263 1.00 97.62 381 PHE A N 1
ATOM 2923 C CA . PHE A 1 381 ? 3.226 -2.487 -22.563 1.00 97.62 381 PHE A CA 1
ATOM 2924 C C . PHE A 1 381 ? 3.788 -3.691 -21.811 1.00 97.62 381 PHE A C 1
ATOM 2926 O O . PHE A 1 381 ? 3.310 -4.057 -20.738 1.00 97.62 381 PHE A O 1
ATOM 2933 N N . THR A 1 382 ? 4.859 -4.267 -22.344 1.00 97.31 382 THR A N 1
ATOM 2934 C CA . THR A 1 382 ? 5.553 -5.392 -21.715 1.00 97.31 382 THR A CA 1
ATOM 2935 C C . THR A 1 382 ? 6.990 -5.005 -21.415 1.00 97.31 382 THR A C 1
ATOM 2937 O O . THR A 1 382 ? 7.661 -4.355 -22.217 1.00 97.31 382 THR A O 1
ATOM 2940 N N . LEU A 1 383 ? 7.469 -5.380 -20.232 1.00 96.44 383 LEU A N 1
ATOM 2941 C CA . LEU A 1 383 ? 8.879 -5.303 -19.881 1.00 96.44 383 LEU A CA 1
ATOM 2942 C C . LEU A 1 383 ? 9.485 -6.698 -19.979 1.00 96.44 383 LEU A C 1
ATOM 2944 O O . LEU A 1 383 ? 9.087 -7.578 -19.224 1.00 96.44 383 LEU A O 1
ATOM 2948 N N . HIS A 1 384 ? 10.474 -6.872 -20.849 1.00 95.88 384 HIS A N 1
ATOM 2949 C CA . HIS A 1 384 ? 11.288 -8.084 -20.952 1.00 95.88 384 HIS A CA 1
ATOM 2950 C C . HIS A 1 384 ? 12.671 -7.822 -20.372 1.00 95.88 384 HIS A C 1
ATOM 2952 O O . HIS A 1 384 ? 13.249 -6.770 -20.612 1.00 95.88 384 HIS A O 1
ATOM 2958 N N . SER A 1 385 ? 13.242 -8.771 -19.646 1.00 93.31 385 SER A N 1
ATOM 2959 C CA . SER A 1 385 ? 14.575 -8.693 -19.068 1.00 93.31 385 SER A CA 1
ATOM 2960 C C . SER A 1 385 ? 15.377 -9.936 -19.418 1.00 93.31 385 SER A C 1
ATOM 2962 O O . SER A 1 385 ? 14.920 -11.061 -19.252 1.00 93.31 385 SER A O 1
ATOM 2964 N N . LYS A 1 386 ? 16.630 -9.730 -19.831 1.00 91.62 386 LYS A N 1
ATOM 2965 C CA . LYS A 1 386 ? 17.585 -10.819 -20.117 1.00 91.62 386 LYS A CA 1
ATOM 2966 C C . LYS A 1 386 ? 17.998 -11.614 -18.870 1.00 91.62 386 LYS A C 1
ATOM 2968 O O . LYS A 1 386 ? 18.643 -12.649 -18.993 1.00 91.62 386 LYS A O 1
ATOM 2973 N N . VAL A 1 387 ? 17.690 -11.101 -17.678 1.00 88.69 387 VAL A N 1
ATOM 2974 C CA . VAL A 1 387 ? 17.988 -11.725 -16.382 1.00 88.69 387 VAL A CA 1
ATOM 2975 C C . VAL A 1 387 ? 16.782 -11.596 -15.445 1.00 88.69 387 VAL A C 1
ATOM 2977 O O . VAL A 1 387 ? 16.048 -10.610 -15.562 1.00 88.69 387 VAL A O 1
ATOM 2980 N N . PRO A 1 388 ? 16.579 -12.522 -14.492 1.00 88.50 388 PRO A N 1
ATOM 2981 C CA . PRO A 1 388 ? 15.539 -12.378 -13.478 1.00 88.50 388 PRO A CA 1
ATOM 2982 C C . PRO A 1 388 ? 15.789 -11.136 -12.618 1.00 88.50 388 PRO A C 1
ATOM 2984 O O . PRO A 1 388 ? 16.860 -10.988 -12.026 1.00 88.50 388 PRO A O 1
ATOM 2987 N N . LEU A 1 389 ? 14.804 -10.243 -12.550 1.00 87.88 389 LEU A N 1
ATOM 2988 C CA . LEU A 1 389 ? 14.880 -8.990 -11.806 1.00 87.88 389 LEU A CA 1
ATOM 2989 C C . LEU A 1 389 ? 13.743 -8.873 -10.792 1.00 87.88 389 LEU A C 1
ATOM 2991 O O . LEU A 1 389 ? 12.647 -9.370 -11.040 1.00 87.88 389 LEU A O 1
ATOM 2995 N N . PRO A 1 390 ? 13.974 -8.190 -9.660 1.00 85.00 390 PRO A N 1
ATOM 2996 C CA . PRO A 1 390 ? 12.946 -7.979 -8.653 1.00 85.00 390 PRO A CA 1
ATOM 2997 C C . PRO A 1 390 ? 11.782 -7.157 -9.211 1.00 85.00 390 PRO A C 1
ATOM 2999 O O . PRO A 1 390 ? 11.991 -6.108 -9.829 1.00 85.00 390 PRO A O 1
ATOM 3002 N N . LEU A 1 391 ? 10.568 -7.639 -8.943 1.00 87.75 391 LEU A N 1
ATOM 3003 C CA . LEU A 1 391 ? 9.304 -6.959 -9.191 1.00 87.75 391 LEU A CA 1
ATOM 3004 C C . LEU A 1 391 ? 8.736 -6.429 -7.866 1.00 87.75 391 LEU A C 1
ATOM 3006 O O . LEU A 1 391 ? 8.719 -7.129 -6.850 1.00 87.75 391 LEU A O 1
ATOM 3010 N N . GLN A 1 392 ? 8.273 -5.186 -7.896 1.00 86.38 392 GLN A N 1
ATOM 3011 C CA . GLN A 1 392 ? 7.672 -4.452 -6.783 1.00 86.38 392 GLN A CA 1
ATOM 3012 C C . GLN A 1 392 ? 6.326 -3.882 -7.234 1.00 86.38 392 GLN A C 1
ATOM 3014 O O . GLN A 1 392 ? 6.248 -3.339 -8.338 1.00 86.38 392 GLN A O 1
ATOM 3019 N N . MET A 1 393 ? 5.306 -3.918 -6.376 1.00 87.38 393 MET A N 1
ATOM 3020 C CA . MET A 1 393 ? 4.030 -3.214 -6.583 1.00 87.38 393 MET A CA 1
ATOM 3021 C C . MET A 1 393 ? 3.546 -2.594 -5.281 1.00 87.38 393 MET A C 1
ATOM 3023 O O . MET A 1 393 ? 3.504 -3.273 -4.268 1.00 87.38 393 MET A O 1
ATOM 3027 N N . ASP A 1 394 ? 3.204 -1.307 -5.297 1.00 85.31 394 ASP A N 1
ATOM 3028 C CA . ASP A 1 394 ? 2.628 -0.556 -4.170 1.00 85.31 394 ASP A CA 1
ATOM 3029 C C . ASP A 1 394 ? 3.363 -0.661 -2.814 1.00 85.31 394 ASP A C 1
ATOM 3031 O O . ASP A 1 394 ? 2.816 -0.312 -1.772 1.00 85.31 394 ASP A O 1
ATOM 3035 N N . GLY A 1 395 ? 4.628 -1.084 -2.800 1.00 72.31 395 GLY A N 1
ATOM 3036 C CA . GLY A 1 395 ? 5.353 -1.339 -1.550 1.00 72.31 395 GLY A CA 1
ATOM 3037 C C . GLY A 1 395 ? 5.798 -2.790 -1.380 1.00 72.31 395 GLY A C 1
ATOM 3038 O O . GLY A 1 395 ? 6.816 -3.009 -0.721 1.00 72.31 395 GLY A O 1
ATOM 3039 N N . ASP A 1 396 ? 5.139 -3.728 -2.057 1.00 73.88 396 ASP A N 1
ATOM 3040 C CA . ASP A 1 396 ? 5.296 -5.166 -1.864 1.00 73.88 396 ASP A CA 1
ATOM 3041 C C . ASP A 1 396 ? 6.188 -5.831 -2.915 1.00 73.88 396 ASP A C 1
ATOM 3043 O O . ASP A 1 396 ? 6.016 -5.662 -4.128 1.00 73.88 396 ASP A O 1
ATOM 3047 N N . HIS A 1 397 ? 7.125 -6.649 -2.432 1.00 79.75 397 HIS A N 1
ATOM 3048 C CA . HIS A 1 397 ? 8.022 -7.429 -3.272 1.00 79.75 397 HIS A CA 1
ATOM 3049 C C . HIS A 1 397 ? 7.345 -8.716 -3.753 1.00 79.75 397 HIS A C 1
ATOM 3051 O O . HIS A 1 397 ? 6.945 -9.550 -2.943 1.00 79.75 397 HIS A O 1
ATOM 3057 N N . LEU A 1 398 ? 7.282 -8.918 -5.071 1.00 80.25 398 LEU A N 1
ATOM 3058 C CA . LEU A 1 398 ? 6.569 -10.042 -5.700 1.00 80.25 398 LEU A CA 1
ATOM 3059 C C . LEU A 1 398 ? 7.503 -11.126 -6.262 1.00 80.25 398 LEU A C 1
ATOM 3061 O O . LEU A 1 398 ? 7.074 -12.015 -7.005 1.00 80.25 398 LEU A O 1
ATOM 3065 N N . GLY A 1 399 ? 8.785 -11.069 -5.897 1.00 81.94 399 GLY A N 1
ATOM 3066 C CA . GLY A 1 399 ? 9.821 -11.990 -6.352 1.00 81.94 399 GLY A CA 1
ATOM 3067 C C . GLY A 1 399 ? 10.526 -11.523 -7.625 1.00 81.94 399 GLY A C 1
ATOM 3068 O O . GLY A 1 399 ? 10.465 -10.353 -8.004 1.00 81.94 399 GLY A O 1
ATOM 3069 N N . LEU A 1 400 ? 11.242 -12.449 -8.263 1.00 87.38 400 LEU A N 1
ATOM 3070 C CA . LEU A 1 400 ? 12.010 -12.194 -9.481 1.00 87.38 400 LEU A CA 1
ATOM 3071 C C . LEU A 1 400 ? 11.191 -12.546 -10.725 1.00 87.38 400 LEU A C 1
ATOM 3073 O O . LEU A 1 400 ? 10.509 -13.568 -10.723 1.00 87.38 400 LEU A O 1
ATOM 3077 N N . ARG A 1 401 ? 11.278 -11.725 -11.771 1.00 90.75 401 ARG A N 1
ATOM 3078 C CA . ARG A 1 401 ? 10.621 -11.932 -13.070 1.00 90.75 401 ARG A CA 1
ATOM 3079 C C . ARG A 1 401 ? 11.573 -11.618 -14.214 1.00 90.75 401 ARG A C 1
ATOM 3081 O O . ARG A 1 401 ? 12.437 -10.746 -14.079 1.00 90.75 401 ARG A O 1
ATOM 3088 N N . THR A 1 402 ? 11.414 -12.313 -15.333 1.00 93.56 402 THR A N 1
ATOM 3089 C CA . THR A 1 402 ? 12.103 -11.991 -16.591 1.00 93.56 402 THR A CA 1
ATOM 3090 C C . THR A 1 402 ? 11.179 -11.253 -17.553 1.00 93.56 402 THR A C 1
ATOM 3092 O O . THR A 1 402 ? 11.659 -10.552 -18.434 1.00 93.56 402 THR A O 1
ATOM 3095 N N . SER A 1 403 ? 9.866 -11.324 -17.359 1.00 95.25 403 SER A N 1
ATOM 3096 C CA . SER A 1 403 ? 8.868 -10.644 -18.175 1.00 95.25 403 SER A CA 1
ATOM 3097 C C . SER A 1 403 ? 7.626 -10.281 -17.365 1.00 95.25 403 SER A C 1
ATOM 3099 O O . SER A 1 403 ? 7.207 -11.025 -16.479 1.00 95.25 403 SER A O 1
ATOM 3101 N N . VAL A 1 404 ? 7.063 -9.099 -17.622 1.00 96.38 404 VAL A N 1
ATOM 3102 C CA . VAL A 1 404 ? 5.815 -8.641 -16.996 1.00 96.38 404 VAL A CA 1
ATOM 3103 C C . VAL A 1 404 ? 5.050 -7.768 -17.984 1.00 96.38 404 VAL A C 1
ATOM 3105 O O . VAL A 1 404 ? 5.604 -6.790 -18.501 1.00 96.38 404 VAL A O 1
ATOM 3108 N N . THR A 1 405 ? 3.772 -8.074 -18.191 1.00 97.19 405 THR A N 1
ATOM 3109 C CA . THR A 1 405 ? 2.858 -7.241 -18.980 1.00 97.19 405 THR A CA 1
ATOM 3110 C C . THR A 1 405 ? 2.086 -6.320 -18.051 1.00 97.19 405 THR A C 1
ATOM 3112 O O . THR A 1 405 ? 1.513 -6.766 -17.055 1.00 97.19 405 THR A O 1
ATOM 3115 N N . PHE A 1 406 ? 2.079 -5.030 -18.376 1.00 97.44 406 PHE A N 1
ATOM 3116 C CA . PHE A 1 406 ? 1.375 -3.986 -17.648 1.00 97.44 406 PHE A CA 1
ATOM 3117 C C . PHE A 1 406 ? 0.248 -3.416 -18.503 1.00 97.44 406 PHE A C 1
ATOM 3119 O O . PHE A 1 406 ? 0.476 -3.008 -19.643 1.00 97.44 406 PHE A O 1
ATOM 3126 N N . THR A 1 407 ? -0.931 -3.306 -17.900 1.00 97.25 407 THR A N 1
ATOM 3127 C CA . THR A 1 407 ? -2.113 -2.688 -18.493 1.00 97.25 407 THR A CA 1
ATOM 3128 C C . THR A 1 407 ? -2.621 -1.571 -17.585 1.00 97.25 407 THR A C 1
ATOM 3130 O O . THR A 1 407 ? -2.859 -1.772 -16.393 1.00 97.25 407 THR A O 1
ATOM 3133 N N . GLY A 1 408 ? -2.788 -0.373 -18.136 1.00 96.44 408 GLY A N 1
ATOM 3134 C CA . GLY A 1 408 ? -3.403 0.767 -17.470 1.00 96.44 408 GLY A CA 1
ATOM 3135 C C . GLY A 1 408 ? -4.907 0.777 -17.685 1.00 96.44 408 GLY A C 1
ATOM 3136 O O . GLY A 1 408 ? -5.391 1.165 -18.748 1.00 96.44 408 GLY A O 1
ATOM 3137 N N . VAL A 1 409 ? -5.661 0.387 -16.662 1.00 95.12 409 VAL A N 1
ATOM 3138 C CA . VAL A 1 409 ? -7.117 0.281 -16.746 1.00 95.12 409 VAL A CA 1
ATOM 3139 C C . VAL A 1 409 ? -7.744 1.568 -16.234 1.00 95.12 409 VAL A C 1
ATOM 3141 O O . VAL A 1 409 ? -7.745 1.867 -15.038 1.00 95.12 409 VAL A O 1
ATOM 3144 N N . ARG A 1 410 ? -8.294 2.358 -17.155 1.00 94.31 410 ARG A N 1
ATOM 3145 C CA . ARG A 1 410 ? -8.973 3.613 -16.818 1.00 94.31 410 ARG A CA 1
ATOM 3146 C C . ARG A 1 410 ? -10.298 3.343 -16.117 1.00 94.31 410 ARG A C 1
ATOM 3148 O O . ARG A 1 410 ? -11.014 2.411 -16.470 1.00 94.31 410 ARG A O 1
ATOM 3155 N N . ARG A 1 411 ? -10.654 4.216 -15.167 1.00 91.06 411 ARG A N 1
ATOM 3156 C CA . ARG A 1 411 ? -11.926 4.157 -14.422 1.00 91.06 411 ARG A CA 1
ATOM 3157 C C . ARG A 1 411 ? -12.182 2.791 -13.757 1.00 91.06 411 ARG A C 1
ATOM 3159 O O . ARG A 1 411 ? -13.329 2.372 -13.645 1.00 91.06 411 ARG A O 1
ATOM 3166 N N . ALA A 1 412 ? -11.124 2.117 -13.312 1.00 90.19 412 ALA A N 1
ATOM 3167 C CA . ALA A 1 412 ? -11.176 0.772 -12.745 1.00 90.19 412 ALA A CA 1
ATOM 3168 C C . ALA A 1 412 ? -11.834 0.711 -11.358 1.00 90.19 412 ALA A C 1
ATOM 3170 O O . ALA A 1 412 ? -12.366 -0.327 -10.976 1.00 90.19 412 ALA A O 1
ATOM 3171 N N . LEU A 1 413 ? -11.794 1.802 -10.588 1.00 86.94 413 LEU A N 1
ATOM 3172 C CA . LEU A 1 413 ? -12.302 1.817 -9.218 1.00 86.94 413 LEU A CA 1
ATOM 3173 C C . LEU A 1 413 ? -13.047 3.111 -8.914 1.00 86.94 413 LEU A C 1
ATOM 3175 O O . LEU A 1 413 ? -12.602 4.200 -9.276 1.00 86.94 413 LEU A O 1
ATOM 3179 N N . ARG A 1 414 ? -14.169 3.005 -8.201 1.00 84.88 414 ARG A N 1
ATOM 3180 C CA . ARG A 1 414 ? -14.885 4.165 -7.675 1.00 84.88 414 ARG A CA 1
ATOM 3181 C C . ARG A 1 414 ? -14.393 4.455 -6.261 1.00 84.88 414 ARG A C 1
ATOM 3183 O O . ARG A 1 414 ? -14.545 3.628 -5.372 1.00 84.88 414 ARG A O 1
ATOM 3190 N N . VAL A 1 415 ? -13.860 5.648 -6.035 1.00 84.31 415 VAL A N 1
ATOM 3191 C CA . VAL A 1 415 ? -13.383 6.095 -4.722 1.00 84.31 415 VAL A CA 1
ATOM 3192 C C . VAL A 1 415 ? -14.273 7.200 -4.164 1.00 84.31 415 VAL A C 1
ATOM 3194 O O . VAL A 1 415 ? -14.722 8.087 -4.893 1.00 84.31 415 VAL A O 1
ATOM 3197 N N . ILE A 1 416 ? -14.548 7.131 -2.868 1.00 78.25 416 ILE A N 1
ATOM 3198 C CA . ILE A 1 416 ? -15.316 8.128 -2.121 1.00 78.25 416 ILE A CA 1
ATOM 3199 C C . ILE A 1 416 ? -14.322 9.156 -1.599 1.00 78.25 416 ILE A C 1
ATOM 3201 O O . ILE A 1 416 ? -13.528 8.820 -0.725 1.00 78.25 416 ILE A O 1
ATOM 3205 N N . VAL A 1 417 ? -14.356 10.370 -2.148 1.00 79.19 417 VAL A N 1
ATOM 3206 C CA . VAL A 1 417 ? -13.473 11.488 -1.780 1.00 79.19 417 VAL A CA 1
ATOM 3207 C C . VAL A 1 417 ? -14.119 12.823 -2.033 1.00 79.19 417 VAL A C 1
ATOM 3209 O O . VAL A 1 417 ? -14.999 12.919 -2.925 1.00 79.19 417 VAL A O 1
#

Nearest PDB structures (foldseek):
  6fmr-assembly1_A  TM=8.993E-01  e=3.580E-09  Streptococcus thermophilus LMG 18311
  4w6v-assembly1_A  TM=8.661E-01  e=1.808E-08  Yersinia enterocolitica subsp. palearctica YE-P4
  6ei3-assembly1_A  TM=8.928E-01  e=1.178E-05  Xanthomonas campestris
  7zc2-assembly1_A  TM=8.602E-01  e=2.794E-05  Escherichia coli
  1yt5-assembly1_A  TM=6.161E-01  e=2.794E-05  Thermotoga maritima

pLDDT: mean 79.96, std 13.89, range [36.28, 97.62]

Mean predicted aligned error: 14.87 Å

Secondary structure (DSSP, 8-state):
-HHHHHHHHHHHHHHHHHGGGTTHHHHHHHHHB--EETTEE--GGGGGGHHHHHHHHHHHHHHHHHHHHHHTT-PPPHHHHHHHHHHHHHHHHHHHHHHHHHHTTSPPBPTHHHHHHHHHHHHHHHHHHHHHHHHHHHHS-GGGHHHHHHHHHGGG---HHHHHHHHHHHTTT---TTSPPEE-----SSS-HHHHHTT--SSHHHHHHHHHHHHHTT--EEEEEEEEEPPTTSTTTTSPPEEESSEEEES--THHHHHHHHHHTTT----HHHHHHHHHHHHHH-TTTTS--EEEEETTEEEEEEESEEEEESSSSSEEETTEEE-SSTT--TTS-EEEEEES---HHHHHHHHHHHHT-BTTB---STTEEEEEEESEEEEEEEEEEEEEETTEEEEEEEEEEEEEEEEEEEE--

Solvent-accessible surface area (backbone atoms only — not comparable to full-atom values): 21661 Å² total; per-residue (Å²): 114,80,71,55,53,57,55,44,52,53,44,25,55,41,41,66,61,57,58,35,54,78,44,65,51,32,52,43,36,61,77,34,28,50,47,55,60,99,84,45,76,57,65,44,71,58,62,66,54,49,43,64,52,48,46,69,65,44,49,64,54,52,54,49,50,51,54,52,29,45,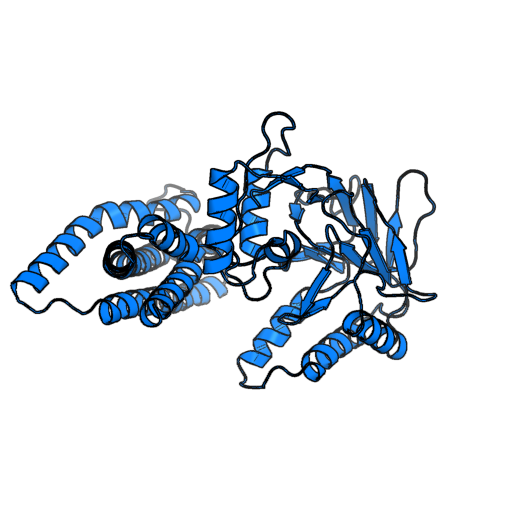78,67,75,62,53,74,52,70,68,55,32,40,49,49,15,43,50,30,42,54,48,26,54,61,58,48,51,55,55,53,60,59,28,68,79,74,44,65,30,68,54,64,57,58,54,50,34,48,49,39,34,44,56,12,43,68,35,30,54,67,52,46,56,50,47,37,56,71,71,29,54,88,94,40,36,72,56,38,47,48,54,58,64,46,28,68,33,49,24,45,58,52,51,37,52,50,49,38,63,73,39,67,88,50,68,44,92,93,66,51,62,79,44,73,76,51,35,52,40,90,62,23,50,58,39,44,59,69,68,41,51,77,48,42,68,60,22,47,51,52,38,52,52,14,60,74,72,66,37,59,49,62,27,23,30,34,36,37,28,31,25,82,99,48,96,36,38,86,43,74,71,45,57,29,63,31,30,37,24,44,52,41,65,44,58,62,58,58,56,52,54,59,45,46,78,69,73,51,81,91,45,74,66,56,58,51,50,49,57,51,49,55,49,68,68,42,91,51,26,77,56,26,50,30,32,41,40,39,87,97,51,84,64,48,66,37,19,42,30,36,41,36,24,23,21,37,52,52,40,51,66,72,91,45,67,25,12,58,46,34,85,23,28,39,87,37,26,27,19,36,40,32,32,34,47,42,46,73,71,44,44,55,50,46,53,49,33,33,75,69,24,39,78,90,36,36,61,79,51,100,48,46,46,78,48,73,61,40,47,56,39,34,42,39,32,84,52,74,29,35,31,23,42,47,78,46,68,75,49,70,40,40,40,40,28,39,35,23,39,61,62,44,37,28,35,45,80